Protein AF-0000000084991986 (afdb_homodimer)

Solvent-accessible surface area (backbone atoms only — not comparable to full-atom values): 29915 Å² total; per-residue (Å²): 127,85,56,31,29,29,4,28,21,46,45,61,61,36,31,34,32,34,26,22,37,83,89,65,52,74,66,27,68,50,74,47,73,30,57,39,90,68,33,72,68,51,38,54,51,49,54,51,48,46,52,52,48,25,33,54,72,57,68,52,90,68,80,53,57,22,31,7,34,16,35,58,51,52,37,36,49,86,80,18,30,36,48,40,24,76,73,54,68,42,64,60,37,56,52,33,60,53,49,22,66,73,68,70,35,57,54,45,48,42,37,30,43,43,20,24,27,46,12,23,37,72,76,29,68,38,49,94,62,39,24,37,37,24,39,31,33,21,70,45,35,43,22,10,36,28,54,81,69,33,80,47,37,45,67,73,39,53,26,21,37,54,20,54,30,46,41,29,68,86,42,52,71,28,96,84,68,25,36,10,16,42,21,41,60,43,10,27,49,28,47,22,52,53,47,41,53,36,39,74,71,74,41,44,60,57,33,31,54,58,24,73,67,34,68,87,57,46,34,42,64,24,34,43,52,17,28,76,72,63,30,65,64,39,38,50,52,33,36,49,24,9,39,48,49,6,49,52,46,15,28,49,28,23,39,45,13,36,41,31,39,32,39,37,47,70,49,54,78,47,33,87,57,15,46,68,45,14,52,52,37,18,54,62,47,19,55,63,72,42,51,71,56,43,41,81,41,64,45,66,49,56,92,42,18,31,25,46,8,8,32,49,36,31,74,47,79,121,129,85,57,30,29,30,4,30,21,46,46,61,61,36,32,36,33,35,28,22,36,81,88,66,52,75,65,26,68,51,74,44,73,32,58,39,89,68,34,72,67,50,38,52,50,48,52,52,48,45,55,53,49,25,32,52,72,56,69,50,92,69,78,52,56,22,31,6,34,15,35,59,50,52,35,36,49,87,79,19,29,37,48,40,24,76,74,54,70,43,62,60,36,54,53,33,59,54,49,22,66,74,69,70,34,56,54,44,48,44,36,30,43,43,21,24,27,45,12,24,36,71,75,30,68,38,48,92,61,40,24,36,37,25,38,31,33,20,70,45,34,42,23,11,36,29,54,82,67,32,82,48,36,44,66,74,42,52,27,21,37,52,20,54,30,45,41,29,68,86,43,52,72,26,95,87,70,26,36,11,16,43,23,41,60,45,9,29,49,28,49,20,52,53,46,44,52,35,38,74,70,73,40,44,62,58,35,31,56,59,24,74,68,34,67,87,57,46,34,41,64,24,34,42,53,18,29,75,72,64,31,65,64,41,38,50,53,33,36,48,26,10,39,49,48,6,50,52,46,15,28,50,28,25,40,46,14,38,42,30,39,34,40,36,47,70,49,54,80,47,33,88,58,15,46,67,45,16,52,51,36,18,54,62,47,20,55,64,72,43,51,70,56,42,41,83,41,62,44,66,48,56,93,43,18,29,24,46,8,8,31,49,37,30,75,48,77,122

InterPro domains:
  IPR000600 ROK family [PF00480] (6-315)
  IPR000600 ROK family [PTHR18964] (4-314)
  IPR043129 ATPase, nucleotide binding domain [SSF53067] (4-316)
  IPR049874 ROK, conserved site [PS01125] (137-164)

Secondary structure (DSSP, 8-state):
---EEEEEEE-SSEEEEEEEETTS-EEEEEEEE--GGG-HHHHHHHHHHHHHHHHHHHT--S--S-EEEEESS-EETTTTEEEEEGGGTEEEE-HHHHHHHHHSS-EEEEEHHHHHHHHHHHHSTTTT-S-EEEEEESSSEEEEEEETTEE--TTTT----GGG-BS-TTSPBPTTS-BSBHHHHHSHHHHHHHHHHHHHTT--HHHHHHTTT-GGG--HHHHHHHHHTT-HHHHHHHHHHHHHHHHHHHHHHHHH--SEEEEESGGGGGGGGTHHHHHHHHHHHS-HHHHHTPEEEE-SSGGGHHHHHHHHHHHS--/---EEEEEEE-SSEEEEEEEETTS-EEEEEEEE--GGG-HHHHHHHHHHHHHHHHHHHT--S--S-EEEEESS-EETTTTEEEEEGGGTEEEE-HHHHHHHHHSS-EEEEEHHHHHHHHHHHHSTTTT-SEEEEEEESSSEEEEEEETTEE--TTTT----GGG-BS-TTSPBPTTS-BSBHHHHHSHHHHHHHHHHHHHTT--HHHHHHTTT-GGG--HHHHHHHHHTT-HHHHHHHHHHHHHHHHHHHHHHHHH--SEEEEESGGGGGGGGTHHHHHHHHHHHS-HHHHHTPEEEE-SSGGGHHHHHHHHHHHS--

Structure (mmCIF, N/CA/C/O backbone):
data_AF-0000000084991986-model_v1
#
loop_
_entity.id
_entity.type
_entity.pdbx_description
1 polymer 'ROK family protein'
#
loop_
_atom_site.group_PDB
_atom_site.id
_atom_site.type_symbol
_atom_site.label_atom_id
_atom_site.label_alt_id
_atom_site.label_comp_id
_atom_site.label_asym_id
_atom_site.label_entity_id
_atom_site.label_seq_id
_atom_site.pdbx_PDB_ins_code
_atom_site.Cartn_x
_atom_site.Cartn_y
_atom_site.Cartn_z
_atom_site.occupancy
_atom_site.B_iso_or_equiv
_atom_site.auth_seq_id
_atom_site.auth_comp_id
_atom_site.auth_asym_id
_atom_site.auth_atom_id
_atom_site.pdbx_PDB_model_num
ATOM 1 N N . MET A 1 1 ? 34.875 -23.875 -12.984 1 43.62 1 MET A N 1
ATOM 2 C CA . MET A 1 1 ? 34.312 -22.625 -13.492 1 43.62 1 MET A CA 1
ATOM 3 C C . MET A 1 1 ? 32.844 -22.5 -13.109 1 43.62 1 MET A C 1
ATOM 5 O O . MET A 1 1 ? 32.062 -23.422 -13.32 1 43.62 1 MET A O 1
ATOM 9 N N . VAL A 1 2 ? 32.625 -21.875 -12.039 1 59 2 VAL A N 1
ATOM 10 C CA . VAL A 1 2 ? 31.266 -21.766 -11.539 1 59 2 VAL A CA 1
ATOM 11 C C . VAL A 1 2 ? 30.375 -21.078 -12.578 1 59 2 VAL A C 1
ATOM 13 O O . VAL A 1 2 ? 30.609 -19.922 -12.938 1 59 2 VAL A O 1
ATOM 16 N N . ASP A 1 3 ? 29.359 -21.922 -13.273 1 84.75 3 ASP A N 1
ATOM 17 C CA . ASP A 1 3 ? 28.906 -21.594 -14.625 1 84.75 3 ASP A CA 1
ATOM 18 C C . ASP A 1 3 ? 27.391 -21.438 -14.664 1 84.75 3 ASP A C 1
ATOM 20 O O . ASP A 1 3 ? 26.828 -20.969 -15.656 1 84.75 3 ASP A O 1
ATOM 24 N N . TYR A 1 4 ? 26.812 -21.922 -13.594 1 96.94 4 TYR A N 1
ATOM 25 C CA . TYR A 1 4 ? 25.359 -21.875 -13.773 1 96.94 4 TYR A CA 1
ATOM 26 C C . TYR A 1 4 ? 24.656 -21.781 -12.43 1 96.94 4 TYR A C 1
ATOM 28 O O . TYR A 1 4 ? 25.266 -21.969 -11.383 1 96.94 4 TYR A O 1
ATOM 36 N N . VAL A 1 5 ? 23.438 -21.359 -12.367 1 98.31 5 VAL A N 1
ATOM 37 C CA . VAL A 1 5 ? 22.578 -21.297 -11.195 1 98.31 5 VAL A CA 1
ATOM 38 C C . VAL A 1 5 ? 21.328 -22.125 -11.43 1 98.31 5 VAL A C 1
ATOM 40 O O . VAL A 1 5 ? 21.031 -22.5 -12.562 1 98.31 5 VAL A O 1
ATOM 43 N N . VAL A 1 6 ? 20.672 -22.422 -10.328 1 98.62 6 VAL A N 1
ATOM 44 C CA . VAL A 1 6 ? 19.406 -23.156 -10.414 1 98.62 6 VAL A CA 1
ATOM 45 C C . VAL A 1 6 ? 18.328 -22.406 -9.641 1 98.62 6 VAL A C 1
ATOM 47 O O . VAL A 1 6 ? 18.594 -21.844 -8.578 1 98.62 6 VAL A O 1
ATOM 50 N N . GLY A 1 7 ? 17.172 -22.234 -10.305 1 98.75 7 GLY A N 1
ATOM 51 C CA . GLY A 1 7 ? 15.984 -21.734 -9.633 1 98.75 7 GLY A CA 1
ATOM 52 C C . GLY A 1 7 ? 14.938 -22.812 -9.406 1 98.75 7 GLY A C 1
ATOM 53 O O . GLY A 1 7 ? 14.695 -23.656 -10.281 1 98.75 7 GLY A O 1
ATOM 54 N N . ILE A 1 8 ? 14.359 -22.844 -8.203 1 98.81 8 ILE A N 1
ATOM 55 C CA . ILE A 1 8 ? 13.305 -23.781 -7.844 1 98.81 8 ILE A CA 1
ATOM 56 C C . ILE A 1 8 ? 12.062 -23.016 -7.387 1 98.81 8 ILE A C 1
ATOM 58 O O . ILE A 1 8 ? 12.148 -22.156 -6.504 1 98.81 8 ILE A O 1
ATOM 62 N N . ASP A 1 9 ? 10.977 -23.219 -7.996 1 98.31 9 ASP A N 1
ATOM 63 C CA . ASP A 1 9 ? 9.664 -22.734 -7.57 1 98.31 9 ASP A CA 1
ATOM 64 C C . ASP A 1 9 ? 8.852 -23.859 -6.93 1 98.31 9 ASP A C 1
ATOM 66 O O . ASP A 1 9 ? 8.297 -24.703 -7.629 1 98.31 9 ASP A O 1
ATOM 70 N N . LEU A 1 10 ? 8.773 -23.797 -5.625 1 97.75 10 LEU A N 1
ATOM 71 C CA . LEU A 1 10 ? 8.07 -24.828 -4.871 1 97.75 10 LEU A CA 1
ATOM 72 C C . LEU A 1 10 ? 6.594 -24.484 -4.723 1 97.75 10 LEU A C 1
ATOM 74 O O . LEU A 1 10 ? 6.25 -23.5 -4.062 1 97.75 10 LEU A O 1
ATOM 78 N N . GLY A 1 11 ? 5.766 -25.25 -5.34 1 93.06 11 GLY A N 1
ATOM 79 C CA . GLY A 1 11 ? 4.328 -25.141 -5.16 1 93.06 11 GLY A CA 1
ATOM 80 C C . GLY A 1 11 ? 3.73 -26.266 -4.336 1 93.06 11 GLY A C 1
ATOM 81 O O . GLY A 1 11 ? 4.41 -27.25 -4.039 1 93.06 11 GLY A O 1
ATOM 82 N N . GLY A 1 12 ? 2.527 -26.109 -3.953 1 88.12 12 GLY A N 1
ATOM 83 C CA . GLY A 1 12 ? 1.839 -27.172 -3.229 1 88.12 12 GLY A CA 1
ATOM 84 C C . GLY A 1 12 ? 1.663 -28.438 -4.043 1 88.12 12 GLY A C 1
ATOM 85 O O . GLY A 1 12 ? 1.602 -29.531 -3.486 1 88.12 12 GLY A O 1
ATOM 86 N N . THR A 1 13 ? 1.611 -28.297 -5.367 1 87.31 13 THR A N 1
ATOM 87 C CA . THR A 1 13 ? 1.289 -29.438 -6.219 1 87.31 13 THR A CA 1
ATOM 88 C C . THR A 1 13 ? 2.48 -29.828 -7.094 1 87.31 13 THR A C 1
ATOM 90 O O . THR A 1 13 ? 2.639 -30.984 -7.473 1 87.31 13 THR A O 1
ATOM 93 N N . LYS A 1 14 ? 3.25 -28.828 -7.43 1 94.25 14 LYS A N 1
ATOM 94 C CA . LYS A 1 14 ? 4.355 -29.078 -8.344 1 94.25 14 LYS A CA 1
ATOM 95 C C . LYS A 1 14 ? 5.625 -28.359 -7.895 1 94.25 14 LYS A C 1
ATOM 97 O O . LYS A 1 14 ? 5.551 -27.312 -7.258 1 94.25 14 LYS A O 1
ATOM 102 N N . ILE A 1 15 ? 6.672 -28.938 -8.234 1 97.88 15 ILE A N 1
ATOM 103 C CA . ILE A 1 15 ? 7.996 -28.344 -8.133 1 97.88 15 ILE A CA 1
ATOM 104 C C . ILE A 1 15 ? 8.523 -28.031 -9.531 1 97.88 15 ILE A C 1
ATOM 106 O O . ILE A 1 15 ? 8.594 -28.906 -10.391 1 97.88 15 ILE A O 1
ATOM 110 N N . TYR A 1 16 ? 8.781 -26.781 -9.766 1 98.56 16 TYR A N 1
ATOM 111 C CA . TYR A 1 16 ? 9.32 -26.344 -11.047 1 98.56 16 TYR A CA 1
ATOM 112 C C . TYR A 1 16 ? 10.758 -25.859 -10.898 1 98.56 16 TYR A C 1
ATOM 114 O O . TYR A 1 16 ? 11.023 -24.906 -10.164 1 98.56 16 TYR A O 1
ATOM 122 N N . THR A 1 17 ? 11.68 -26.562 -11.625 1 98.88 17 THR A N 1
ATOM 123 C CA . THR A 1 17 ? 13.102 -26.266 -11.5 1 98.88 17 THR A CA 1
ATOM 124 C C . THR A 1 17 ? 13.695 -25.875 -12.852 1 98.88 17 THR A C 1
ATOM 126 O O . THR A 1 17 ? 13.367 -26.484 -13.875 1 98.88 17 THR A O 1
ATOM 129 N N . ALA A 1 18 ? 14.539 -24.859 -12.82 1 98.75 18 ALA A N 1
ATOM 130 C CA . ALA A 1 18 ? 15.219 -24.422 -14.039 1 98.75 18 ALA A CA 1
ATOM 131 C C . ALA A 1 18 ? 16.703 -24.188 -13.773 1 98.75 18 ALA A C 1
ATOM 133 O O . ALA A 1 18 ? 17.078 -23.656 -12.727 1 98.75 18 ALA A O 1
ATOM 134 N N . LEU A 1 19 ? 17.531 -24.641 -14.695 1 98.62 19 LEU A N 1
ATOM 135 C CA . LEU A 1 19 ? 18.953 -24.375 -14.695 1 98.62 19 LEU A CA 1
ATOM 136 C C . LEU A 1 19 ? 19.312 -23.312 -15.734 1 98.62 19 LEU A C 1
ATOM 138 O O . LEU A 1 19 ? 18.906 -23.406 -16.891 1 98.62 19 LEU A O 1
ATOM 142 N N . ALA A 1 20 ? 20.016 -22.266 -15.297 1 98.12 20 ALA A N 1
ATOM 143 C CA . ALA A 1 20 ? 20.406 -21.188 -16.203 1 98.12 20 ALA A CA 1
ATOM 144 C C . ALA A 1 20 ? 21.906 -20.891 -16.078 1 98.12 20 ALA A C 1
ATOM 146 O O . ALA A 1 20 ? 22.484 -21.062 -15.008 1 98.12 20 ALA A O 1
ATOM 147 N N . THR A 1 21 ? 22.453 -20.422 -17.203 1 96.38 21 THR A N 1
ATOM 148 C CA . THR A 1 21 ? 23.812 -19.906 -17.156 1 96.38 21 THR A CA 1
ATOM 149 C C . THR A 1 21 ? 23.859 -18.562 -16.438 1 96.38 21 THR A C 1
ATOM 151 O O . THR A 1 21 ? 22.828 -18 -16.078 1 96.38 21 THR A O 1
ATOM 154 N N . LEU A 1 22 ? 25.047 -18.016 -16.219 1 95.25 22 LEU A N 1
ATOM 155 C CA . LEU A 1 22 ? 25.234 -16.828 -15.398 1 95.25 22 LEU A CA 1
ATOM 156 C C . LEU A 1 22 ? 24.719 -15.586 -16.125 1 95.25 22 LEU A C 1
ATOM 158 O O . LEU A 1 22 ? 24.531 -14.539 -15.516 1 95.25 22 LEU A O 1
ATOM 162 N N . ASP A 1 23 ? 24.453 -15.711 -17.438 1 92.12 23 ASP A N 1
ATOM 163 C CA . ASP A 1 23 ? 23.859 -14.609 -18.203 1 92.12 23 ASP A CA 1
ATOM 164 C C . ASP A 1 23 ? 22.344 -14.695 -18.219 1 92.12 23 ASP A C 1
ATOM 166 O O . ASP A 1 23 ? 21.672 -13.867 -18.828 1 92.12 23 ASP A O 1
ATOM 170 N N . GLY A 1 24 ? 21.797 -15.766 -17.594 1 93.44 24 GLY A N 1
ATOM 171 C CA . GLY A 1 24 ? 20.359 -15.852 -17.391 1 93.44 24 GLY A CA 1
ATOM 172 C C . GLY A 1 24 ? 19.672 -16.734 -18.422 1 93.44 24 GLY A C 1
ATOM 173 O O . GLY A 1 24 ? 18.438 -16.859 -18.406 1 93.44 24 GLY A O 1
ATOM 174 N N . LYS A 1 25 ? 20.422 -17.391 -19.266 1 95.56 25 LYS A N 1
ATOM 175 C CA . LYS A 1 25 ? 19.828 -18.25 -20.297 1 95.56 25 LYS A CA 1
ATOM 176 C C . LYS A 1 25 ? 19.5 -19.625 -19.734 1 95.56 25 LYS A C 1
ATOM 178 O O . LYS A 1 25 ? 20.375 -20.344 -19.25 1 95.56 25 LYS A O 1
ATOM 183 N N . VAL A 1 26 ? 18.234 -20.062 -19.891 1 97.81 26 VAL A N 1
ATOM 184 C CA . VAL A 1 26 ? 17.781 -21.344 -19.375 1 97.81 26 VAL A CA 1
ATOM 185 C C . VAL A 1 26 ? 18.266 -22.469 -20.297 1 97.81 26 VAL A C 1
ATOM 187 O O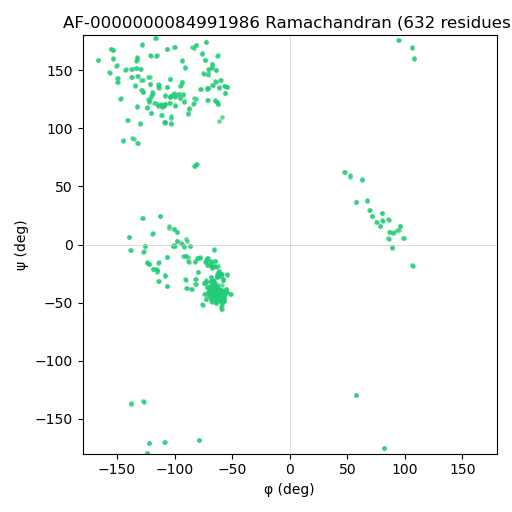 . VAL A 1 26 ? 18.109 -22.391 -21.516 1 97.81 26 VAL A O 1
ATOM 190 N N . ARG A 1 27 ? 18.812 -23.516 -19.672 1 97.44 27 ARG A N 1
ATOM 191 C CA . ARG A 1 27 ? 19.359 -24.625 -20.453 1 97.44 27 ARG A CA 1
ATOM 192 C C . ARG A 1 27 ? 18.578 -25.906 -20.203 1 97.44 27 ARG A C 1
ATOM 194 O O . ARG A 1 27 ? 18.594 -26.812 -21.031 1 97.44 27 ARG A O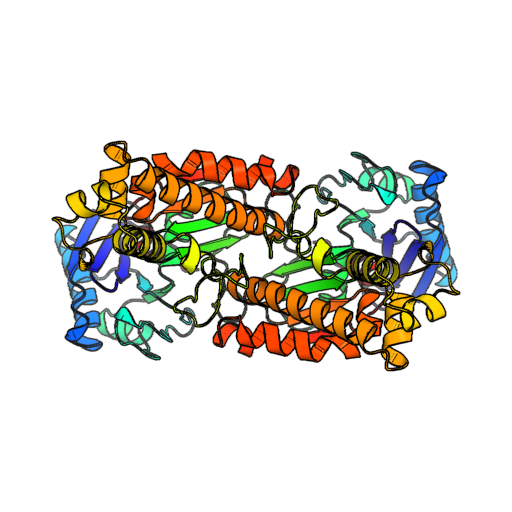 1
ATOM 201 N N . ALA A 1 28 ? 17.922 -25.953 -19.109 1 98.31 28 ALA A N 1
ATOM 202 C CA . ALA A 1 28 ? 17.156 -27.141 -18.75 1 98.31 28 ALA A CA 1
ATOM 203 C C . ALA A 1 28 ? 16.031 -26.797 -17.781 1 98.31 28 ALA A C 1
ATOM 205 O O . ALA A 1 28 ? 16.156 -25.859 -16.984 1 98.31 28 ALA A O 1
ATOM 206 N N . GLU A 1 29 ? 14.945 -27.469 -17.828 1 98.69 29 GLU A N 1
ATOM 207 C CA . GLU A 1 29 ? 13.805 -27.312 -16.938 1 98.69 29 GLU A CA 1
ATOM 208 C C . GLU A 1 29 ? 13.156 -28.656 -16.625 1 98.69 29 GLU A C 1
ATOM 210 O O . GLU A 1 29 ? 13.211 -29.578 -17.438 1 98.69 29 GLU A O 1
ATOM 215 N N . VAL A 1 30 ? 12.57 -28.781 -15.461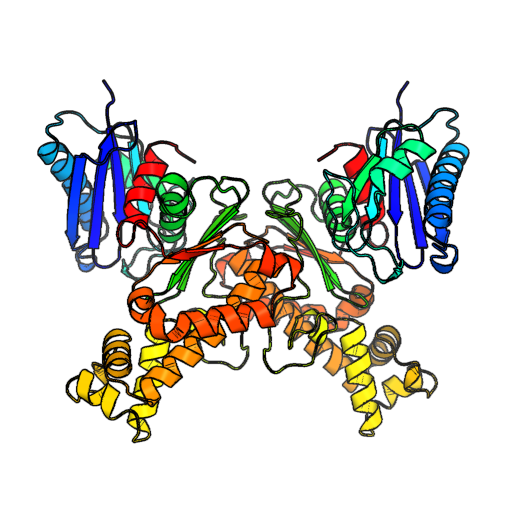 1 98.62 30 VAL A N 1
ATOM 216 C CA . VAL A 1 30 ? 11.82 -29.969 -15.109 1 98.62 30 VAL A CA 1
ATOM 217 C C . VAL A 1 30 ? 10.688 -29.609 -14.148 1 98.62 30 VAL A C 1
ATOM 219 O O . VAL A 1 30 ? 10.805 -28.672 -13.367 1 98.62 30 VAL A O 1
ATOM 222 N N . LYS A 1 31 ? 9.57 -30.219 -14.258 1 98.19 31 LYS A N 1
ATOM 223 C CA . LYS A 1 31 ? 8.43 -30.141 -13.344 1 98.19 31 LYS A CA 1
ATOM 224 C C . LYS A 1 31 ? 8.086 -31.516 -12.773 1 98.19 31 LYS A C 1
ATOM 226 O O . LYS A 1 31 ? 8.023 -32.5 -13.516 1 98.19 31 LYS A O 1
ATOM 231 N N . VAL A 1 32 ? 7.996 -31.594 -11.508 1 98.19 32 VAL A N 1
ATOM 232 C CA . VAL A 1 32 ? 7.605 -32.844 -10.859 1 98.19 32 VAL A CA 1
ATOM 233 C C . VAL A 1 32 ? 6.531 -32.562 -9.812 1 98.19 32 VAL A C 1
ATOM 235 O O . VAL A 1 32 ? 6.387 -31.438 -9.344 1 98.19 32 VAL A O 1
ATOM 238 N N . PRO A 1 33 ? 5.746 -33.562 -9.422 1 97.25 33 PRO A N 1
ATOM 239 C CA . PRO A 1 33 ? 4.781 -33.375 -8.336 1 97.25 33 PRO A CA 1
ATOM 240 C C . PRO A 1 33 ? 5.453 -33.094 -6.992 1 97.25 33 PRO A C 1
ATOM 242 O O . PRO A 1 33 ? 6.488 -33.719 -6.688 1 97.25 33 PRO A O 1
ATOM 245 N N . THR A 1 34 ? 4.934 -32.219 -6.188 1 96.38 34 THR A N 1
ATOM 246 C CA . THR A 1 34 ? 5.492 -31.875 -4.887 1 96.38 34 THR A CA 1
ATOM 247 C C . THR A 1 34 ? 5.344 -33.031 -3.904 1 96.38 34 THR A C 1
ATOM 249 O O . THR A 1 34 ? 6.273 -33.344 -3.158 1 96.38 34 THR A O 1
ATOM 252 N N . GLN A 1 35 ? 4.113 -33.719 -3.885 1 96 35 GLN A N 1
ATOM 253 C CA . GLN A 1 35 ? 3.773 -34.844 -2.996 1 96 35 GLN A CA 1
ATOM 254 C C . GLN A 1 35 ? 4.059 -34.469 -1.541 1 96 35 GLN A C 1
ATOM 256 O O . GLN A 1 35 ? 4.805 -35.188 -0.859 1 96 35 GLN A O 1
ATOM 261 N N . PRO A 1 36 ? 3.359 -33.406 -1.123 1 94.56 36 PRO A N 1
ATOM 262 C CA . PRO A 1 36 ? 3.639 -32.938 0.231 1 94.56 36 PRO A CA 1
ATOM 263 C C . PRO A 1 36 ? 3.312 -33.969 1.305 1 94.56 36 PRO A C 1
ATOM 265 O O . PRO A 1 36 ? 3.875 -33.938 2.402 1 94.56 36 PRO A O 1
ATOM 268 N N . GLU A 1 37 ? 2.453 -34.875 1.019 1 94.62 37 GLU A N 1
ATOM 269 C CA . GLU A 1 37 ? 2.023 -35.906 1.963 1 94.62 37 GLU A CA 1
ATOM 270 C C . GLU A 1 37 ? 3.193 -36.812 2.379 1 94.62 37 GLU A C 1
ATOM 272 O O . GLU A 1 37 ? 3.123 -37.5 3.398 1 94.62 37 GLU A O 1
ATOM 277 N N . GLU A 1 38 ? 4.238 -36.812 1.624 1 96.94 38 GLU A N 1
ATOM 278 C CA . GLU A 1 38 ? 5.398 -37.625 1.927 1 96.94 38 GLU A CA 1
ATOM 279 C C . GLU A 1 38 ? 6.285 -37 2.986 1 96.94 38 GLU A C 1
ATOM 281 O O . GLU A 1 38 ? 7.234 -37.594 3.475 1 96.94 38 GLU A O 1
ATOM 286 N N . GLY A 1 39 ? 6.055 -35.781 3.303 1 95.62 39 GLY A N 1
ATOM 287 C CA . GLY A 1 39 ? 6.719 -35.125 4.43 1 95.62 39 GLY A CA 1
ATOM 288 C C . GLY A 1 39 ? 7.781 -34.125 4.008 1 95.62 39 GLY A C 1
ATOM 289 O O . GLY A 1 39 ? 8.211 -34.125 2.85 1 95.62 39 GLY A O 1
ATOM 290 N N . TYR A 1 40 ? 8.258 -33.375 4.965 1 97.19 40 TYR A N 1
ATOM 291 C CA . TYR A 1 40 ? 9.195 -32.25 4.789 1 97.19 40 TYR A CA 1
ATOM 292 C C . TYR A 1 40 ? 10.492 -32.75 4.152 1 97.19 40 TYR A C 1
ATOM 294 O O . TYR A 1 40 ? 10.906 -32.219 3.111 1 97.19 40 TYR A O 1
ATOM 302 N N . ARG A 1 41 ? 11.109 -33.719 4.664 1 97.5 41 ARG A N 1
ATOM 303 C CA . ARG A 1 41 ? 12.391 -34.219 4.18 1 97.5 41 ARG A CA 1
ATOM 304 C C . ARG A 1 41 ? 12.273 -34.781 2.768 1 97.5 41 ARG A C 1
ATOM 306 O O . ARG A 1 41 ? 13.156 -34.594 1.936 1 97.5 41 ARG A O 1
ATOM 313 N N . ALA A 1 42 ? 11.203 -35.406 2.539 1 98.06 42 ALA A N 1
ATOM 314 C CA . ALA A 1 42 ? 10.969 -36 1.217 1 98.06 42 ALA A CA 1
ATOM 315 C C . ALA A 1 42 ? 10.859 -34.906 0.156 1 98.06 42 ALA A C 1
ATOM 317 O O . ALA A 1 42 ? 11.359 -35.062 -0.959 1 98.06 42 ALA A O 1
ATOM 318 N N . VAL A 1 43 ? 10.164 -33.844 0.486 1 98.31 43 VAL A N 1
ATOM 319 C CA . VAL A 1 43 ? 10.008 -32.719 -0.444 1 98.31 43 VAL A CA 1
ATOM 320 C C . VAL A 1 43 ? 11.367 -32.094 -0.723 1 98.31 43 VAL A C 1
ATOM 322 O O . VAL A 1 43 ? 11.68 -31.766 -1.87 1 98.31 43 VAL A O 1
ATOM 325 N N . LEU A 1 44 ? 12.203 -31.953 0.307 1 98.44 44 LEU A N 1
ATOM 326 C CA . LEU A 1 44 ? 13.531 -31.375 0.128 1 98.44 44 LEU A CA 1
ATOM 327 C C . LEU A 1 44 ? 14.383 -32.25 -0.783 1 98.44 44 LEU A C 1
ATOM 329 O O . LEU A 1 44 ? 15.078 -31.75 -1.67 1 98.44 44 LEU A O 1
ATOM 333 N N . GLU A 1 45 ? 14.289 -33.5 -0.498 1 98.5 45 GLU A N 1
ATOM 334 C CA . GLU A 1 45 ? 15.055 -34.438 -1.302 1 98.5 45 GLU A CA 1
ATOM 335 C C . GLU A 1 45 ? 14.586 -34.438 -2.752 1 98.5 45 GLU A C 1
ATOM 337 O O . GLU A 1 45 ? 15.391 -34.625 -3.672 1 98.5 45 GLU A O 1
ATOM 342 N N . ARG A 1 46 ? 13.336 -34.281 -2.926 1 98.62 46 ARG A N 1
ATOM 343 C CA . ARG A 1 46 ? 12.789 -34.188 -4.273 1 98.62 46 ARG A CA 1
ATOM 344 C C . ARG A 1 46 ? 13.305 -32.938 -4.984 1 98.62 46 ARG A C 1
ATOM 346 O O . ARG A 1 46 ? 13.648 -33 -6.168 1 98.62 46 ARG A O 1
ATOM 353 N N . MET A 1 47 ? 13.312 -31.844 -4.289 1 98.69 47 MET A N 1
ATOM 354 C CA . MET A 1 47 ? 13.883 -30.625 -4.863 1 98.69 47 MET A CA 1
ATOM 355 C C . MET A 1 47 ? 15.344 -30.828 -5.25 1 98.69 47 MET A C 1
ATOM 357 O O . MET A 1 47 ? 15.766 -30.422 -6.332 1 98.69 47 MET A O 1
ATOM 361 N N . ALA A 1 48 ? 16.062 -31.5 -4.395 1 98.62 48 ALA A N 1
ATOM 362 C CA . ALA A 1 48 ? 17.453 -31.781 -4.684 1 98.62 48 ALA A CA 1
ATOM 363 C C . ALA A 1 48 ? 17.594 -32.688 -5.918 1 98.62 48 ALA A C 1
ATOM 365 O O . ALA A 1 48 ? 18.5 -32.469 -6.734 1 98.62 48 ALA A O 1
ATOM 366 N N . ALA A 1 49 ? 16.719 -33.594 -5.973 1 98.69 49 ALA A N 1
ATOM 367 C CA . ALA A 1 49 ? 16.719 -34.5 -7.121 1 98.69 49 ALA A CA 1
ATOM 368 C C . ALA A 1 49 ? 16.453 -33.75 -8.422 1 98.69 49 ALA A C 1
ATOM 370 O O . ALA A 1 49 ? 17.016 -34.062 -9.469 1 98.69 49 ALA A O 1
ATOM 371 N N . THR A 1 50 ? 15.555 -32.75 -8.383 1 98.75 50 THR A N 1
ATOM 372 C CA . THR A 1 50 ? 15.281 -31.953 -9.57 1 98.75 50 THR A CA 1
ATOM 373 C C . THR A 1 50 ? 16.5 -31.125 -9.977 1 98.75 50 THR A C 1
ATOM 375 O O . THR A 1 50 ? 16.734 -30.891 -11.164 1 98.75 50 THR A O 1
ATOM 378 N N . VAL A 1 51 ? 17.297 -30.688 -9.016 1 98.62 51 VAL A N 1
ATOM 379 C CA . VAL A 1 51 ? 18.547 -29.984 -9.305 1 98.62 51 VAL A CA 1
ATOM 380 C C . VAL A 1 51 ? 19.5 -30.891 -10.062 1 98.62 51 VAL A C 1
ATOM 382 O O . VAL A 1 51 ? 20.094 -30.484 -11.062 1 98.62 51 VAL A O 1
ATOM 385 N N . GLU A 1 52 ? 19.609 -32.125 -9.602 1 98.25 52 GLU A N 1
ATOM 386 C CA . GLU A 1 52 ? 20.469 -33.094 -10.266 1 98.25 52 GLU A CA 1
ATOM 387 C C . GLU A 1 52 ? 19.969 -33.406 -11.68 1 98.25 52 GLU A C 1
ATOM 389 O O . GLU A 1 52 ? 20.766 -33.562 -12.602 1 98.25 52 GLU A O 1
ATOM 394 N N . GLU A 1 53 ? 18.672 -33.469 -11.75 1 98.44 53 GLU A N 1
ATOM 395 C CA . GLU A 1 53 ? 18.078 -33.781 -13.039 1 98.44 53 GLU A CA 1
ATOM 396 C C . GLU A 1 53 ? 18.375 -32.719 -14.078 1 98.44 53 GLU A C 1
ATOM 398 O O . GLU A 1 53 ? 18.797 -33.031 -15.195 1 98.44 53 GLU A O 1
ATOM 403 N N . VAL A 1 54 ? 18.156 -31.453 -13.719 1 98.38 54 VAL A N 1
ATOM 404 C CA . VAL A 1 54 ? 18.391 -30.391 -14.672 1 98.38 54 VAL A CA 1
ATOM 405 C C . VAL A 1 54 ? 19.875 -30.266 -14.961 1 98.38 54 VAL A C 1
ATOM 407 O O . VAL A 1 54 ? 20.281 -29.922 -16.078 1 98.38 54 VAL A O 1
ATOM 410 N N . LYS A 1 55 ? 20.719 -30.516 -14 1 97.19 55 LYS A N 1
ATOM 411 C CA . LYS A 1 55 ? 22.156 -30.547 -14.188 1 97.19 55 LYS A CA 1
ATOM 412 C C . LYS A 1 55 ? 22.547 -31.578 -15.242 1 97.19 55 LYS A C 1
ATOM 414 O O . LYS A 1 55 ? 23.297 -31.281 -16.172 1 97.19 55 LYS A O 1
ATOM 419 N N . ARG A 1 56 ? 22.031 -32.781 -15.109 1 97.12 56 ARG A N 1
ATOM 420 C CA . ARG A 1 56 ? 22.312 -33.844 -16.047 1 97.12 56 ARG A CA 1
ATOM 421 C C . ARG A 1 56 ? 21.828 -33.531 -17.438 1 97.12 56 ARG A C 1
ATOM 423 O O . ARG A 1 56 ? 22.547 -33.719 -18.422 1 97.12 56 ARG A O 1
ATOM 430 N N . GLN A 1 57 ? 20.656 -32.969 -17.516 1 97.44 57 GLN A N 1
ATOM 431 C CA . GLN A 1 57 ? 20.062 -32.625 -18.797 1 97.44 57 GLN A CA 1
ATOM 432 C C . GLN A 1 57 ? 20.922 -31.594 -19.531 1 97.44 57 GLN A C 1
ATOM 434 O O . GLN A 1 57 ? 21.016 -31.609 -20.75 1 97.44 57 GLN A O 1
ATOM 439 N N . ALA A 1 58 ? 21.5 -30.734 -18.75 1 96.25 58 ALA A N 1
ATOM 440 C CA . ALA A 1 58 ? 22.266 -29.641 -19.344 1 96.25 58 ALA A CA 1
ATOM 441 C C . ALA A 1 58 ? 23.719 -30.047 -19.578 1 96.25 58 ALA A C 1
ATOM 443 O O . ALA A 1 58 ? 24.484 -29.281 -20.172 1 96.25 58 ALA A O 1
ATOM 444 N N . GLY A 1 59 ? 24.109 -31.172 -19.047 1 94.5 59 GLY A N 1
ATOM 445 C CA . GLY A 1 59 ? 25.438 -31.703 -19.297 1 94.5 59 GLY A CA 1
ATOM 446 C C . GLY A 1 59 ? 26.484 -31.156 -18.344 1 94.5 59 GLY A C 1
ATOM 447 O O . GLY A 1 59 ? 27.672 -31.062 -18.688 1 94.5 59 GLY A O 1
ATOM 448 N N . PHE A 1 60 ? 26.031 -30.688 -17.25 1 93.12 60 PHE A N 1
ATOM 449 C CA . PHE A 1 60 ? 26.984 -30.219 -16.234 1 93.12 60 PHE A CA 1
ATOM 450 C C . PHE A 1 60 ? 27.344 -31.344 -15.273 1 93.12 60 PHE A C 1
ATOM 452 O O . PHE A 1 60 ? 26.531 -32.25 -15.047 1 93.12 60 PHE A O 1
ATOM 459 N N . ASN A 1 61 ? 28.531 -31.328 -14.664 1 91.75 61 ASN A N 1
ATOM 460 C CA . ASN A 1 61 ? 28.984 -32.406 -13.773 1 91.75 61 ASN A CA 1
ATOM 461 C C . ASN A 1 61 ? 29.406 -31.844 -12.414 1 91.75 61 ASN A C 1
ATOM 463 O O . ASN A 1 61 ? 29.891 -32.594 -11.562 1 91.75 61 ASN A O 1
ATOM 467 N N . HIS A 1 62 ? 29.344 -30.562 -12.234 1 94.12 62 HIS A N 1
ATOM 468 C CA . HIS A 1 62 ? 29.656 -29.906 -10.961 1 94.12 62 HIS A CA 1
ATOM 469 C C . HIS A 1 62 ? 28.438 -29.203 -10.383 1 94.12 62 HIS A C 1
ATOM 471 O O . HIS A 1 62 ? 27.453 -29 -11.086 1 94.12 62 HIS A O 1
ATOM 477 N N . PRO A 1 63 ? 28.484 -28.906 -9.148 1 95.38 63 PRO A N 1
ATOM 478 C CA . PRO A 1 63 ? 27.344 -28.25 -8.516 1 95.38 63 PRO A CA 1
ATOM 479 C C . PRO A 1 63 ? 27.109 -26.828 -9.031 1 95.38 63 PRO A C 1
ATOM 481 O O . PRO A 1 63 ? 28.047 -26.188 -9.539 1 95.38 63 PRO A O 1
ATOM 484 N N . PRO A 1 64 ? 25.844 -26.359 -8.977 1 97 64 PRO A N 1
ATOM 485 C CA . PRO A 1 64 ? 25.609 -24.953 -9.297 1 97 64 PRO A CA 1
ATOM 486 C C . PRO A 1 64 ? 26.297 -24 -8.328 1 97 64 PRO A C 1
ATOM 488 O O . PRO A 1 64 ? 26.641 -24.391 -7.203 1 97 64 PRO A O 1
ATOM 491 N N . CYS A 1 65 ? 26.438 -22.719 -8.75 1 95.62 65 CYS A N 1
ATOM 492 C CA . CYS A 1 65 ? 27.016 -21.703 -7.879 1 95.62 65 CYS A CA 1
ATOM 493 C C . CYS A 1 65 ? 26.062 -21.391 -6.723 1 95.62 65 CYS A C 1
ATOM 495 O O . CYS A 1 65 ? 26.516 -21.203 -5.586 1 95.62 65 CYS A O 1
ATOM 497 N N . ARG A 1 66 ? 24.859 -21.234 -7.035 1 97.06 66 ARG A N 1
ATOM 498 C CA . ARG A 1 66 ? 23.797 -20.844 -6.102 1 97.06 66 ARG A CA 1
ATOM 499 C C . ARG A 1 66 ? 22.453 -21.422 -6.531 1 97.06 66 ARG A C 1
ATOM 501 O O . ARG A 1 66 ? 22.25 -21.734 -7.703 1 97.06 66 ARG A O 1
ATOM 508 N N . VAL A 1 67 ? 21.641 -21.562 -5.562 1 98.12 67 VAL A N 1
ATOM 509 C CA . VAL A 1 67 ? 20.266 -21.984 -5.82 1 98.12 67 VAL A CA 1
ATOM 510 C C . VAL A 1 67 ? 19.297 -20.953 -5.258 1 98.12 67 VAL A C 1
ATOM 512 O O . VAL A 1 67 ? 19.469 -20.484 -4.129 1 98.12 67 VAL A O 1
ATOM 515 N N . GLY A 1 68 ? 18.406 -20.453 -6.113 1 98.38 68 GLY A N 1
ATOM 516 C CA . GLY A 1 68 ? 17.266 -19.672 -5.66 1 98.38 68 GLY A CA 1
ATOM 517 C C . GLY A 1 68 ? 16.016 -20.5 -5.477 1 98.38 68 GLY A C 1
ATOM 518 O O . GLY A 1 68 ? 15.695 -21.359 -6.305 1 98.38 68 GLY A O 1
ATOM 519 N N . LEU A 1 69 ? 15.312 -20.266 -4.406 1 98.31 69 LEU A N 1
ATOM 520 C CA . LEU A 1 69 ? 14.164 -21.094 -4.043 1 98.31 69 LEU A CA 1
ATOM 521 C C . LEU A 1 69 ? 12.969 -20.219 -3.67 1 98.31 69 LEU A C 1
ATOM 523 O O . LEU A 1 69 ? 13.055 -19.406 -2.756 1 98.31 69 LEU A O 1
ATOM 527 N N . GLY A 1 70 ? 11.891 -20.344 -4.402 1 97.31 70 GLY A N 1
ATOM 528 C CA . GLY A 1 70 ? 10.609 -19.75 -4.047 1 97.31 70 GLY A CA 1
ATOM 529 C C . GLY A 1 70 ? 9.711 -20.688 -3.266 1 97.31 70 GLY A C 1
ATOM 530 O O . GLY A 1 70 ? 9.516 -21.828 -3.662 1 97.31 70 GLY A O 1
ATOM 531 N N . VAL A 1 71 ? 9.203 -20.203 -2.17 1 96.38 71 VAL A N 1
ATOM 532 C CA . VAL A 1 71 ? 8.352 -21.031 -1.316 1 96.38 71 VAL A CA 1
ATOM 533 C C . VAL A 1 71 ? 7.059 -20.281 -1.011 1 96.38 71 VAL A C 1
ATOM 535 O O . VAL A 1 71 ? 7.066 -19.062 -0.82 1 96.38 71 VAL A O 1
ATOM 538 N N . PRO A 1 72 ? 5.957 -21 -0.978 1 92 72 PRO A N 1
ATOM 539 C CA . PRO A 1 72 ? 4.695 -20.328 -0.658 1 92 72 PRO A CA 1
ATOM 540 C C . PRO A 1 72 ? 4.605 -19.906 0.808 1 92 72 PRO A C 1
ATOM 542 O O . PRO A 1 72 ? 5.188 -20.562 1.678 1 92 72 PRO A O 1
ATOM 545 N N . GLY A 1 73 ? 3.934 -18.766 1.043 1 86.19 73 GLY A N 1
ATOM 546 C CA . GLY A 1 73 ? 3.604 -18.359 2.398 1 86.19 73 GLY A CA 1
ATOM 547 C C . GLY A 1 73 ? 4.625 -17.406 2.996 1 86.19 73 GLY A C 1
ATOM 548 O O . GLY A 1 73 ? 5.637 -17.094 2.365 1 86.19 73 GLY A O 1
ATOM 549 N N . PRO A 1 74 ? 4.277 -16.969 4.211 1 88.12 74 PRO A N 1
ATOM 550 C CA . PRO A 1 74 ? 5.184 -16.078 4.941 1 88.12 74 PRO A CA 1
ATOM 551 C C . PRO A 1 74 ? 6.48 -16.766 5.355 1 88.12 74 PRO A C 1
ATOM 553 O O . PRO A 1 74 ? 6.461 -17.953 5.738 1 88.12 74 PRO A O 1
ATOM 556 N N . LEU A 1 75 ? 7.547 -16.047 5.172 1 93.19 75 LEU A N 1
ATOM 557 C CA . LEU A 1 75 ? 8.852 -16.594 5.523 1 93.19 75 LEU A CA 1
ATOM 558 C C . LEU A 1 75 ? 9.836 -15.492 5.855 1 93.19 75 LEU A C 1
ATOM 560 O O . LEU A 1 75 ? 9.531 -14.305 5.695 1 93.19 75 LEU A O 1
ATOM 564 N N . ASP A 1 76 ? 10.938 -15.898 6.43 1 91.88 76 ASP A N 1
ATOM 565 C CA . ASP A 1 76 ? 12.086 -15.023 6.652 1 91.88 76 ASP A CA 1
ATOM 566 C C . ASP A 1 76 ? 13.242 -15.391 5.715 1 91.88 76 ASP A C 1
ATOM 568 O O . ASP A 1 76 ? 13.93 -16.391 5.93 1 91.88 76 ASP A O 1
ATOM 572 N N . PRO A 1 77 ? 13.398 -14.562 4.762 1 92.56 77 PRO A N 1
ATOM 573 C CA . PRO A 1 77 ? 14.422 -14.93 3.775 1 92.56 77 PRO A CA 1
ATOM 574 C C . PRO A 1 77 ? 15.836 -14.867 4.34 1 92.56 77 PRO A C 1
ATOM 576 O O . PRO A 1 77 ? 16.734 -15.539 3.84 1 92.56 77 PRO A O 1
ATOM 579 N N . VAL A 1 78 ? 16.047 -14.031 5.301 1 87.69 78 VAL A N 1
ATOM 580 C CA . VAL A 1 78 ? 17.375 -13.867 5.879 1 87.69 78 VAL A CA 1
ATOM 581 C C . VAL A 1 78 ? 17.719 -15.078 6.734 1 87.69 78 VAL A C 1
ATOM 583 O O . VAL A 1 78 ? 18.781 -15.695 6.551 1 87.69 78 VAL A O 1
ATOM 586 N N . ARG A 1 79 ? 16.797 -15.508 7.598 1 91 79 ARG A N 1
ATOM 587 C CA . ARG A 1 79 ? 17.016 -16.672 8.438 1 91 79 ARG A CA 1
ATOM 588 C C . ARG A 1 79 ? 16.781 -17.969 7.664 1 91 79 ARG A C 1
ATOM 590 O O . ARG A 1 79 ? 17.234 -19.031 8.07 1 91 79 ARG A O 1
ATOM 597 N N . GLY A 1 80 ? 15.969 -17.797 6.617 1 94.44 80 GLY A N 1
ATOM 598 C CA . GLY A 1 80 ? 15.695 -18.938 5.758 1 94.44 80 GLY A CA 1
ATOM 599 C C . GLY A 1 80 ? 14.641 -19.875 6.324 1 94.44 80 GLY A C 1
ATOM 600 O O . GLY A 1 80 ? 14.656 -21.078 6.059 1 94.44 80 GLY A O 1
ATOM 601 N N . VAL A 1 81 ? 13.766 -19.312 7.137 1 95.44 81 VAL A N 1
ATOM 602 C CA . VAL A 1 81 ? 12.75 -20.109 7.82 1 95.44 81 VAL A CA 1
ATOM 603 C C . VAL A 1 81 ? 11.375 -19.828 7.211 1 95.44 81 VAL A C 1
ATOM 605 O O . VAL A 1 81 ? 10.992 -18.672 7.023 1 95.44 81 VAL A O 1
ATOM 608 N N . VAL A 1 82 ? 10.672 -20.844 6.84 1 95.06 82 VAL A N 1
ATOM 609 C CA . VAL A 1 82 ? 9.289 -20.75 6.391 1 95.06 82 VAL A CA 1
ATOM 610 C C . VAL A 1 82 ? 8.344 -20.844 7.586 1 95.06 82 VAL A C 1
ATOM 612 O O . VAL A 1 82 ? 8.258 -21.875 8.25 1 95.06 82 VAL A O 1
ATOM 615 N N . HIS A 1 83 ? 7.617 -19.766 7.801 1 91.5 83 HIS A N 1
ATOM 616 C CA . HIS A 1 83 ? 6.781 -19.703 8.992 1 91.5 83 HIS A CA 1
ATOM 617 C C . HIS A 1 83 ? 5.535 -20.578 8.844 1 91.5 83 HIS A C 1
ATOM 619 O O . HIS A 1 83 ? 5.207 -21.359 9.734 1 91.5 83 HIS A O 1
ATOM 625 N N . VAL A 1 84 ? 4.871 -20.344 7.754 1 88.19 84 VAL A N 1
ATOM 626 C CA . VAL A 1 84 ? 3.664 -21.141 7.543 1 88.19 84 VAL A CA 1
ATOM 627 C C . VAL A 1 84 ? 3.473 -21.406 6.051 1 88.19 84 VAL A C 1
ATOM 629 O O . VAL A 1 84 ? 3.484 -20.469 5.246 1 88.19 84 VAL A O 1
ATOM 632 N N . ALA A 1 85 ? 3.344 -22.641 5.676 1 90.06 85 ALA A N 1
ATOM 633 C CA . ALA A 1 85 ? 2.914 -23.109 4.359 1 90.06 85 ALA A CA 1
ATOM 634 C C . ALA A 1 85 ? 1.842 -24.188 4.48 1 90.06 85 ALA A C 1
ATOM 636 O O . ALA A 1 85 ? 2.148 -25.375 4.461 1 90.06 85 ALA A O 1
ATOM 637 N N . PRO A 1 86 ? 0.678 -23.703 4.551 1 81.94 86 PRO A N 1
ATOM 638 C CA . PRO A 1 86 ? -0.405 -24.641 4.891 1 81.94 86 PRO A CA 1
ATOM 639 C C . PRO A 1 86 ? -0.534 -25.781 3.895 1 81.94 86 PRO A C 1
ATOM 641 O O . PRO A 1 86 ? -0.744 -26.938 4.293 1 81.94 86 PRO A O 1
ATOM 644 N N . ASN A 1 87 ? -0.359 -25.469 2.631 1 84 87 ASN A N 1
ATOM 645 C CA . ASN A 1 87 ? -0.523 -26.484 1.6 1 84 87 ASN A CA 1
ATOM 646 C C . ASN A 1 87 ? 0.581 -27.547 1.668 1 84 87 ASN A C 1
ATOM 648 O O . ASN A 1 87 ? 0.454 -28.625 1.085 1 84 87 ASN A O 1
ATOM 652 N N . LEU A 1 88 ? 1.619 -27.219 2.389 1 92.75 88 LEU A N 1
ATOM 653 C CA . LEU A 1 88 ? 2.748 -28.141 2.541 1 92.75 88 LEU A CA 1
ATOM 654 C C . LEU A 1 88 ? 2.766 -28.75 3.938 1 92.75 88 LEU A C 1
ATOM 656 O O . LEU A 1 88 ? 3.525 -29.688 4.199 1 92.75 88 LEU A O 1
ATOM 660 N N . GLY A 1 89 ? 1.935 -28.172 4.762 1 91.06 89 GLY A N 1
ATOM 661 C CA . GLY A 1 89 ? 1.939 -28.594 6.148 1 91.06 89 GLY A CA 1
ATOM 662 C C . GLY A 1 89 ? 3.17 -28.141 6.91 1 91.06 89 GLY A C 1
ATOM 663 O O . GLY A 1 89 ? 3.607 -28.812 7.848 1 91.06 89 GLY A O 1
ATOM 664 N N . TRP A 1 90 ? 3.777 -27.141 6.496 1 93.62 90 TRP A N 1
ATOM 665 C CA . TRP A 1 90 ? 5.027 -26.672 7.09 1 93.62 90 TRP A CA 1
ATOM 666 C C . TRP A 1 90 ? 4.766 -25.609 8.148 1 93.62 90 TRP A C 1
ATOM 668 O O . TRP A 1 90 ? 3.871 -24.781 7.992 1 93.62 90 TRP A O 1
ATOM 678 N N . ARG A 1 91 ? 5.43 -25.594 9.25 1 92.12 91 ARG A N 1
ATOM 679 C CA . ARG A 1 91 ? 5.426 -24.578 10.305 1 92.12 91 ARG A CA 1
ATOM 680 C C . ARG A 1 91 ? 6.832 -24.359 10.859 1 92.12 91 ARG A C 1
ATOM 682 O O . ARG A 1 91 ? 7.391 -25.234 11.516 1 92.12 91 ARG A O 1
ATOM 689 N N . ASP A 1 92 ? 7.379 -23.312 10.531 1 95 92 ASP A N 1
ATOM 690 C CA . ASP A 1 92 ? 8.688 -22.891 11.031 1 95 92 ASP A CA 1
ATOM 691 C C . ASP A 1 92 ? 9.773 -23.875 10.609 1 95 92 ASP A C 1
ATOM 693 O O . ASP A 1 92 ? 10.539 -24.359 11.445 1 95 92 ASP A O 1
ATOM 697 N N . MET A 1 93 ? 9.836 -24.047 9.406 1 96.44 93 MET A N 1
ATOM 698 C CA . MET A 1 93 ? 10.805 -24.984 8.844 1 96.44 93 MET A CA 1
ATOM 699 C C . MET A 1 93 ? 12.062 -24.25 8.383 1 96.44 93 MET A C 1
ATOM 701 O O . MET A 1 93 ? 11.977 -23.25 7.676 1 96.44 93 MET A O 1
ATOM 705 N N . PRO A 1 94 ? 13.234 -24.719 8.789 1 97.56 94 PRO A N 1
ATOM 706 C CA . PRO A 1 94 ? 14.492 -24.094 8.359 1 97.56 94 PRO A CA 1
ATOM 707 C C . PRO A 1 94 ? 14.93 -24.562 6.969 1 97.56 94 PRO A C 1
ATOM 709 O O . PRO A 1 94 ? 15.984 -25.188 6.828 1 97.56 94 PRO A O 1
ATOM 712 N N . VAL A 1 95 ? 14.242 -24.188 5.969 1 97.88 95 VAL A N 1
ATOM 713 C CA . VAL A 1 95 ? 14.336 -24.703 4.605 1 97.88 95 VAL A CA 1
ATOM 714 C C . VAL A 1 95 ? 15.703 -24.344 4.016 1 97.88 95 VAL A C 1
ATOM 716 O O . VAL A 1 95 ? 16.344 -25.172 3.365 1 97.88 95 VAL A O 1
ATOM 719 N N . LYS A 1 96 ? 16.172 -23.141 4.207 1 97.62 96 LYS A N 1
ATOM 720 C CA . LYS A 1 96 ? 17.438 -22.688 3.643 1 97.62 96 LYS A CA 1
ATOM 721 C C . LYS A 1 96 ? 18.594 -23.562 4.133 1 97.62 96 LYS A C 1
ATOM 723 O O . LYS A 1 96 ? 19.344 -24.141 3.328 1 97.62 96 LYS A O 1
ATOM 728 N N . ARG A 1 97 ? 18.703 -23.656 5.426 1 97.75 97 ARG A N 1
ATOM 729 C CA . ARG A 1 97 ? 19.781 -24.422 6.027 1 97.75 97 ARG A CA 1
ATOM 730 C C . ARG A 1 97 ? 19.734 -25.875 5.566 1 97.75 97 ARG A C 1
ATOM 732 O O . ARG A 1 97 ? 20.766 -26.453 5.184 1 97.75 97 ARG A O 1
ATOM 739 N N . ASP A 1 98 ? 18.531 -26.422 5.594 1 98.38 98 ASP A N 1
ATOM 740 C CA . ASP A 1 98 ? 18.391 -27.844 5.246 1 98.38 98 ASP A CA 1
ATOM 741 C C . ASP A 1 98 ? 18.719 -28.078 3.775 1 98.38 98 ASP A C 1
ATOM 743 O O . ASP A 1 98 ? 19.359 -29.078 3.434 1 98.38 98 ASP A O 1
ATOM 747 N N . MET A 1 99 ? 18.297 -27.203 2.914 1 98.38 99 MET A N 1
ATOM 748 C CA . MET A 1 99 ? 18.609 -27.328 1.491 1 98.38 99 MET A CA 1
ATOM 749 C C . MET A 1 99 ? 20.094 -27.141 1.229 1 98.38 99 MET A C 1
ATOM 751 O O . MET A 1 99 ? 20.672 -27.812 0.373 1 98.38 99 MET A O 1
ATOM 755 N N . GLU A 1 100 ? 20.688 -26.188 1.925 1 98.19 100 GLU A N 1
ATOM 756 C CA . GLU A 1 100 ? 22.125 -26 1.801 1 98.19 100 GLU A CA 1
ATOM 757 C C . GLU A 1 100 ? 22.891 -27.25 2.232 1 98.19 100 GLU A C 1
ATOM 759 O O . GLU A 1 100 ? 23.891 -27.609 1.607 1 98.19 100 GLU A O 1
ATOM 764 N N . ASP A 1 101 ? 22.438 -27.844 3.258 1 98.19 101 ASP A N 1
ATOM 765 C CA . ASP A 1 101 ? 23.062 -29.078 3.74 1 98.19 101 ASP A CA 1
ATOM 766 C C . ASP A 1 101 ? 22.984 -30.188 2.695 1 98.19 101 ASP A C 1
ATOM 768 O O . ASP A 1 101 ? 23.938 -30.953 2.506 1 98.19 101 ASP A O 1
ATOM 772 N N . ILE A 1 102 ? 21.891 -30.266 2.057 1 98.25 102 ILE A N 1
ATOM 773 C CA . ILE A 1 102 ? 21.641 -31.328 1.088 1 98.25 102 ILE A CA 1
ATOM 774 C C . ILE A 1 102 ? 22.438 -31.062 -0.19 1 98.25 102 ILE A C 1
ATOM 776 O O . ILE A 1 102 ? 23.047 -31.984 -0.76 1 98.25 102 ILE A O 1
ATOM 780 N N . LEU A 1 103 ? 22.438 -29.828 -0.617 1 97.75 103 LEU A N 1
ATOM 781 C CA . LEU A 1 103 ? 22.969 -29.484 -1.931 1 97.75 103 LEU A CA 1
ATOM 782 C C . LEU A 1 103 ? 24.453 -29.141 -1.842 1 97.75 103 LEU A C 1
ATOM 784 O O . LEU A 1 103 ? 25.172 -29.219 -2.838 1 97.75 103 LEU A O 1
ATOM 788 N N . GLY A 1 104 ? 24.844 -28.641 -0.736 1 97.62 104 GLY A N 1
ATOM 789 C CA . GLY A 1 104 ? 26.234 -28.266 -0.55 1 97.62 104 GLY A CA 1
ATOM 790 C C . GLY A 1 104 ? 26.594 -26.938 -1.212 1 97.62 104 GLY A C 1
ATOM 791 O O . GLY A 1 104 ? 27.75 -26.688 -1.515 1 97.62 104 GLY A O 1
ATOM 792 N N . VAL A 1 105 ? 25.672 -26.156 -1.574 1 97.19 105 VAL A N 1
ATOM 793 C CA . VAL A 1 105 ? 25.859 -24.859 -2.207 1 97.19 105 VAL A CA 1
ATOM 794 C C . VAL A 1 105 ? 24.984 -23.812 -1.524 1 97.19 105 VAL A C 1
ATOM 796 O O . VAL A 1 105 ? 24.031 -24.156 -0.827 1 97.19 105 VAL A O 1
ATOM 799 N N . PRO A 1 106 ? 25.297 -22.453 -1.692 1 96.94 106 PRO A N 1
ATOM 800 C CA . PRO A 1 106 ? 24.438 -21.422 -1.112 1 96.94 106 PRO A CA 1
ATOM 801 C C . PRO A 1 106 ? 23.016 -21.453 -1.672 1 96.94 106 PRO A C 1
ATOM 803 O O . PRO A 1 106 ? 22.828 -21.641 -2.875 1 96.94 106 PRO A O 1
ATOM 806 N N . VAL A 1 107 ? 22.094 -21.344 -0.787 1 97.81 107 VAL A N 1
ATOM 807 C CA . VAL A 1 107 ? 20.688 -21.312 -1.156 1 97.81 107 VAL A CA 1
ATOM 808 C C . VAL A 1 107 ? 20.062 -19.984 -0.705 1 97.81 107 VAL A C 1
ATOM 810 O O . VAL A 1 107 ? 20.312 -19.531 0.41 1 97.81 107 VAL A O 1
ATOM 813 N N . TYR A 1 108 ? 19.359 -19.344 -1.604 1 97.25 108 TYR A N 1
ATOM 814 C CA . TYR A 1 108 ? 18.609 -18.141 -1.297 1 97.25 108 TYR A CA 1
ATOM 815 C C . TYR A 1 108 ? 17.109 -18.391 -1.44 1 97.25 108 TYR A C 1
ATOM 817 O O . TYR A 1 108 ? 16.672 -19.016 -2.398 1 97.25 108 TYR A O 1
ATOM 825 N N . LEU A 1 109 ? 16.406 -17.906 -0.49 1 96.06 109 LEU A N 1
ATOM 826 C CA . LEU A 1 109 ? 14.984 -18.203 -0.399 1 96.06 109 LEU A CA 1
ATOM 827 C C . LEU A 1 109 ? 14.172 -16.922 -0.402 1 96.06 109 LEU A C 1
ATOM 829 O O . LEU A 1 109 ? 14.602 -15.898 0.139 1 96.06 109 LEU A O 1
ATOM 833 N N . ASP A 1 110 ? 12.992 -16.953 -1.032 1 96.56 110 ASP A N 1
ATOM 834 C CA . ASP A 1 110 ? 12.008 -15.883 -0.911 1 96.56 110 ASP A CA 1
ATOM 835 C C . ASP A 1 110 ? 10.602 -16.391 -1.196 1 96.56 110 ASP A C 1
ATOM 837 O O . ASP A 1 110 ? 10.422 -17.562 -1.569 1 96.56 110 ASP A O 1
ATOM 841 N N . ASN A 1 111 ? 9.625 -15.578 -0.876 1 95.5 111 ASN A N 1
ATOM 842 C CA . ASN A 1 111 ? 8.227 -15.875 -1.139 1 95.5 111 ASN A CA 1
ATOM 843 C C . ASN A 1 111 ? 7.961 -16.062 -2.631 1 95.5 111 ASN A C 1
ATOM 845 O O . ASN A 1 111 ? 8.523 -15.336 -3.457 1 95.5 111 ASN A O 1
ATOM 849 N N . ASP A 1 112 ? 7.125 -16.984 -2.936 1 95.06 112 ASP A N 1
ATOM 850 C CA . ASP A 1 112 ? 6.863 -17.328 -4.328 1 95.06 112 ASP A CA 1
ATOM 851 C C . ASP A 1 112 ? 6.309 -16.141 -5.102 1 95.06 112 ASP A C 1
ATOM 853 O O . ASP A 1 112 ? 6.703 -15.898 -6.246 1 95.06 112 ASP A O 1
ATOM 857 N N . ALA A 1 113 ? 5.387 -15.383 -4.531 1 95.62 113 ALA A N 1
ATOM 858 C CA . ALA A 1 113 ? 4.824 -14.227 -5.219 1 95.62 113 ALA A CA 1
ATOM 859 C C . ALA A 1 113 ? 5.879 -13.148 -5.43 1 95.62 113 ALA A C 1
ATOM 861 O O . ALA A 1 113 ? 5.898 -12.477 -6.465 1 95.62 113 ALA A O 1
ATOM 862 N N . ASN A 1 114 ? 6.746 -12.945 -4.461 1 97.5 114 ASN A N 1
ATOM 863 C CA . ASN A 1 114 ? 7.875 -12.031 -4.613 1 97.5 114 ASN A CA 1
ATOM 864 C C . ASN A 1 114 ? 8.766 -12.438 -5.781 1 97.5 114 ASN A C 1
ATOM 866 O O . ASN A 1 114 ? 9.195 -11.594 -6.566 1 97.5 114 ASN A O 1
ATOM 870 N N . LEU A 1 115 ? 8.977 -13.727 -5.855 1 97.69 115 LEU A N 1
ATOM 871 C CA . LEU A 1 115 ? 9.883 -14.195 -6.902 1 97.69 115 LEU A CA 1
ATOM 872 C C . LEU A 1 115 ? 9.211 -14.133 -8.266 1 97.69 115 LEU A C 1
ATOM 874 O O . LEU A 1 115 ? 9.867 -13.891 -9.281 1 97.69 115 LEU A O 1
ATOM 878 N N . ALA A 1 116 ? 7.898 -14.359 -8.273 1 97.94 116 ALA A N 1
ATOM 879 C CA . ALA A 1 116 ? 7.195 -14.125 -9.531 1 97.94 116 ALA A CA 1
ATOM 880 C C . ALA A 1 116 ? 7.336 -12.672 -9.977 1 97.94 116 ALA A C 1
ATOM 882 O O . ALA A 1 116 ? 7.602 -12.398 -11.148 1 97.94 116 ALA A O 1
ATOM 883 N N . ALA A 1 117 ? 7.211 -11.75 -9.062 1 98.5 117 ALA A N 1
ATOM 884 C CA . ALA A 1 117 ? 7.426 -10.336 -9.344 1 98.5 117 ALA A CA 1
ATOM 885 C C . ALA A 1 117 ? 8.844 -10.078 -9.836 1 98.5 117 ALA A C 1
ATOM 887 O O . ALA A 1 117 ? 9.047 -9.398 -10.844 1 98.5 117 ALA A O 1
ATOM 888 N N . TRP A 1 118 ? 9.758 -10.68 -9.164 1 98.31 118 TRP A N 1
ATOM 889 C CA . TRP A 1 118 ? 11.172 -10.5 -9.484 1 98.31 118 TRP A CA 1
ATOM 890 C C . TRP A 1 118 ? 11.492 -11.055 -10.867 1 98.31 118 TRP A C 1
ATOM 892 O O . TRP A 1 118 ? 12.266 -10.461 -11.617 1 98.31 118 TRP A O 1
ATOM 902 N N . GLY A 1 119 ? 10.898 -12.203 -11.148 1 98.31 119 GLY A N 1
ATOM 903 C CA . GLY A 1 119 ? 11.062 -12.781 -12.469 1 98.31 119 GLY A CA 1
ATOM 904 C C . GLY A 1 119 ? 10.578 -11.875 -13.586 1 98.31 119 GLY A C 1
ATOM 905 O O . GLY A 1 119 ? 11.305 -11.633 -14.555 1 98.31 119 GLY A O 1
ATOM 906 N N . GLU A 1 120 ? 9.375 -11.359 -13.422 1 98.69 120 GLU A N 1
ATOM 907 C CA . GLU A 1 120 ? 8.812 -10.469 -14.43 1 98.69 120 GLU A CA 1
ATOM 908 C C . GLU A 1 120 ? 9.594 -9.164 -14.508 1 98.69 120 GLU A C 1
ATOM 910 O O . GLU A 1 120 ? 9.719 -8.57 -15.578 1 98.69 120 GLU A O 1
ATOM 915 N N . TYR A 1 121 ? 10.156 -8.719 -13.414 1 98.38 121 TYR A N 1
ATOM 916 C CA . TYR A 1 121 ? 10.969 -7.512 -13.344 1 98.38 121 TYR A CA 1
ATOM 917 C C . TYR A 1 121 ? 12.273 -7.684 -14.109 1 98.38 121 TYR A C 1
ATOM 919 O O . TYR A 1 121 ? 12.695 -6.789 -14.844 1 98.38 121 TYR A O 1
ATOM 927 N N . ARG A 1 122 ? 12.844 -8.812 -13.992 1 97.44 122 ARG A N 1
ATOM 928 C CA . ARG A 1 122 ? 14.172 -9.039 -14.547 1 97.44 122 ARG A CA 1
ATOM 929 C C . ARG A 1 122 ? 14.086 -9.539 -15.984 1 97.44 122 ARG A C 1
ATOM 931 O O . ARG A 1 122 ? 14.914 -9.18 -16.828 1 97.44 122 ARG A O 1
ATOM 938 N N . PHE A 1 123 ? 13.062 -10.398 -16.266 1 97.75 123 PHE A N 1
ATOM 939 C CA . PHE A 1 123 ? 13.094 -11.125 -17.531 1 97.75 123 PHE A CA 1
ATOM 940 C C . PHE A 1 123 ? 11.797 -10.93 -18.297 1 97.75 123 PHE A C 1
ATOM 942 O O . PHE A 1 123 ? 11.68 -11.352 -19.453 1 97.75 123 PHE A O 1
ATOM 949 N N . GLY A 1 124 ? 10.828 -10.281 -17.719 1 98.38 124 GLY A N 1
ATOM 950 C CA . GLY A 1 124 ? 9.5 -10.289 -18.328 1 98.38 124 GLY A CA 1
ATOM 951 C C . GLY A 1 124 ? 8.938 -8.898 -18.531 1 98.38 124 GLY A C 1
ATOM 952 O O . GLY A 1 124 ? 9.633 -8 -19.016 1 98.38 124 GLY A O 1
ATOM 953 N N . ALA A 1 125 ? 7.672 -8.68 -18.188 1 98.5 125 ALA A N 1
ATOM 954 C CA . ALA A 1 125 ? 6.863 -7.516 -18.547 1 98.5 125 ALA A CA 1
ATOM 955 C C . ALA A 1 125 ? 7.309 -6.277 -17.781 1 98.5 125 ALA A C 1
ATOM 957 O O . ALA A 1 125 ? 6.961 -5.152 -18.141 1 98.5 125 ALA A O 1
ATOM 958 N N . GLY A 1 126 ? 8.047 -6.469 -16.719 1 98.12 126 GLY A N 1
ATOM 959 C CA . GLY A 1 126 ? 8.438 -5.352 -15.883 1 98.12 126 GLY A CA 1
ATOM 960 C C . GLY A 1 126 ? 9.836 -4.836 -16.188 1 98.12 126 GLY A C 1
ATOM 961 O O . GLY A 1 126 ? 10.336 -3.936 -15.508 1 98.12 126 GLY A O 1
ATOM 962 N N . ARG A 1 127 ? 10.492 -5.418 -17.203 1 97.69 127 ARG A N 1
ATOM 963 C CA . ARG A 1 127 ? 11.844 -5.004 -17.531 1 97.69 127 ARG A CA 1
ATOM 964 C C . ARG A 1 127 ? 11.906 -3.508 -17.828 1 97.69 127 ARG A C 1
ATOM 966 O O . ARG A 1 127 ? 11.023 -2.961 -18.484 1 97.69 127 ARG A O 1
ATOM 973 N N . GLY A 1 128 ? 12.938 -2.811 -17.281 1 97.25 128 GLY A N 1
ATOM 974 C CA . GLY A 1 128 ? 13.164 -1.398 -17.547 1 97.25 128 GLY A CA 1
ATOM 975 C C . GLY A 1 128 ? 12.438 -0.487 -16.578 1 97.25 128 GLY A C 1
ATOM 976 O O . GLY A 1 128 ? 12.578 0.736 -16.641 1 97.25 128 GLY A O 1
ATOM 977 N N . THR A 1 129 ? 11.664 -1.019 -15.648 1 97.69 129 THR A N 1
ATOM 978 C CA . THR A 1 129 ? 10.93 -0.225 -14.664 1 97.69 129 THR A CA 1
ATOM 979 C C . THR A 1 129 ? 11.664 -0.214 -13.32 1 97.69 129 THR A C 1
ATOM 981 O O . THR A 1 129 ? 12.672 -0.904 -13.156 1 97.69 129 THR A O 1
ATOM 984 N N . GLN A 1 130 ? 11.227 0.629 -12.383 1 97.94 130 GLN A N 1
ATOM 985 C CA . GLN A 1 130 ? 11.781 0.683 -11.039 1 97.94 130 GLN A CA 1
ATOM 986 C C . GLN A 1 130 ? 10.719 0.364 -9.992 1 97.94 130 GLN A C 1
ATOM 988 O O . GLN A 1 130 ? 11.047 0.048 -8.844 1 97.94 130 GLN A O 1
ATOM 993 N N . HIS A 1 131 ? 9.492 0.533 -10.383 1 98.69 131 HIS A N 1
ATOM 994 C CA . HIS A 1 131 ? 8.344 0.338 -9.5 1 98.69 131 HIS A CA 1
ATOM 995 C C . HIS A 1 131 ? 7.301 -0.571 -10.148 1 98.69 131 HIS A C 1
ATOM 997 O O . HIS A 1 131 ? 6.566 -0.145 -11.039 1 98.69 131 HIS A O 1
ATOM 1003 N N . LEU A 1 132 ? 7.266 -1.826 -9.672 1 98.81 132 LEU A N 1
ATOM 1004 C CA . LEU A 1 132 ? 6.395 -2.846 -10.25 1 98.81 132 LEU A CA 1
ATOM 1005 C C . LEU A 1 132 ? 5.57 -3.533 -9.164 1 98.81 132 LEU A C 1
ATOM 1007 O O . LEU A 1 132 ? 6.086 -3.857 -8.094 1 98.81 132 LEU A O 1
ATOM 1011 N N . ILE A 1 133 ? 4.32 -3.67 -9.398 1 98.94 133 ILE A N 1
ATOM 1012 C CA . ILE A 1 133 ? 3.467 -4.547 -8.602 1 98.94 133 ILE A CA 1
ATOM 1013 C C . ILE A 1 133 ? 3.074 -5.773 -9.422 1 98.94 133 ILE A C 1
ATOM 1015 O O . ILE A 1 133 ? 2.625 -5.645 -10.562 1 98.94 133 ILE A O 1
ATOM 1019 N N . TYR A 1 134 ? 3.418 -6.93 -8.93 1 98.81 134 TYR A N 1
ATOM 1020 C CA . TYR A 1 134 ? 2.941 -8.18 -9.508 1 98.81 134 TYR A CA 1
ATOM 1021 C C . TYR A 1 134 ? 1.711 -8.688 -8.766 1 98.81 134 TYR A C 1
ATOM 1023 O O . TYR A 1 134 ? 1.715 -8.797 -7.539 1 98.81 134 TYR A O 1
ATOM 1031 N N . LEU A 1 135 ? 0.672 -8.945 -9.477 1 98.5 135 LEU A N 1
ATOM 1032 C CA . LEU A 1 135 ? -0.583 -9.469 -8.945 1 98.5 135 LEU A CA 1
ATOM 1033 C C . LEU A 1 135 ? -0.923 -10.812 -9.594 1 98.5 135 LEU A C 1
ATOM 1035 O O . LEU A 1 135 ? -1.142 -10.883 -10.805 1 98.5 135 LEU A O 1
ATOM 1039 N N . THR A 1 136 ? -0.894 -11.836 -8.797 1 96.88 136 THR A N 1
ATOM 1040 C CA . THR A 1 136 ? -1.302 -13.141 -9.297 1 96.88 136 THR A CA 1
ATOM 1041 C C . THR A 1 136 ? -2.732 -13.461 -8.875 1 96.88 136 THR A C 1
ATOM 1043 O O . THR A 1 136 ? -3.057 -13.43 -7.684 1 96.88 136 THR A O 1
ATOM 1046 N N . VAL A 1 137 ? -3.621 -13.664 -9.836 1 97.12 137 VAL A N 1
ATOM 1047 C CA . VAL A 1 137 ? -5.02 -14 -9.594 1 97.12 137 VAL A CA 1
ATOM 1048 C C . VAL A 1 137 ? -5.277 -15.453 -9.984 1 97.12 137 VAL A C 1
ATOM 1050 O O . VAL A 1 137 ? -5.285 -15.797 -11.172 1 97.12 137 VAL A O 1
ATOM 1053 N N . SER A 1 138 ? -5.402 -16.266 -9.094 1 93.75 138 SER A N 1
ATOM 1054 C CA . SER A 1 138 ? -5.629 -17.688 -9.242 1 93.75 138 SER A CA 1
ATOM 1055 C C . SER A 1 138 ? -6.668 -18.188 -8.242 1 93.75 138 SER A C 1
ATOM 1057 O O . SER A 1 138 ? -7.719 -17.578 -8.07 1 93.75 138 SER A O 1
ATOM 1059 N N . THR A 1 139 ? -6.383 -19.359 -7.617 1 91.25 139 THR A N 1
ATOM 1060 C CA . THR A 1 139 ? -7.266 -19.812 -6.547 1 91.25 139 THR A CA 1
ATOM 1061 C C . THR A 1 139 ? -7.395 -18.734 -5.473 1 91.25 139 THR A C 1
ATOM 1063 O O . THR A 1 139 ? -8.469 -18.531 -4.902 1 91.25 139 THR A O 1
ATOM 1066 N N . GLY A 1 140 ? -6.348 -18.062 -5.184 1 93.69 140 GLY A N 1
ATOM 1067 C CA . GLY A 1 140 ? -6.285 -16.859 -4.363 1 93.69 140 GLY A CA 1
ATOM 1068 C C . GLY A 1 140 ? -5.688 -15.672 -5.082 1 93.69 140 GLY A C 1
ATOM 1069 O O . GLY A 1 140 ? -5.602 -15.664 -6.312 1 93.69 140 GLY A O 1
ATOM 1070 N N . ILE A 1 141 ? -5.43 -14.648 -4.371 1 96.44 141 ILE A N 1
ATOM 1071 C CA . ILE A 1 141 ? -4.77 -13.477 -4.934 1 96.44 141 ILE A CA 1
ATOM 1072 C C . ILE A 1 141 ? -3.512 -13.156 -4.129 1 96.44 141 ILE A C 1
ATOM 1074 O O . ILE A 1 141 ? -3.576 -12.969 -2.912 1 96.44 141 ILE A O 1
ATOM 1078 N N . GLY A 1 142 ? -2.355 -13.211 -4.75 1 95.62 142 GLY A N 1
ATOM 1079 C CA . GLY A 1 142 ? -1.078 -12.844 -4.16 1 95.62 142 GLY A CA 1
ATOM 1080 C C . GLY A 1 142 ? -0.416 -11.672 -4.863 1 95.62 142 GLY A C 1
ATOM 1081 O O . GLY A 1 142 ? -0.953 -11.141 -5.836 1 95.62 142 GLY A O 1
ATOM 1082 N N . GLY A 1 143 ? 0.699 -11.297 -4.324 1 96.56 143 GLY A N 1
ATOM 1083 C CA . GLY A 1 143 ? 1.39 -10.188 -4.969 1 96.56 143 GLY A CA 1
ATOM 1084 C C . GLY A 1 143 ? 2.818 -10.016 -4.488 1 96.56 143 GLY A C 1
ATOM 1085 O O . GLY A 1 143 ? 3.223 -10.625 -3.496 1 96.56 143 GLY A O 1
ATOM 1086 N N . GLY A 1 144 ? 3.572 -9.375 -5.273 1 98.25 144 GLY A N 1
ATOM 1087 C CA . GLY A 1 144 ? 4.922 -8.922 -4.977 1 98.25 144 GLY A CA 1
ATOM 1088 C C . GLY A 1 144 ? 5.16 -7.473 -5.352 1 98.25 144 GLY A C 1
ATOM 1089 O O . GLY A 1 144 ? 4.594 -6.977 -6.324 1 98.25 144 GLY A O 1
ATOM 1090 N N . LEU A 1 145 ? 5.953 -6.852 -4.543 1 98.69 145 LEU A N 1
ATOM 1091 C CA . LEU A 1 145 ? 6.246 -5.438 -4.738 1 98.69 145 LEU A CA 1
ATOM 1092 C C . LEU A 1 145 ? 7.715 -5.227 -5.082 1 98.69 145 LEU A C 1
ATOM 1094 O O . LEU A 1 145 ? 8.602 -5.66 -4.34 1 98.69 145 LEU A O 1
ATOM 1098 N N . ILE A 1 146 ? 7.953 -4.664 -6.219 1 98.69 146 ILE A N 1
ATOM 1099 C CA . ILE A 1 146 ? 9.266 -4.117 -6.535 1 98.69 146 ILE A CA 1
ATOM 1100 C C . ILE A 1 146 ? 9.234 -2.594 -6.418 1 98.69 146 ILE A C 1
ATOM 1102 O O . ILE A 1 146 ? 8.547 -1.922 -7.195 1 98.69 146 ILE A O 1
ATOM 1106 N N . LEU A 1 147 ? 9.875 -2.059 -5.418 1 98.31 147 LEU A N 1
ATOM 1107 C CA . LEU A 1 147 ? 9.953 -0.622 -5.172 1 98.31 147 LEU A CA 1
ATOM 1108 C C . LEU A 1 147 ? 11.391 -0.122 -5.281 1 98.31 147 LEU A C 1
ATOM 1110 O O . LEU A 1 147 ? 12.281 -0.624 -4.594 1 98.31 147 LEU A O 1
ATOM 1114 N N . GLU A 1 148 ? 11.609 0.793 -6.137 1 96.88 148 GLU A N 1
ATOM 1115 C CA . GLU A 1 148 ? 12.93 1.37 -6.395 1 96.88 148 GLU A CA 1
ATOM 1116 C C . GLU A 1 148 ? 13.93 0.294 -6.797 1 96.88 148 GLU A C 1
ATOM 1118 O O . GLU A 1 148 ? 15.047 0.253 -6.27 1 96.88 148 GLU A O 1
ATOM 1123 N N . GLY A 1 149 ? 13.469 -0.648 -7.523 1 96.75 149 GLY A N 1
ATOM 1124 C CA . GLY A 1 149 ? 14.32 -1.638 -8.164 1 96.75 149 GLY A CA 1
ATOM 1125 C C . GLY A 1 149 ? 14.641 -2.818 -7.266 1 96.75 149 GLY A C 1
ATOM 1126 O O . GLY A 1 149 ? 15.469 -3.662 -7.609 1 96.75 149 GLY A O 1
ATOM 1127 N N . LYS A 1 150 ? 13.945 -2.902 -6.145 1 96.31 150 LYS A N 1
ATOM 1128 C CA . LYS A 1 150 ? 14.219 -3.982 -5.203 1 96.31 150 LYS A CA 1
ATOM 1129 C C . LYS A 1 150 ? 12.922 -4.641 -4.734 1 96.31 150 LYS A C 1
ATOM 1131 O O . LYS A 1 150 ? 11.875 -3.992 -4.684 1 96.31 150 LYS A O 1
ATOM 1136 N N . ILE A 1 151 ? 13.055 -5.934 -4.387 1 96.94 151 ILE A N 1
ATOM 1137 C CA . ILE A 1 151 ? 11.922 -6.574 -3.729 1 96.94 151 ILE A CA 1
ATOM 1138 C C . ILE A 1 151 ? 11.648 -5.887 -2.391 1 96.94 151 ILE A C 1
ATOM 1140 O O . ILE A 1 151 ? 12.555 -5.723 -1.573 1 96.94 151 ILE A O 1
ATOM 1144 N N . TYR A 1 152 ? 10.523 -5.438 -2.256 1 97.88 152 TYR A N 1
ATOM 1145 C CA . TYR A 1 152 ? 10.125 -4.863 -0.974 1 97.88 152 TYR A CA 1
ATOM 1146 C C . TYR A 1 152 ? 9.477 -5.914 -0.082 1 97.88 152 TYR A C 1
ATOM 1148 O O . TYR A 1 152 ? 8.445 -6.492 -0.44 1 97.88 152 TYR A O 1
ATOM 1156 N N . ARG A 1 153 ? 10.031 -6.102 1.088 1 96.31 153 ARG A N 1
ATOM 1157 C CA . ARG A 1 153 ? 9.586 -7.207 1.929 1 96.31 153 ARG A CA 1
ATOM 1158 C C . ARG A 1 153 ? 8.906 -6.695 3.193 1 96.31 153 ARG A C 1
ATOM 1160 O O . ARG A 1 153 ? 8.227 -7.453 3.889 1 96.31 153 ARG A O 1
ATOM 1167 N N . GLY A 1 154 ? 9.062 -5.371 3.562 1 96.38 154 GLY A N 1
ATOM 1168 C CA . GLY A 1 154 ? 8.508 -4.82 4.789 1 96.38 154 GLY A CA 1
ATOM 1169 C C . GLY A 1 154 ? 9.367 -5.094 6.008 1 96.38 154 GLY A C 1
ATOM 1170 O O . GLY A 1 154 ? 10.477 -5.625 5.887 1 96.38 154 GLY A O 1
ATOM 1171 N N . ALA A 1 155 ? 8.906 -4.719 7.148 1 95.38 155 ALA A N 1
ATOM 1172 C CA . ALA A 1 155 ? 9.672 -4.742 8.391 1 95.38 155 ALA A CA 1
ATOM 1173 C C . ALA A 1 155 ? 10.016 -6.172 8.797 1 95.38 155 ALA A C 1
ATOM 1175 O O . ALA A 1 155 ? 11.117 -6.43 9.297 1 95.38 155 ALA A O 1
ATOM 1176 N N . CYS A 1 156 ? 9.07 -7.105 8.547 1 93.19 156 CYS A N 1
ATOM 1177 C CA . CYS A 1 156 ? 9.266 -8.492 8.969 1 93.19 156 CYS A CA 1
ATOM 1178 C C . CYS A 1 156 ? 9.062 -9.453 7.809 1 93.19 156 CYS A C 1
ATOM 1180 O O . CYS A 1 156 ? 8.656 -10.602 8.008 1 93.19 156 CYS A O 1
ATOM 1182 N N . CYS A 1 157 ? 9.219 -8.93 6.613 1 93.25 157 CYS A N 1
ATOM 1183 C CA . CYS A 1 157 ? 9.109 -9.727 5.395 1 93.25 157 CYS A CA 1
ATOM 1184 C C . CYS A 1 157 ? 7.68 -10.219 5.191 1 93.25 157 CYS A C 1
ATOM 1186 O O . CYS A 1 157 ? 7.469 -11.359 4.777 1 93.25 157 CYS A O 1
ATOM 1188 N N . LEU A 1 158 ? 6.719 -9.352 5.523 1 93.62 158 LEU A N 1
ATOM 1189 C CA . LEU A 1 158 ? 5.316 -9.742 5.441 1 93.62 158 LEU A CA 1
ATOM 1190 C C . LEU A 1 158 ? 4.562 -8.844 4.465 1 93.62 158 LEU A C 1
ATOM 1192 O O . LEU A 1 158 ? 3.332 -8.891 4.395 1 93.62 158 LEU A O 1
ATOM 1196 N N . ALA A 1 159 ? 5.309 -8.008 3.717 1 96.75 159 ALA A N 1
ATOM 1197 C CA . ALA A 1 159 ? 4.656 -7.078 2.795 1 96.75 159 ALA A CA 1
ATOM 1198 C C . ALA A 1 159 ? 4.117 -7.809 1.568 1 96.75 159 ALA A C 1
ATOM 1200 O O . ALA A 1 159 ? 4.527 -8.938 1.282 1 96.75 159 ALA A O 1
ATOM 1201 N N . GLY A 1 160 ? 3.176 -7.188 0.917 1 97 160 GLY A N 1
ATOM 1202 C CA . GLY A 1 160 ? 2.75 -7.648 -0.395 1 97 160 GLY A CA 1
ATOM 1203 C C . GLY A 1 160 ? 1.53 -8.547 -0.346 1 97 160 GLY A C 1
ATOM 1204 O O . GLY A 1 160 ? 1.238 -9.258 -1.31 1 97 160 GLY A O 1
ATOM 1205 N N . GLU A 1 161 ? 0.843 -8.555 0.734 1 96.38 161 GLU A N 1
ATOM 1206 C CA . GLU A 1 161 ? -0.368 -9.359 0.849 1 96.38 161 GLU A CA 1
ATOM 1207 C C . GLU A 1 161 ? -1.569 -8.641 0.24 1 96.38 161 GLU A C 1
ATOM 1209 O O . GLU A 1 161 ? -2.559 -8.383 0.929 1 96.38 161 GLU A O 1
ATOM 1214 N N . ILE A 1 162 ? -1.527 -8.484 -1.043 1 97.94 162 ILE A N 1
ATOM 1215 C CA . ILE A 1 162 ? -2.467 -7.672 -1.81 1 97.94 162 ILE A CA 1
ATOM 1216 C C . ILE A 1 162 ? -3.859 -8.289 -1.741 1 97.94 162 ILE A C 1
ATOM 1218 O O . ILE A 1 162 ? -4.863 -7.574 -1.697 1 97.94 162 ILE A O 1
ATOM 1222 N N . GLY A 1 163 ? -3.939 -9.531 -1.695 1 97.94 163 GLY A N 1
ATOM 1223 C CA . GLY A 1 163 ? -5.223 -10.219 -1.661 1 97.94 163 GLY A CA 1
ATOM 1224 C C . GLY A 1 163 ? -6.02 -9.93 -0.402 1 97.94 163 GLY A C 1
ATOM 1225 O O . GLY A 1 163 ? -7.23 -10.156 -0.361 1 97.94 163 GLY A O 1
ATOM 1226 N N . HIS A 1 164 ? -5.387 -9.383 0.574 1 97.94 164 HIS A N 1
ATOM 1227 C CA . HIS A 1 164 ? -6.031 -9.227 1.873 1 97.94 164 HIS A CA 1
ATOM 1228 C C . HIS A 1 164 ? -6.262 -7.754 2.199 1 97.94 164 HIS A C 1
ATOM 1230 O O . HIS A 1 164 ? -6.355 -7.383 3.371 1 97.94 164 HIS A O 1
ATOM 1236 N N . MET A 1 165 ? -6.34 -6.941 1.192 1 98 165 MET A N 1
ATOM 1237 C CA . MET A 1 165 ? -6.902 -5.602 1.331 1 98 165 MET A CA 1
ATOM 1238 C C . MET A 1 165 ? -8.414 -5.668 1.521 1 98 165 MET A C 1
ATOM 1240 O O . MET A 1 165 ? -9.109 -6.379 0.791 1 98 165 MET A O 1
ATOM 1244 N N . THR A 1 166 ? -8.93 -4.949 2.432 1 98.31 166 THR A N 1
ATOM 1245 C CA . THR A 1 166 ? -10.367 -4.918 2.648 1 98.31 166 THR A CA 1
ATOM 1246 C C . THR A 1 166 ? -11.039 -3.928 1.695 1 98.31 166 THR A C 1
ATOM 1248 O O . THR A 1 166 ? -10.75 -2.729 1.739 1 98.31 166 THR A O 1
ATOM 1251 N N . LEU A 1 167 ? -11.969 -4.41 0.879 1 98.19 167 LEU A N 1
ATOM 1252 C CA . LEU A 1 167 ? -12.633 -3.537 -0.083 1 98.19 167 LEU A CA 1
ATOM 1253 C C . LEU A 1 167 ? -14.117 -3.412 0.226 1 98.19 167 LEU A C 1
ATOM 1255 O O . LEU A 1 167 ? -14.773 -2.471 -0.227 1 98.19 167 LEU A O 1
ATOM 1259 N N . TRP A 1 168 ? -14.609 -4.383 0.934 1 97.69 168 TRP A N 1
ATOM 1260 C CA . TRP A 1 168 ? -16.016 -4.414 1.31 1 97.69 168 TRP A CA 1
ATOM 1261 C C . TRP A 1 168 ? -16.203 -5.016 2.697 1 97.69 168 TRP A C 1
ATOM 1263 O O . TRP A 1 168 ? -16.5 -6.203 2.83 1 97.69 168 TRP A O 1
ATOM 1273 N N . PRO A 1 169 ? -16.156 -4.176 3.697 1 97.06 169 PRO A N 1
ATOM 1274 C CA . PRO A 1 169 ? -16.125 -4.672 5.074 1 97.06 169 PRO A CA 1
ATOM 1275 C C . PRO A 1 169 ? -17.281 -5.621 5.387 1 97.06 169 PRO A C 1
ATOM 1277 O O . PRO A 1 169 ? -17.156 -6.477 6.27 1 97.06 169 PRO A O 1
ATOM 1280 N N . GLU A 1 170 ? -18.359 -5.52 4.703 1 96.25 170 GLU A N 1
ATOM 1281 C CA . GLU A 1 170 ? -19.516 -6.379 4.949 1 96.25 170 GLU A CA 1
ATOM 1282 C C . GLU A 1 170 ? -19.578 -7.508 3.924 1 96.25 170 GLU A C 1
ATOM 1284 O O . GLU A 1 170 ? -20.625 -8.156 3.783 1 96.25 170 GLU A O 1
ATOM 1289 N N . GLY A 1 171 ? -18.531 -7.719 3.201 1 97 171 GLY A N 1
ATOM 1290 C CA . GLY A 1 171 ? -18.484 -8.734 2.166 1 97 171 GLY A CA 1
ATOM 1291 C C 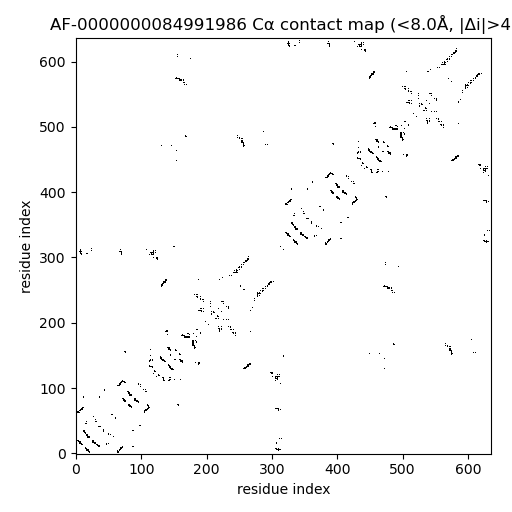. GLY A 1 171 ? -18.266 -10.133 2.715 1 97 171 GLY A C 1
ATOM 1292 O O . GLY A 1 171 ? -18.422 -10.367 3.914 1 97 171 GLY A O 1
ATOM 1293 N N . PRO A 1 172 ? -17.984 -11.047 1.86 1 97.44 172 PRO A N 1
ATOM 1294 C CA . PRO A 1 172 ? -17.828 -12.445 2.277 1 97.44 172 PRO A CA 1
ATOM 1295 C C . PRO A 1 172 ? -16.594 -12.664 3.15 1 97.44 172 PRO A C 1
ATOM 1297 O O . PRO A 1 172 ? -15.633 -11.898 3.066 1 97.44 172 PRO A O 1
ATOM 1300 N N . ARG A 1 173 ? -16.672 -13.711 3.951 1 97 173 ARG A N 1
ATOM 1301 C CA . ARG A 1 173 ? -15.547 -14.086 4.805 1 97 173 ARG A CA 1
ATOM 1302 C C . ARG A 1 173 ? -14.398 -14.648 3.979 1 97 173 ARG A C 1
ATOM 1304 O O . ARG A 1 173 ? -14.617 -15.422 3.047 1 97 173 ARG A O 1
ATOM 1311 N N . CYS A 1 174 ? -13.258 -14.234 4.258 1 97.06 174 CYS A N 1
ATOM 1312 C CA . CYS A 1 174 ? -12.039 -14.734 3.635 1 97.06 174 CYS A CA 1
ATOM 1313 C C . CYS A 1 174 ? -11.422 -15.859 4.465 1 97.06 174 CYS A C 1
ATOM 1315 O O . CYS A 1 174 ? -11.672 -15.953 5.668 1 97.06 174 CYS A O 1
ATOM 1317 N N . HIS A 1 175 ? -10.602 -16.688 3.863 1 90.94 175 HIS A N 1
ATOM 1318 C CA . HIS A 1 175 ? -9.953 -17.766 4.594 1 90.94 175 HIS A CA 1
ATOM 1319 C C . HIS A 1 175 ? -8.984 -17.219 5.641 1 90.94 175 HIS A C 1
ATOM 1321 O O . HIS A 1 175 ? -8.617 -17.938 6.578 1 90.94 175 HIS A O 1
ATOM 1327 N N . CYS A 1 176 ? -8.578 -15.984 5.504 1 92.56 176 CYS A N 1
ATOM 1328 C CA . CYS A 1 176 ? -7.652 -15.383 6.461 1 92.56 176 CYS A CA 1
ATOM 1329 C C . CYS A 1 176 ? -8.375 -14.977 7.738 1 92.56 176 CYS A C 1
ATOM 1331 O O . CYS A 1 176 ? -7.738 -14.586 8.719 1 92.56 176 CYS A O 1
ATOM 1333 N N . GLY A 1 177 ? -9.68 -14.977 7.766 1 94.69 177 GLY A N 1
ATOM 1334 C CA . GLY A 1 177 ? -10.484 -14.625 8.922 1 94.69 177 GLY A CA 1
ATOM 1335 C C . GLY A 1 177 ? -11.164 -13.273 8.781 1 94.69 177 GLY A C 1
ATOM 1336 O O . GLY A 1 177 ? -12.141 -12.992 9.477 1 94.69 177 GLY A O 1
ATOM 1337 N N . ASN A 1 178 ? -10.695 -12.445 7.887 1 97 178 ASN A N 1
ATOM 1338 C CA . ASN A 1 178 ? -11.266 -11.125 7.641 1 97 178 ASN A CA 1
ATOM 1339 C C . ASN A 1 178 ? -12.461 -11.195 6.695 1 97 178 ASN A C 1
ATOM 1341 O O . ASN A 1 178 ? -12.789 -12.273 6.184 1 97 178 ASN A O 1
ATOM 1345 N N . TYR A 1 179 ? -13.188 -10.125 6.574 1 97.44 179 TYR A N 1
ATOM 1346 C CA . TYR A 1 179 ? -14.305 -10 5.652 1 97.44 179 TYR A CA 1
ATOM 1347 C C . TYR A 1 179 ? -14.008 -8.984 4.559 1 97.44 179 TYR A C 1
ATOM 1349 O O . TYR A 1 179 ? -13.477 -7.906 4.836 1 97.44 179 TYR A O 1
ATOM 1357 N N . GLY A 1 180 ? -14.375 -9.367 3.355 1 98.06 180 GLY A N 1
ATOM 1358 C CA . GLY A 1 180 ? -14.375 -8.391 2.275 1 98.06 180 GLY A CA 1
ATOM 1359 C C . GLY A 1 180 ? -13 -8.172 1.672 1 98.06 180 GLY A C 1
ATOM 1360 O O . GLY A 1 180 ? -12.742 -7.121 1.074 1 98.06 180 GLY A O 1
ATOM 1361 N N . CYS A 1 181 ? -12.086 -9.148 1.868 1 98.56 181 CYS A N 1
ATOM 1362 C CA . CYS A 1 181 ? -10.789 -9.078 1.213 1 98.56 181 CYS A CA 1
ATOM 1363 C C . CYS A 1 181 ? -10.938 -9.164 -0.301 1 98.56 181 CYS A C 1
ATOM 1365 O O . CYS A 1 181 ? -11.836 -9.836 -0.806 1 98.56 181 CYS A O 1
ATOM 1367 N N . LEU A 1 182 ? -10.008 -8.523 -0.966 1 98.75 182 LEU A N 1
ATOM 1368 C CA . LEU A 1 182 ? -9.977 -8.609 -2.422 1 98.75 182 LEU A CA 1
ATOM 1369 C C . LEU A 1 182 ? -10.023 -10.062 -2.885 1 98.75 182 LEU A C 1
ATOM 1371 O O . LEU A 1 182 ? -10.758 -10.391 -3.822 1 98.75 182 LEU A O 1
ATOM 1375 N N . GLU A 1 183 ? -9.297 -10.93 -2.244 1 98.25 183 GLU A N 1
ATOM 1376 C CA . GLU A 1 183 ? -9.242 -12.352 -2.586 1 98.25 183 GLU A CA 1
ATOM 1377 C C . GLU A 1 183 ? -10.617 -13 -2.467 1 98.25 183 GLU A C 1
ATOM 1379 O O . GLU A 1 183 ? -11.023 -13.781 -3.328 1 98.25 183 GLU A O 1
ATOM 1384 N N . ALA A 1 184 ? -11.352 -12.664 -1.445 1 98.25 184 ALA A N 1
ATOM 1385 C CA . ALA A 1 184 ? -12.672 -13.242 -1.212 1 98.25 184 ALA A CA 1
ATOM 1386 C C . ALA A 1 184 ? -13.688 -12.719 -2.223 1 98.25 184 ALA A C 1
ATOM 1388 O O . ALA A 1 184 ? -14.781 -13.273 -2.361 1 98.25 184 ALA A O 1
ATOM 1389 N N . LEU A 1 185 ? -13.297 -11.719 -2.941 1 98.56 185 LEU A N 1
ATOM 1390 C CA . LEU A 1 185 ? -14.234 -11.055 -3.836 1 98.56 185 LEU A CA 1
ATOM 1391 C C . LEU A 1 185 ? -13.922 -11.375 -5.293 1 98.56 185 LEU A C 1
ATOM 1393 O O . LEU A 1 185 ? -14.82 -11.398 -6.137 1 98.56 185 LEU A O 1
ATOM 1397 N N . ALA A 1 186 ? -12.633 -11.688 -5.574 1 98.62 186 ALA A N 1
ATOM 1398 C CA . ALA A 1 186 ? -12.289 -11.625 -6.992 1 98.62 186 ALA A CA 1
ATOM 1399 C C . ALA A 1 186 ? -11.375 -12.781 -7.387 1 98.62 186 ALA A C 1
ATOM 1401 O O . ALA A 1 186 ? -10.891 -12.844 -8.516 1 98.62 186 ALA A O 1
ATOM 1402 N N . SER A 1 187 ? -11.094 -13.727 -6.543 1 98.12 187 SER A N 1
ATOM 1403 C CA . SER A 1 187 ? -10.242 -14.867 -6.859 1 98.12 187 SER A CA 1
ATOM 1404 C C . SER A 1 187 ? -11.023 -15.945 -7.609 1 98.12 187 SER A C 1
ATOM 1406 O O . SER A 1 187 ? -12.234 -15.836 -7.777 1 98.12 187 SER A O 1
ATOM 1408 N N . GLY A 1 188 ? -10.242 -16.938 -8.086 1 97.5 188 GLY A N 1
ATOM 1409 C CA . GLY A 1 188 ? -10.906 -18.094 -8.688 1 97.5 188 GLY A CA 1
ATOM 1410 C C . GLY A 1 188 ? -11.844 -18.797 -7.742 1 97.5 188 GLY A C 1
ATOM 1411 O O . GLY A 1 188 ? -12.938 -19.219 -8.141 1 97.5 188 GLY A O 1
ATOM 1412 N N . THR A 1 189 ? -11.43 -18.922 -6.523 1 96.75 189 THR A N 1
ATOM 1413 C CA . THR A 1 189 ? -12.273 -19.531 -5.496 1 96.75 189 THR A CA 1
ATOM 1414 C C . THR A 1 189 ? -13.555 -18.719 -5.301 1 96.75 189 THR A C 1
ATOM 1416 O O . THR A 1 189 ? -14.625 -19.297 -5.113 1 96.75 189 THR A O 1
ATOM 1419 N N . ALA A 1 190 ? -13.438 -17.438 -5.324 1 98.19 190 ALA A N 1
ATOM 1420 C CA . ALA A 1 190 ? -14.602 -16.562 -5.18 1 98.19 190 ALA A CA 1
ATOM 1421 C C . ALA A 1 190 ? -15.57 -16.766 -6.34 1 98.19 190 ALA A C 1
ATOM 1423 O O . ALA A 1 190 ? -16.781 -16.844 -6.133 1 98.19 190 ALA A O 1
ATOM 1424 N N . VAL A 1 191 ? -15.062 -16.844 -7.527 1 98.44 191 VAL A N 1
ATOM 1425 C CA . VAL A 1 191 ? -15.883 -17.031 -8.719 1 98.44 191 VAL A CA 1
ATOM 1426 C C . VAL A 1 191 ? -16.641 -18.344 -8.625 1 98.44 191 VAL A C 1
ATOM 1428 O O . VAL A 1 191 ? -17.844 -18.406 -8.875 1 98.44 191 VAL A O 1
ATOM 1431 N N . ALA A 1 192 ? -15.93 -19.375 -8.266 1 98.38 192 ALA A N 1
ATOM 1432 C CA . ALA A 1 192 ? -16.547 -20.703 -8.125 1 98.38 192 ALA A CA 1
ATOM 1433 C C . ALA A 1 192 ? -17.641 -20.672 -7.055 1 98.38 192 ALA A C 1
ATOM 1435 O O . ALA A 1 192 ? -18.719 -21.25 -7.242 1 98.38 192 ALA A O 1
ATOM 1436 N N . ARG A 1 193 ? -17.344 -20.062 -5.926 1 98.12 193 ARG A N 1
ATOM 1437 C CA . ARG A 1 193 ? -18.297 -19.953 -4.828 1 98.12 193 ARG A CA 1
ATOM 1438 C C . ARG A 1 193 ? -19.578 -19.25 -5.277 1 98.12 193 ARG A C 1
ATOM 1440 O O . ARG A 1 193 ? -20.688 -19.734 -5.027 1 98.12 193 ARG A O 1
ATOM 1447 N N . GLU A 1 194 ? -19.469 -18.125 -5.949 1 98.31 194 GLU A N 1
ATOM 1448 C CA . GLU A 1 194 ? -20.625 -17.359 -6.41 1 98.31 194 GLU A CA 1
ATOM 1449 C C . GLU A 1 194 ? -21.406 -18.125 -7.469 1 98.31 194 GLU A C 1
ATOM 1451 O O . GLU A 1 194 ? -22.625 -18.047 -7.523 1 98.31 194 GLU A O 1
ATOM 1456 N N . ALA A 1 195 ? -20.688 -18.828 -8.312 1 98.69 195 ALA A N 1
ATOM 1457 C CA . ALA A 1 195 ? -21.344 -19.656 -9.328 1 98.69 195 ALA A CA 1
ATOM 1458 C C . ALA A 1 195 ? -22.188 -20.75 -8.68 1 98.69 195 ALA A C 1
ATOM 1460 O O . ALA A 1 195 ? -23.312 -21.016 -9.109 1 98.69 195 ALA A O 1
ATOM 1461 N N . ARG A 1 196 ? -21.625 -21.375 -7.703 1 98.5 196 ARG A N 1
ATOM 1462 C CA . ARG A 1 196 ? -22.375 -22.406 -6.988 1 98.5 196 ARG A CA 1
ATOM 1463 C C . ARG A 1 196 ? -23.609 -21.844 -6.32 1 98.5 196 ARG A C 1
ATOM 1465 O O . ARG A 1 196 ? -24.656 -22.484 -6.285 1 98.5 196 ARG A O 1
ATOM 1472 N N . ARG A 1 197 ? -23.484 -20.688 -5.75 1 97.94 197 ARG A N 1
ATOM 1473 C CA . ARG A 1 197 ? -24.641 -20.016 -5.156 1 97.94 197 ARG A CA 1
ATOM 1474 C C . ARG A 1 197 ? -25.719 -19.781 -6.195 1 97.94 197 ARG A C 1
ATOM 1476 O O . ARG A 1 197 ? -26.906 -20.016 -5.93 1 97.94 197 ARG A O 1
ATOM 1483 N N . LEU A 1 198 ? -25.312 -19.328 -7.383 1 97.88 198 LEU A N 1
ATOM 1484 C CA . LEU A 1 198 ? -26.25 -19.109 -8.477 1 97.88 198 LEU A CA 1
ATOM 1485 C C . LEU A 1 198 ? -26.984 -20.406 -8.828 1 97.88 198 LEU A C 1
ATOM 1487 O O . LEU A 1 198 ? -28.203 -20.391 -9 1 97.88 198 LEU A O 1
ATOM 1491 N N . VAL A 1 199 ? -26.25 -21.453 -8.914 1 98.06 199 VAL A N 1
ATOM 1492 C CA . VAL A 1 199 ? -26.812 -22.75 -9.273 1 98.06 199 VAL A CA 1
ATOM 1493 C C . VAL A 1 199 ? -27.797 -23.203 -8.195 1 98.06 199 VAL A C 1
ATOM 1495 O O . VAL A 1 199 ? -28.875 -23.719 -8.508 1 98.06 199 VAL A O 1
ATOM 1498 N N . ALA A 1 200 ? -27.438 -22.984 -6.984 1 98 200 ALA A N 1
ATOM 1499 C CA . ALA A 1 200 ? -28.297 -23.359 -5.859 1 98 200 ALA A CA 1
ATOM 1500 C C . ALA A 1 200 ? -29.609 -22.578 -5.891 1 98 200 ALA A C 1
ATOM 1502 O O . ALA A 1 200 ? -30.641 -23.078 -5.418 1 98 200 ALA A O 1
ATOM 1503 N N . GLU A 1 201 ? -29.578 -21.453 -6.492 1 97.88 201 GLU A N 1
ATOM 1504 C CA . GLU A 1 201 ? -30.766 -20.609 -6.602 1 97.88 201 GLU A CA 1
ATOM 1505 C C . GLU A 1 201 ? -31.562 -20.922 -7.859 1 97.88 201 GLU A C 1
ATOM 1507 O O . GLU A 1 201 ? -32.562 -20.25 -8.164 1 97.88 201 GLU A O 1
ATOM 1512 N N . GLY A 1 202 ? -31.172 -21.875 -8.555 1 96.62 202 GLY A N 1
ATOM 1513 C CA . GLY A 1 202 ? -31.891 -22.297 -9.742 1 96.62 202 GLY A CA 1
ATOM 1514 C C . GLY A 1 202 ? -31.438 -21.594 -11.008 1 96.62 202 GLY A C 1
ATOM 1515 O O . GLY A 1 202 ? -32.094 -21.688 -12.047 1 96.62 202 GLY A O 1
ATOM 1516 N N . LYS A 1 203 ? -30.391 -20.906 -10.867 1 97.81 203 LYS A N 1
ATOM 1517 C CA . LYS A 1 203 ? -29.766 -20.203 -11.992 1 97.81 203 LYS A CA 1
ATOM 1518 C C . LYS A 1 203 ? -28.469 -20.875 -12.406 1 97.81 203 LYS A C 1
ATOM 1520 O O . LYS A 1 203 ? -28.25 -22.062 -12.133 1 97.81 203 LYS A O 1
ATOM 1525 N N . GLY A 1 204 ? -27.672 -20.375 -13.203 1 97.5 204 GLY A N 1
ATOM 1526 C CA . GLY A 1 204 ? -26.344 -20.844 -13.555 1 97.5 204 GLY A CA 1
ATOM 1527 C C . GLY A 1 204 ? -26.359 -22.141 -14.344 1 97.5 204 GLY A C 1
ATOM 1528 O O . GLY A 1 204 ? -25.484 -22.984 -14.18 1 97.5 204 GLY A O 1
ATOM 1529 N N . LYS A 1 205 ? -27.406 -22.375 -15.117 1 97.44 205 LYS A N 1
ATOM 1530 C CA . LYS A 1 205 ? -27.578 -23.641 -15.836 1 97.44 205 LYS A CA 1
ATOM 1531 C C . LYS A 1 205 ? -26.422 -23.891 -16.797 1 97.44 205 LYS A C 1
ATOM 1533 O O . LYS A 1 205 ? -25.953 -25.016 -16.938 1 97.44 205 LYS A O 1
ATOM 1538 N N . GLY A 1 206 ? -26 -22.828 -17.516 1 97.88 206 GLY A N 1
ATOM 1539 C CA . GLY A 1 206 ? -24.875 -22.953 -18.438 1 97.88 206 GLY A CA 1
ATOM 1540 C C . GLY A 1 206 ? -23.578 -23.312 -17.734 1 97.88 206 GLY A C 1
ATOM 1541 O O . GLY A 1 206 ? -22.797 -24.109 -18.25 1 97.88 206 GLY A O 1
ATOM 1542 N N . ILE A 1 207 ? -23.391 -22.797 -16.594 1 98.5 207 ILE A N 1
ATOM 1543 C CA . ILE A 1 207 ? -22.203 -23.062 -15.781 1 98.5 207 ILE A CA 1
ATOM 1544 C C . ILE A 1 207 ? -22.219 -24.516 -15.312 1 98.5 207 ILE A C 1
ATOM 1546 O O . ILE A 1 207 ? -21.219 -25.219 -15.422 1 98.5 207 ILE A O 1
ATOM 1550 N N . LEU A 1 208 ? -23.375 -24.922 -14.812 1 98.31 208 LEU A N 1
ATOM 1551 C CA . LEU A 1 208 ? -23.547 -26.281 -14.328 1 98.31 208 LEU A CA 1
ATOM 1552 C C . LEU A 1 208 ? -23.297 -27.297 -15.438 1 98.31 208 LEU A C 1
ATOM 1554 O O . LEU A 1 208 ? -22.703 -28.359 -15.203 1 98.31 208 LEU A O 1
ATOM 1558 N N . ALA A 1 209 ? -23.75 -26.984 -16.578 1 98.25 209 ALA A N 1
ATOM 1559 C CA . ALA A 1 209 ? -23.547 -27.859 -17.734 1 98.25 209 ALA A CA 1
ATOM 1560 C C . ALA A 1 209 ? -22.062 -28.062 -18.016 1 98.25 209 ALA A C 1
ATOM 1562 O O . ALA A 1 209 ? -21.625 -29.172 -18.312 1 98.25 209 ALA A O 1
ATOM 1563 N N . GLN A 1 210 ? -21.281 -26.969 -17.922 1 98 210 GLN A N 1
ATOM 1564 C CA . GLN A 1 210 ? -19.844 -27.031 -18.172 1 98 210 GLN A CA 1
ATOM 1565 C C . GLN A 1 210 ? -19.141 -27.859 -17.078 1 98 210 GLN A C 1
ATOM 1567 O O . GLN A 1 210 ? -18.031 -28.328 -17.297 1 98 210 GLN A O 1
ATOM 1572 N N . ALA A 1 211 ? -19.828 -28.016 -15.961 1 98 211 ALA A N 1
ATOM 1573 C CA . ALA A 1 211 ? -19.281 -28.766 -14.844 1 98 211 ALA A CA 1
ATOM 1574 C C . ALA A 1 211 ? -19.812 -30.203 -14.828 1 98 211 ALA A C 1
ATOM 1576 O O . ALA A 1 211 ? -19.719 -30.891 -13.812 1 98 211 ALA A O 1
ATOM 1577 N N . GLY A 1 212 ? -20.453 -30.594 -15.852 1 97.5 212 GLY A N 1
ATOM 1578 C CA . GLY A 1 212 ? -20.969 -31.953 -15.977 1 97.5 212 GLY A CA 1
ATOM 1579 C C . GLY A 1 212 ? -22.203 -32.219 -15.141 1 97.5 212 GLY A C 1
ATOM 1580 O O . GLY A 1 212 ? -22.484 -33.344 -14.766 1 97.5 212 GLY A O 1
ATOM 1581 N N . GLY A 1 213 ? -22.797 -31.172 -14.789 1 97.06 213 GLY A N 1
ATOM 1582 C CA . GLY A 1 213 ? -24.031 -31.297 -14.031 1 97.06 213 GLY A CA 1
ATOM 1583 C C . GLY A 1 213 ? -23.797 -31.422 -12.539 1 97.06 213 GLY A C 1
ATOM 1584 O O . GLY A 1 213 ? -24.75 -31.578 -11.773 1 97.06 213 GLY A O 1
ATOM 1585 N N . ASP A 1 214 ? -22.594 -31.312 -12.07 1 97.56 214 ASP A N 1
ATOM 1586 C CA . ASP A 1 214 ? -22.219 -31.469 -10.664 1 97.56 214 ASP A CA 1
ATOM 1587 C C . ASP A 1 214 ? -21.781 -30.125 -10.07 1 97.56 214 ASP A C 1
ATOM 1589 O O . ASP A 1 214 ? -20.703 -29.625 -10.391 1 97.56 214 ASP A O 1
ATOM 1593 N N . PRO A 1 215 ? -22.609 -29.625 -9.164 1 97.38 215 PRO A N 1
ATOM 1594 C CA . PRO A 1 215 ? -22.25 -28.328 -8.578 1 97.38 215 PRO A CA 1
ATOM 1595 C C . PRO A 1 215 ? -20.875 -28.359 -7.895 1 97.38 215 PRO A C 1
ATOM 1597 O O . PRO A 1 215 ? -20.172 -27.344 -7.879 1 97.38 215 PRO A O 1
ATOM 1600 N N . GLU A 1 216 ? -20.469 -29.422 -7.398 1 96.81 216 GLU A N 1
ATOM 1601 C CA . GLU A 1 216 ? -19.203 -29.531 -6.676 1 96.81 216 GLU A CA 1
ATOM 1602 C C . GLU A 1 216 ? -18.016 -29.484 -7.633 1 96.81 216 GLU A C 1
ATOM 1604 O O . GLU A 1 216 ? -16.875 -29.219 -7.211 1 96.81 216 GLU A O 1
ATOM 1609 N N . ALA A 1 217 ? -18.266 -29.656 -8.891 1 97.56 217 ALA A N 1
ATOM 1610 C CA . ALA A 1 217 ? -17.219 -29.656 -9.906 1 97.56 217 ALA A CA 1
ATOM 1611 C C . ALA A 1 217 ? -17.047 -28.266 -10.523 1 97.56 217 ALA A C 1
ATOM 1613 O O . ALA A 1 217 ? -16.188 -28.062 -11.383 1 97.56 217 ALA A O 1
ATOM 1614 N N . ILE A 1 218 ? -17.844 -27.344 -10.031 1 98.12 218 ILE A N 1
ATOM 1615 C CA . ILE A 1 218 ? -17.766 -25.984 -10.562 1 98.12 218 ILE A CA 1
ATOM 1616 C C . ILE A 1 218 ? -16.469 -25.328 -10.102 1 98.12 218 ILE A C 1
ATOM 1618 O O . ILE A 1 218 ? -16.156 -25.312 -8.914 1 98.12 218 ILE A O 1
ATOM 1622 N N . THR A 1 219 ? -15.656 -24.844 -11.039 1 97.5 219 THR A N 1
ATOM 1623 C CA . THR A 1 219 ? -14.43 -24.078 -10.828 1 97.5 219 THR A CA 1
ATOM 1624 C C . THR A 1 219 ? -14.453 -22.797 -11.656 1 97.5 219 THR A C 1
ATOM 1626 O O . THR A 1 219 ? -15.367 -22.578 -12.445 1 97.5 219 THR A O 1
ATOM 1629 N N . ALA A 1 220 ? -13.469 -21.969 -11.398 1 97.44 220 ALA A N 1
ATOM 1630 C CA . ALA A 1 220 ? -13.352 -20.781 -12.227 1 97.44 220 ALA A CA 1
ATOM 1631 C C . ALA A 1 220 ? -13.211 -21.141 -13.703 1 97.44 220 ALA A C 1
ATOM 1633 O O . ALA A 1 220 ? -13.703 -20.422 -14.578 1 97.44 220 ALA A O 1
ATOM 1634 N N . LYS A 1 221 ? -12.617 -22.281 -13.922 1 97 221 LYS A N 1
ATOM 1635 C CA . LYS A 1 221 ? -12.422 -22.75 -15.289 1 97 221 LYS A CA 1
ATOM 1636 C C . LYS A 1 221 ? -13.766 -23.047 -15.961 1 97 221 LYS A C 1
ATOM 1638 O O . LYS A 1 221 ? -14 -22.641 -17.094 1 97 221 LYS A O 1
ATOM 1643 N N . THR A 1 222 ? -14.602 -23.766 -15.273 1 98 222 THR A N 1
ATOM 1644 C CA . THR A 1 222 ? -15.906 -24.094 -15.844 1 98 222 THR A CA 1
ATOM 1645 C C . THR A 1 222 ? -16.734 -22.844 -16.062 1 98 222 THR A C 1
ATOM 1647 O O . THR A 1 222 ? -17.516 -22.75 -17.016 1 98 222 THR A O 1
ATOM 1650 N N . VAL A 1 223 ? -16.641 -21.859 -15.172 1 98.69 223 VAL A N 1
ATOM 1651 C CA . VAL A 1 223 ? -17.312 -20.578 -15.352 1 98.69 223 VAL A CA 1
ATOM 1652 C C . VAL A 1 223 ? -16.781 -19.875 -16.594 1 98.69 223 VAL A C 1
ATOM 1654 O O . VAL A 1 223 ? -17.547 -19.297 -17.375 1 98.69 223 VAL A O 1
ATOM 1657 N N . GLY A 1 224 ? -15.492 -19.891 -16.75 1 98.5 224 GLY A N 1
ATOM 1658 C CA . GLY A 1 224 ? -14.875 -19.328 -17.953 1 98.5 224 GLY A CA 1
ATOM 1659 C C . GLY A 1 224 ? -15.359 -19.984 -19.234 1 98.5 224 GLY A C 1
ATOM 1660 O O . GLY A 1 224 ? -15.602 -19.297 -20.234 1 98.5 224 GLY A O 1
ATOM 1661 N N . MET A 1 225 ? -15.453 -21.266 -19.156 1 98.38 225 MET A N 1
ATOM 1662 C CA . MET A 1 225 ? -15.961 -22 -20.312 1 98.38 225 MET A CA 1
ATOM 1663 C C . MET A 1 225 ? -17.391 -21.562 -20.656 1 98.38 225 MET A C 1
ATOM 1665 O O . MET A 1 225 ? -17.734 -21.391 -21.828 1 98.38 225 MET A O 1
ATOM 1669 N N . ALA A 1 226 ? -18.172 -21.422 -19.688 1 98.62 226 ALA A N 1
ATOM 1670 C CA . ALA A 1 226 ? -19.547 -20.953 -19.891 1 98.62 226 ALA A CA 1
ATOM 1671 C C . ALA A 1 226 ? -19.547 -19.531 -20.469 1 98.62 226 ALA A C 1
ATOM 1673 O O . ALA A 1 226 ? -20.344 -19.234 -21.359 1 98.62 226 ALA A O 1
ATOM 1674 N N . ALA A 1 227 ? -18.734 -18.688 -19.938 1 98.69 227 ALA A N 1
ATOM 1675 C CA . ALA A 1 227 ? -18.641 -17.328 -20.438 1 98.69 227 ALA A CA 1
ATOM 1676 C C . ALA A 1 227 ? -18.234 -17.312 -21.906 1 98.69 227 ALA A C 1
ATOM 1678 O O . ALA A 1 227 ? -18.812 -16.578 -22.719 1 98.69 227 ALA A O 1
ATOM 1679 N N . ALA A 1 228 ? -17.297 -18.125 -22.234 1 98.31 228 ALA A N 1
ATOM 1680 C CA . ALA A 1 228 ? -16.828 -18.234 -23.609 1 98.31 228 ALA A CA 1
ATOM 1681 C C . ALA A 1 228 ? -17.953 -18.688 -24.531 1 98.31 228 ALA A C 1
ATOM 1683 O O . ALA A 1 228 ? -17.984 -18.312 -25.719 1 98.31 228 ALA A O 1
ATOM 1684 N N . ALA A 1 229 ? -18.859 -19.391 -23.969 1 98.12 229 ALA A N 1
ATOM 1685 C CA . ALA A 1 229 ? -20.016 -19.891 -24.719 1 98.12 229 ALA A CA 1
ATOM 1686 C C . ALA A 1 229 ? -21.141 -18.859 -24.75 1 98.12 229 ALA A C 1
ATOM 1688 O O . ALA A 1 229 ? -22.203 -19.109 -25.297 1 98.12 229 ALA A O 1
ATOM 1689 N N . GLY A 1 230 ? -20.922 -17.703 -24.094 1 97.88 230 GLY A N 1
ATOM 1690 C CA . GLY A 1 230 ? -21.875 -16.609 -24.156 1 97.88 230 GLY A CA 1
ATOM 1691 C C . GLY A 1 230 ? -22.875 -16.609 -23.031 1 97.88 230 GLY A C 1
ATOM 1692 O O . GLY A 1 230 ? -23.891 -15.891 -23.078 1 97.88 230 GLY A O 1
ATOM 1693 N N . ASP A 1 231 ? -22.609 -17.406 -22.047 1 98.31 231 ASP A N 1
ATOM 1694 C CA . ASP A 1 231 ? -23.531 -17.469 -20.906 1 98.31 231 ASP A CA 1
ATOM 1695 C C . ASP A 1 231 ? -23.562 -16.141 -20.156 1 98.31 231 ASP A C 1
ATOM 1697 O O . ASP A 1 231 ? -22.531 -15.688 -19.641 1 98.31 231 ASP A O 1
ATOM 1701 N N . ALA A 1 232 ? -24.703 -15.562 -20.016 1 98.31 232 ALA A N 1
ATOM 1702 C CA . ALA A 1 232 ? -24.844 -14.219 -19.469 1 98.31 232 ALA A CA 1
ATOM 1703 C C . ALA A 1 232 ? -24.5 -14.18 -17.984 1 98.31 232 ALA A C 1
ATOM 1705 O O . ALA A 1 232 ? -23.922 -13.203 -17.5 1 98.31 232 ALA A O 1
ATOM 1706 N N . GLU A 1 233 ? -24.859 -15.188 -17.312 1 98.5 233 GLU A N 1
ATOM 1707 C CA . GLU A 1 233 ? -24.594 -15.219 -15.875 1 98.5 233 GLU A CA 1
ATOM 1708 C C . GLU A 1 233 ? -23.109 -15.383 -15.586 1 98.5 233 GLU A C 1
ATOM 1710 O O . GLU A 1 233 ? -22.562 -14.75 -14.672 1 98.5 233 GLU A O 1
ATOM 1715 N N . ALA A 1 234 ? -22.453 -16.219 -16.328 1 98.75 234 ALA A N 1
ATOM 1716 C CA . ALA A 1 234 ? -21 -16.359 -16.219 1 98.75 234 ALA A CA 1
ATOM 1717 C C . ALA A 1 234 ? -20.281 -15.055 -16.531 1 98.75 234 ALA A C 1
ATOM 1719 O O . ALA A 1 234 ? -19.359 -14.656 -15.82 1 98.75 234 ALA A O 1
ATOM 1720 N N . LEU A 1 235 ? -20.75 -14.414 -17.578 1 98.75 235 LEU A N 1
ATOM 1721 C CA . LEU A 1 235 ? -20.172 -13.133 -17.953 1 98.75 235 LEU A CA 1
ATOM 1722 C C . LEU A 1 235 ? -20.359 -12.094 -16.859 1 98.75 235 LEU A C 1
ATOM 1724 O O . LEU A 1 235 ? -19.453 -11.32 -16.562 1 98.75 235 LEU A O 1
ATOM 1728 N N . ALA A 1 236 ? -21.516 -12.102 -16.25 1 98.69 236 ALA A N 1
ATOM 1729 C CA . ALA A 1 236 ? -21.797 -11.172 -15.164 1 98.69 236 ALA A CA 1
ATOM 1730 C C . ALA A 1 236 ? -20.859 -11.414 -13.984 1 98.69 236 ALA A C 1
ATOM 1732 O O . ALA A 1 236 ? -20.422 -10.469 -13.328 1 98.69 236 ALA A O 1
ATOM 1733 N N . LEU A 1 237 ? -20.594 -12.633 -13.68 1 98.62 237 LEU A N 1
ATOM 1734 C CA . LEU A 1 237 ? -19.672 -12.961 -12.594 1 98.62 237 LEU A CA 1
ATOM 1735 C C . LEU A 1 237 ? -18.281 -12.391 -12.867 1 98.62 237 LEU A C 1
ATOM 1737 O O . LEU A 1 237 ? -17.656 -11.82 -11.969 1 98.62 237 LEU A O 1
ATOM 1741 N N . PHE A 1 238 ? -17.844 -12.508 -14.094 1 98.75 238 PHE A N 1
ATOM 1742 C CA . PHE A 1 238 ? -16.516 -12 -14.43 1 98.75 238 PHE A CA 1
ATOM 1743 C C . PHE A 1 238 ? -16.516 -10.477 -14.461 1 98.75 238 PHE A C 1
ATOM 1745 O O . PHE A 1 238 ? -15.5 -9.852 -14.125 1 98.75 238 PHE A O 1
ATOM 1752 N N . GLN A 1 239 ? -17.625 -9.867 -14.844 1 98.62 239 GLN A N 1
ATOM 1753 C CA . GLN A 1 239 ? -17.719 -8.414 -14.742 1 98.62 239 GLN A CA 1
ATOM 1754 C C . GLN A 1 239 ? -17.578 -7.953 -13.297 1 98.62 239 GLN A C 1
ATOM 1756 O O . GLN A 1 239 ? -16.938 -6.934 -13.023 1 98.62 239 GLN A O 1
ATOM 1761 N N . GLU A 1 240 ? -18.141 -8.711 -12.406 1 98.44 240 GLU A N 1
ATOM 1762 C CA . GLU A 1 240 ? -17.984 -8.398 -10.984 1 98.44 240 GLU A CA 1
ATOM 1763 C C . GLU A 1 240 ? -16.531 -8.539 -10.539 1 98.44 240 GLU A C 1
ATOM 1765 O O . GLU A 1 240 ? -16.031 -7.719 -9.766 1 98.44 240 GLU A O 1
ATOM 1770 N N . VAL A 1 241 ? -15.867 -9.57 -11.039 1 98.5 241 VAL A N 1
ATOM 1771 C CA . VAL A 1 241 ? -14.438 -9.742 -10.773 1 98.5 241 VAL A CA 1
ATOM 1772 C C . VAL A 1 241 ? -13.672 -8.5 -11.234 1 98.5 241 VAL A C 1
ATOM 1774 O O . VAL A 1 241 ? -12.852 -7.957 -10.484 1 98.5 241 VAL A O 1
ATOM 1777 N N . GLY A 1 242 ? -13.984 -8.07 -12.461 1 98.81 242 GLY A N 1
ATOM 1778 C CA . GLY A 1 242 ? -13.344 -6.883 -13 1 98.81 242 GLY A CA 1
ATOM 1779 C C . GLY A 1 242 ? -13.555 -5.652 -12.133 1 98.81 242 GLY A C 1
ATOM 1780 O O . GLY A 1 242 ? -12.625 -4.879 -11.906 1 98.81 242 GLY A O 1
ATOM 1781 N N . ARG A 1 243 ? -14.758 -5.504 -11.648 1 98.75 243 ARG A N 1
ATOM 1782 C CA . ARG A 1 243 ? -15.086 -4.367 -10.797 1 98.75 243 ARG A CA 1
ATOM 1783 C C . ARG A 1 243 ? -14.25 -4.387 -9.516 1 98.75 243 ARG A C 1
ATOM 1785 O O . ARG A 1 243 ? -13.641 -3.379 -9.156 1 98.75 243 ARG A O 1
ATOM 1792 N N . TRP A 1 244 ? -14.172 -5.555 -8.906 1 98.75 244 TRP A N 1
ATOM 1793 C CA . TRP A 1 244 ? -13.453 -5.66 -7.641 1 98.75 244 TRP A CA 1
ATOM 1794 C C . TRP A 1 244 ? -11.953 -5.477 -7.848 1 98.75 244 TRP A C 1
ATOM 1796 O O . TRP A 1 244 ? -11.289 -4.812 -7.051 1 98.75 244 TRP A O 1
ATOM 1806 N N . LEU A 1 245 ? -11.422 -6.062 -8.867 1 98.88 245 LEU A N 1
ATOM 1807 C CA . LEU A 1 245 ? -10.008 -5.848 -9.18 1 98.88 245 LEU A CA 1
ATOM 1808 C C . LEU A 1 245 ? -9.727 -4.371 -9.43 1 98.88 245 LEU A C 1
ATOM 1810 O O . LEU A 1 245 ? -8.742 -3.828 -8.914 1 98.88 245 LEU A O 1
ATOM 1814 N N . GLY A 1 246 ? -10.625 -3.738 -10.227 1 98.88 246 GLY A N 1
ATOM 1815 C CA . GLY A 1 246 ? -10.461 -2.318 -10.484 1 98.88 246 GLY A CA 1
ATOM 1816 C C . GLY A 1 246 ? -10.43 -1.479 -9.219 1 98.88 246 GLY A C 1
ATOM 1817 O O . GLY A 1 246 ? -9.609 -0.563 -9.102 1 98.88 246 GLY A O 1
ATOM 1818 N N . ILE A 1 247 ? -11.32 -1.782 -8.281 1 98.75 247 ILE A N 1
ATOM 1819 C CA . ILE A 1 247 ? -11.375 -1.087 -7.004 1 98.75 247 ILE A CA 1
ATOM 1820 C C . ILE A 1 247 ? -10.062 -1.294 -6.25 1 98.75 247 ILE A C 1
ATOM 1822 O O . ILE A 1 247 ? -9.484 -0.34 -5.727 1 98.75 247 ILE A O 1
ATOM 1826 N N . GLY A 1 248 ? -9.57 -2.537 -6.191 1 98.75 248 GLY A N 1
ATOM 1827 C CA . GLY A 1 248 ? -8.289 -2.83 -5.562 1 98.75 248 GLY A CA 1
ATOM 1828 C C . GLY A 1 248 ? -7.129 -2.107 -6.211 1 98.75 248 GLY A C 1
ATOM 1829 O O . GLY A 1 248 ? -6.25 -1.587 -5.52 1 98.75 248 GLY A O 1
ATOM 1830 N N . LEU A 1 249 ? -7.133 -2.059 -7.52 1 98.81 249 LEU A N 1
ATOM 1831 C CA . LEU A 1 249 ? -6.062 -1.395 -8.258 1 98.81 249 LEU A CA 1
ATOM 1832 C C . LEU A 1 249 ? -6.02 0.094 -7.926 1 98.81 249 LEU A C 1
ATOM 1834 O O . LEU A 1 249 ? -4.938 0.678 -7.816 1 98.81 249 LEU A O 1
ATOM 1838 N N . ALA A 1 250 ? -7.176 0.718 -7.82 1 98.62 250 ALA A N 1
ATOM 1839 C CA . ALA A 1 250 ? -7.219 2.137 -7.477 1 98.62 250 ALA A CA 1
ATOM 1840 C C . ALA A 1 250 ? -6.48 2.404 -6.164 1 98.62 250 ALA A C 1
ATOM 1842 O O . ALA A 1 250 ? -5.727 3.375 -6.059 1 98.62 250 ALA A O 1
ATOM 1843 N N . THR A 1 251 ? -6.656 1.547 -5.219 1 98.38 251 THR A N 1
ATOM 1844 C CA . THR A 1 251 ? -5.969 1.647 -3.936 1 98.38 251 THR A CA 1
ATOM 1845 C C . THR A 1 251 ? -4.461 1.498 -4.121 1 98.38 251 THR A C 1
ATOM 1847 O O . THR A 1 251 ? -3.682 2.287 -3.58 1 98.38 251 THR A O 1
ATOM 1850 N N . LEU A 1 252 ? -4.039 0.539 -4.898 1 98.81 252 LEU A N 1
ATOM 1851 C CA . LEU A 1 252 ? -2.621 0.298 -5.141 1 98.81 252 LEU A CA 1
ATOM 1852 C C . LEU A 1 252 ? -1.979 1.489 -5.844 1 98.81 252 LEU A C 1
ATOM 1854 O O . LEU A 1 252 ? -0.857 1.88 -5.512 1 98.81 252 LEU A O 1
ATOM 1858 N N . LEU A 1 253 ? -2.717 2.066 -6.785 1 98.62 253 LEU A N 1
ATOM 1859 C CA . LEU A 1 253 ? -2.203 3.207 -7.535 1 98.62 253 LEU A CA 1
ATOM 1860 C C . LEU A 1 253 ? -2.031 4.422 -6.633 1 98.62 253 LEU A C 1
ATOM 1862 O O . LEU A 1 253 ? -0.97 5.051 -6.625 1 98.62 253 LEU A O 1
ATOM 1866 N N . ASN A 1 254 ? -3.055 4.688 -5.871 1 97.88 254 ASN A N 1
ATOM 1867 C CA . ASN A 1 254 ? -3.037 5.871 -5.016 1 97.88 254 ASN A CA 1
ATOM 1868 C C . ASN A 1 254 ? -2.012 5.738 -3.895 1 97.88 254 ASN A C 1
ATOM 1870 O O . ASN A 1 254 ? -1.404 6.727 -3.484 1 97.88 254 ASN A O 1
ATOM 1874 N N . LEU A 1 255 ? -1.784 4.574 -3.447 1 98.44 255 LEU A N 1
ATOM 1875 C CA . LEU A 1 255 ? -0.899 4.348 -2.311 1 98.44 255 LEU A CA 1
ATOM 1876 C C . LEU A 1 255 ? 0.553 4.242 -2.762 1 98.44 255 LEU A C 1
ATOM 1878 O O . LEU A 1 255 ? 1.451 4.777 -2.111 1 98.44 255 LEU A O 1
ATOM 1882 N N . LEU A 1 256 ? 0.797 3.564 -3.99 1 98.69 256 LEU A N 1
ATOM 1883 C CA . LEU A 1 256 ? 2.172 3.168 -4.273 1 98.69 256 LEU A CA 1
ATOM 1884 C C . LEU A 1 256 ? 2.65 3.773 -5.59 1 98.69 256 LEU A C 1
ATOM 1886 O O . LEU A 1 256 ? 3.852 3.783 -5.871 1 98.69 256 LEU A O 1
ATOM 1890 N N . ASN A 1 257 ? 1.77 4.246 -6.434 1 98.06 257 ASN A N 1
ATOM 1891 C CA . ASN A 1 257 ? 2.141 4.898 -7.688 1 98.06 257 ASN A CA 1
ATOM 1892 C C . ASN A 1 257 ? 3.184 4.09 -8.453 1 98.06 257 ASN A C 1
ATOM 1894 O O . ASN A 1 257 ? 4.289 4.57 -8.695 1 98.06 257 ASN A O 1
ATOM 1898 N N . PRO A 1 258 ? 2.822 2.848 -8.859 1 98.75 258 PRO A N 1
ATOM 1899 C CA . PRO A 1 258 ? 3.752 2.037 -9.648 1 98.75 258 PRO A CA 1
ATOM 1900 C C . PRO A 1 258 ? 3.836 2.488 -11.102 1 98.75 258 PRO A C 1
ATOM 1902 O O . PRO A 1 258 ? 2.973 3.232 -11.578 1 98.75 258 PRO A O 1
ATOM 1905 N N . GLU A 1 259 ? 4.863 2.049 -11.805 1 98.56 259 GLU A N 1
ATOM 1906 C CA . GLU A 1 259 ? 4.98 2.238 -13.25 1 98.56 259 GLU A CA 1
ATOM 1907 C C . GLU A 1 259 ? 4.176 1.189 -14.008 1 98.56 259 GLU A C 1
ATOM 1909 O O . GLU A 1 259 ? 3.66 1.461 -15.094 1 98.56 259 GLU A O 1
ATOM 1914 N N . VAL A 1 260 ? 4.16 0.013 -13.391 1 98.81 260 VAL A N 1
ATOM 1915 C CA . VAL A 1 260 ? 3.514 -1.094 -14.094 1 98.81 260 VAL A CA 1
ATOM 1916 C C . VAL A 1 260 ? 2.914 -2.066 -13.078 1 98.81 260 VAL A C 1
ATOM 1918 O O . VAL A 1 260 ? 3.475 -2.268 -12 1 98.81 260 VAL A O 1
ATOM 1921 N N . ILE A 1 261 ? 1.788 -2.547 -13.367 1 98.88 261 ILE A N 1
ATOM 1922 C CA . ILE A 1 261 ? 1.195 -3.689 -12.68 1 98.88 261 ILE A CA 1
ATOM 1923 C C . ILE A 1 261 ? 1.121 -4.883 -13.625 1 98.88 261 ILE A C 1
ATOM 1925 O O . ILE A 1 261 ? 0.532 -4.789 -14.711 1 98.88 261 ILE A O 1
ATOM 1929 N N . VAL A 1 262 ? 1.778 -5.945 -13.234 1 98.88 262 VAL A N 1
ATOM 1930 C CA . VAL A 1 262 ? 1.836 -7.156 -14.047 1 98.88 262 VAL A CA 1
ATOM 1931 C C . VAL A 1 262 ? 0.894 -8.211 -13.477 1 98.88 262 VAL A C 1
ATOM 1933 O O . VAL A 1 262 ? 0.967 -8.531 -12.289 1 98.88 262 VAL A O 1
ATOM 1936 N N . PHE A 1 263 ? 0.04 -8.742 -14.336 1 98.75 263 PHE A N 1
ATOM 1937 C CA . PHE A 1 263 ? -0.968 -9.695 -13.898 1 98.75 263 PHE A CA 1
ATOM 1938 C C . PHE A 1 263 ? -0.587 -11.117 -14.312 1 98.75 263 PHE A C 1
ATOM 1940 O O . PHE A 1 263 ? -0.346 -11.375 -15.492 1 98.75 263 PHE A O 1
ATOM 1947 N N . GLY A 1 264 ? -0.483 -11.945 -13.312 1 98 264 GLY A N 1
ATOM 1948 C CA . GLY A 1 264 ? -0.352 -13.375 -13.555 1 98 264 GLY A CA 1
ATOM 1949 C C . GLY A 1 264 ? -1.42 -14.195 -12.859 1 98 264 GLY A C 1
ATOM 1950 O O . GLY A 1 264 ? -2.365 -13.641 -12.297 1 98 264 GLY A O 1
ATOM 1951 N N . GLY A 1 265 ? -1.328 -15.547 -13.047 1 95.06 265 GLY A N 1
ATOM 1952 C CA . GLY A 1 265 ? -2.262 -16.469 -12.406 1 95.06 265 GLY A CA 1
ATOM 1953 C C . GLY A 1 265 ? -3.254 -17.078 -13.367 1 95.06 265 GLY A C 1
ATOM 1954 O O . GLY A 1 265 ? -3.512 -16.531 -14.438 1 95.06 265 GLY A O 1
ATOM 1955 N N . GLY A 1 266 ? -3.814 -18.156 -12.953 1 94.25 266 GLY A N 1
ATOM 1956 C CA . GLY A 1 266 ? -4.672 -18.953 -13.82 1 94.25 266 GLY A CA 1
ATOM 1957 C C . GLY A 1 266 ? -5.918 -18.219 -14.266 1 94.25 266 GLY A C 1
ATOM 1958 O O . GLY A 1 266 ? -6.422 -18.453 -15.367 1 94.25 266 GLY A O 1
ATOM 1959 N N . MET A 1 267 ? -6.402 -17.281 -13.484 1 96.06 267 MET A N 1
ATOM 1960 C CA . MET A 1 267 ? -7.617 -16.531 -13.789 1 96.06 267 MET A CA 1
ATOM 1961 C C . MET A 1 267 ? -7.414 -15.633 -15.008 1 96.06 267 MET A C 1
ATOM 1963 O O . MET A 1 267 ? -8.383 -15.211 -15.641 1 96.06 267 MET A O 1
ATOM 1967 N N . MET A 1 268 ? -6.168 -15.352 -15.312 1 96.69 268 MET A N 1
ATOM 1968 C CA . MET A 1 268 ? -5.887 -14.445 -16.422 1 96.69 268 MET A CA 1
ATOM 1969 C C . MET A 1 268 ? -6.262 -15.086 -17.75 1 96.69 268 MET A C 1
ATOM 1971 O O . MET A 1 268 ? -6.398 -14.391 -18.766 1 96.69 268 MET A O 1
ATOM 1975 N N . ALA A 1 269 ? -6.43 -16.406 -17.734 1 95.38 269 ALA A N 1
ATOM 1976 C CA . ALA A 1 269 ? -6.934 -17.078 -18.938 1 95.38 269 ALA A CA 1
ATOM 1977 C C . ALA A 1 269 ? -8.305 -16.547 -19.328 1 95.38 269 ALA A C 1
ATOM 1979 O O . ALA A 1 269 ? -8.688 -16.578 -20.5 1 95.38 269 ALA A O 1
ATOM 1980 N N . SER A 1 270 ? -9.062 -16.016 -18.406 1 97.56 270 SER A N 1
ATOM 1981 C CA . SER A 1 270 ? -10.398 -15.484 -18.625 1 97.56 270 SER A CA 1
ATOM 1982 C C . SER A 1 270 ? -10.391 -13.961 -18.625 1 97.56 270 SER A C 1
ATOM 1984 O O . SER A 1 270 ? -11.445 -13.328 -18.484 1 97.56 270 SER A O 1
ATOM 1986 N N . SER A 1 271 ? -9.211 -13.352 -18.734 1 98 271 SER A N 1
ATOM 1987 C CA . SER A 1 271 ? -9.086 -11.906 -18.578 1 98 271 SER A CA 1
ATOM 1988 C C . SER A 1 271 ? -9.922 -11.164 -19.625 1 98 271 SER A C 1
ATOM 1990 O O . SER A 1 271 ? -10.344 -10.031 -19.391 1 98 271 SER A O 1
ATOM 1992 N N . ALA A 1 272 ? -10.203 -11.781 -20.75 1 98.25 272 ALA A N 1
ATOM 1993 C CA . ALA A 1 272 ? -11 -11.148 -21.797 1 98.25 272 ALA A CA 1
ATOM 1994 C C . ALA A 1 272 ? -12.375 -10.75 -21.281 1 98.25 272 ALA A C 1
ATOM 1996 O O . ALA A 1 272 ? -13 -9.82 -21.797 1 98.25 272 ALA A O 1
ATOM 1997 N N . PHE A 1 273 ? -12.859 -11.406 -20.281 1 98.56 273 PHE A N 1
ATOM 1998 C CA . PHE A 1 273 ? -14.227 -11.211 -19.812 1 98.56 273 PHE A CA 1
ATOM 1999 C C . PHE A 1 273 ? -14.273 -10.156 -18.703 1 98.56 273 PHE A C 1
ATOM 2001 O O . PHE A 1 273 ? -15.359 -9.742 -18.281 1 98.56 273 PHE A O 1
ATOM 2008 N N . PHE A 1 274 ? -13.047 -9.727 -18.188 1 98.62 274 PHE A N 1
ATOM 2009 C CA . PHE A 1 274 ? -13.164 -8.805 -17.078 1 98.62 274 PHE A CA 1
ATOM 2010 C C . PHE A 1 274 ? -12.148 -7.672 -17.203 1 98.62 274 PHE A C 1
ATOM 2012 O O . PHE A 1 274 ? -12.211 -6.688 -16.453 1 98.62 274 PHE A O 1
ATOM 2019 N N . TRP A 1 275 ? -11.289 -7.695 -18.156 1 98.75 275 TRP A N 1
ATOM 2020 C CA . TRP A 1 275 ? -10.188 -6.754 -18.266 1 98.75 275 TRP A CA 1
ATOM 2021 C C . TRP A 1 275 ? -10.703 -5.332 -18.469 1 98.75 275 TRP A C 1
ATOM 2023 O O . TRP A 1 275 ? -10.297 -4.406 -17.766 1 98.75 275 TRP A O 1
ATOM 2033 N N . ASP A 1 276 ? -11.594 -5.176 -19.422 1 98.75 276 ASP A N 1
ATOM 2034 C CA . ASP A 1 276 ? -12.094 -3.842 -19.734 1 98.75 276 ASP A CA 1
ATOM 2035 C C . ASP A 1 276 ? -12.836 -3.24 -18.547 1 98.75 276 ASP A C 1
ATOM 2037 O O . ASP A 1 276 ? -12.703 -2.051 -18.25 1 98.75 276 ASP A O 1
ATOM 2041 N N . THR A 1 277 ? -13.633 -4.082 -17.906 1 98.81 277 THR A N 1
ATOM 2042 C CA . THR A 1 277 ? -14.352 -3.629 -16.719 1 98.81 277 THR A CA 1
ATOM 2043 C C . THR A 1 277 ? -13.375 -3.225 -15.617 1 98.81 277 THR A C 1
ATOM 2045 O O . THR A 1 277 ? -13.57 -2.213 -14.945 1 98.81 277 THR A O 1
ATOM 2048 N N . MET A 1 278 ? -12.352 -4.02 -15.445 1 98.81 278 MET A N 1
ATOM 2049 C CA . MET A 1 278 ? -11.312 -3.74 -14.453 1 98.81 278 MET A CA 1
ATOM 2050 C C . MET A 1 278 ? -10.656 -2.387 -14.719 1 98.81 278 MET A C 1
ATOM 2052 O O . MET A 1 278 ? -10.562 -1.551 -13.82 1 98.81 278 MET A O 1
ATOM 2056 N N . VAL A 1 279 ? -10.273 -2.148 -15.953 1 98.81 279 VAL A N 1
ATOM 2057 C CA . VAL A 1 279 ? -9.586 -0.922 -16.344 1 98.81 279 VAL A CA 1
ATOM 2058 C C . VAL A 1 279 ? -10.508 0.275 -16.156 1 98.81 279 VAL A C 1
ATOM 2060 O O . VAL A 1 279 ? -10.109 1.301 -15.602 1 98.81 279 VAL A O 1
ATOM 2063 N N . ALA A 1 280 ? -11.719 0.139 -16.578 1 98.69 280 ALA A N 1
ATOM 2064 C CA . ALA A 1 280 ? -12.688 1.225 -16.453 1 98.69 280 ALA A CA 1
ATOM 2065 C C . ALA A 1 280 ? -12.93 1.595 -15 1 98.69 280 ALA A C 1
ATOM 2067 O O . ALA A 1 280 ? -12.969 2.777 -14.648 1 98.69 280 ALA A O 1
ATOM 2068 N N . GLU A 1 281 ? -13.109 0.545 -14.188 1 98.62 281 GLU A N 1
ATOM 2069 C CA . GLU A 1 281 ? -13.344 0.783 -12.766 1 98.62 281 GLU A CA 1
ATOM 2070 C C . GLU A 1 281 ? -12.133 1.429 -12.109 1 98.62 281 GLU A C 1
ATOM 2072 O O . GLU A 1 281 ? -12.273 2.34 -11.289 1 98.62 281 GLU A O 1
ATOM 2077 N N . MET A 1 282 ? -10.945 0.946 -12.43 1 98.69 282 MET A N 1
ATOM 2078 C CA . MET A 1 282 ? -9.703 1.521 -11.914 1 98.69 282 MET A CA 1
ATOM 2079 C C . MET A 1 282 ? -9.602 3.002 -12.266 1 98.69 282 MET A C 1
ATOM 2081 O O . MET A 1 282 ? -9.312 3.828 -11.398 1 98.69 282 MET A O 1
ATOM 2085 N N . GLN A 1 283 ? -9.875 3.348 -13.492 1 98.25 283 GLN A N 1
ATOM 2086 C CA . GLN A 1 283 ? -9.789 4.723 -13.977 1 98.25 283 GLN A CA 1
ATOM 2087 C C . GLN A 1 283 ? -10.828 5.609 -13.289 1 98.25 283 GLN A C 1
ATOM 2089 O O . GLN A 1 283 ? -10.562 6.785 -13.023 1 98.25 283 GLN A O 1
ATOM 2094 N N . ARG A 1 284 ? -11.938 5.031 -13.07 1 97.19 284 ARG A N 1
ATOM 2095 C CA . ARG A 1 284 ? -13.031 5.762 -12.43 1 97.19 284 ARG A CA 1
ATOM 2096 C C . ARG A 1 284 ? -12.68 6.117 -10.984 1 97.19 284 ARG A C 1
ATOM 2098 O O . ARG A 1 284 ? -13.07 7.176 -10.492 1 97.19 284 ARG A O 1
ATOM 2105 N N . ARG A 1 285 ? -11.922 5.309 -10.352 1 97.94 285 ARG A N 1
ATOM 2106 C CA . ARG A 1 285 ? -11.789 5.422 -8.898 1 97.94 285 ARG A CA 1
ATOM 2107 C C . ARG A 1 285 ? -10.438 6.012 -8.523 1 97.94 285 ARG A C 1
ATOM 2109 O O . ARG A 1 285 ? -10.32 6.73 -7.523 1 97.94 285 ARG A O 1
ATOM 2116 N N . ALA A 1 286 ? -9.391 5.711 -9.227 1 98 286 ALA A N 1
ATOM 2117 C CA . ALA A 1 286 ? -8.047 6.18 -8.906 1 98 286 ALA A CA 1
ATOM 2118 C C . ALA A 1 286 ? -7.906 7.676 -9.172 1 98 286 ALA A C 1
ATOM 2120 O O . ALA A 1 286 ? -8.656 8.242 -9.977 1 98 286 ALA A O 1
ATOM 2121 N N . LEU A 1 287 ? -7 8.375 -8.406 1 95.5 287 LEU A N 1
ATOM 2122 C CA . LEU A 1 287 ? -6.652 9.742 -8.781 1 95.5 287 LEU A CA 1
ATOM 2123 C C . LEU A 1 287 ? -6.172 9.797 -10.227 1 95.5 287 LEU A C 1
ATOM 2125 O O . LEU A 1 287 ? -5.391 8.945 -10.664 1 95.5 287 LEU A O 1
ATOM 2129 N N . PRO A 1 288 ? -6.621 10.75 -11.016 1 94.62 288 PRO A N 1
ATOM 2130 C CA . PRO A 1 288 ? -6.34 10.773 -12.453 1 94.62 288 PRO A CA 1
ATOM 2131 C C . PRO A 1 288 ? -4.844 10.703 -12.758 1 94.62 288 PRO A C 1
ATOM 2133 O O . PRO A 1 288 ? -4.43 9.992 -13.68 1 94.62 288 PRO A O 1
ATOM 2136 N N . ALA A 1 289 ? -4.016 11.391 -12.016 1 92.75 289 ALA A N 1
ATOM 2137 C CA . ALA A 1 289 ? -2.58 11.43 -12.289 1 92.75 289 ALA A CA 1
ATOM 2138 C C . ALA A 1 289 ? -1.95 10.047 -12.109 1 92.75 289 ALA A C 1
ATOM 2140 O O . ALA A 1 289 ? -1.107 9.633 -12.906 1 92.75 289 ALA A O 1
ATOM 2141 N N . THR A 1 290 ? -2.371 9.328 -11.055 1 95 290 THR A N 1
ATOM 2142 C CA . THR A 1 290 ? -1.819 7.996 -10.828 1 95 290 THR A CA 1
ATOM 2143 C C . THR A 1 290 ? -2.338 7.012 -11.867 1 95 290 THR A C 1
ATOM 2145 O O . THR A 1 290 ? -1.598 6.137 -12.328 1 95 290 THR A O 1
ATOM 2148 N N . ALA A 1 291 ? -3.609 7.148 -12.281 1 97.06 291 ALA A N 1
ATOM 2149 C CA . ALA A 1 291 ? -4.207 6.266 -13.281 1 97.06 291 ALA A CA 1
ATOM 2150 C C . ALA A 1 291 ? -3.529 6.434 -14.641 1 97.06 291 ALA A C 1
ATOM 2152 O O . ALA A 1 291 ? -3.379 5.469 -15.391 1 97.06 291 ALA A O 1
ATOM 2153 N N . SER A 1 292 ? -3.104 7.645 -14.906 1 95.88 292 SER A N 1
ATOM 2154 C CA . SER A 1 292 ? -2.541 7.934 -16.219 1 95.88 292 SER A CA 1
ATOM 2155 C C . SER A 1 292 ? -1.078 7.512 -16.297 1 95.88 292 SER A C 1
ATOM 2157 O O . SER A 1 292 ? -0.52 7.398 -17.391 1 95.88 292 SER A O 1
ATOM 2159 N N . SER A 1 293 ? -0.497 7.258 -15.211 1 95.56 293 SER A N 1
ATOM 2160 C CA . SER A 1 293 ? 0.945 7.031 -15.211 1 95.56 293 SER A CA 1
ATOM 2161 C C . SER A 1 293 ? 1.272 5.543 -15.133 1 95.56 293 SER A C 1
ATOM 2163 O O . SER A 1 293 ? 2.439 5.156 -15.219 1 95.56 293 SER A O 1
ATOM 2165 N N . VAL A 1 294 ? 0.197 4.684 -15.047 1 98.31 294 VAL A N 1
ATOM 2166 C CA . VAL A 1 294 ? 0.463 3.266 -14.828 1 98.31 294 VAL A CA 1
ATOM 2167 C C . VAL A 1 294 ? 0.272 2.494 -16.125 1 98.31 294 VAL A C 1
ATOM 2169 O O . VAL A 1 294 ? -0.612 2.816 -16.922 1 98.31 294 VAL A O 1
ATOM 2172 N N . LYS A 1 295 ? 1.099 1.518 -16.359 1 98.44 295 LYS A N 1
ATOM 2173 C CA . LYS A 1 295 ? 0.896 0.509 -17.391 1 98.44 295 LYS A CA 1
ATOM 2174 C C . LYS A 1 295 ? 0.366 -0.792 -16.797 1 98.44 295 LYS A C 1
ATOM 2176 O O . LYS A 1 295 ? 0.834 -1.237 -15.75 1 98.44 295 LYS A O 1
ATOM 2181 N N . LEU A 1 296 ? -0.692 -1.301 -17.391 1 98.69 296 LEU A N 1
ATOM 2182 C CA . LEU A 1 296 ? -1.176 -2.631 -17.047 1 98.69 296 LEU A CA 1
ATOM 2183 C C . LEU A 1 296 ? -0.716 -3.666 -18.062 1 98.69 296 LEU A C 1
ATOM 2185 O O . LEU A 1 296 ? -0.864 -3.461 -19.266 1 98.69 296 LEU A O 1
ATOM 2189 N N . ALA A 1 297 ? -0.095 -4.734 -17.547 1 98.56 297 ALA A N 1
ATOM 2190 C CA . ALA A 1 297 ? 0.43 -5.742 -18.453 1 98.56 297 ALA A CA 1
ATOM 2191 C C . ALA A 1 297 ? 0.141 -7.152 -17.953 1 98.56 297 ALA A C 1
ATOM 2193 O O . ALA A 1 297 ? 0.104 -7.383 -16.734 1 98.56 297 ALA A O 1
ATOM 2194 N N . LYS A 1 298 ? -0.126 -8.062 -18.859 1 98.19 298 LYS A N 1
ATOM 2195 C CA . LYS A 1 298 ? -0.134 -9.477 -18.516 1 98.19 298 LYS A CA 1
ATOM 2196 C C . LYS A 1 298 ? 1.285 -10.016 -18.344 1 98.19 298 LYS A C 1
ATOM 2198 O O . LYS A 1 298 ? 2.213 -9.547 -19.016 1 98.19 298 LYS A O 1
ATOM 2203 N N . ALA A 1 299 ? 1.427 -10.922 -17.484 1 98.44 299 ALA A N 1
ATOM 2204 C CA . ALA A 1 299 ? 2.73 -11.547 -17.281 1 98.44 299 ALA A CA 1
ATOM 2205 C C . ALA A 1 299 ? 3.254 -12.141 -18.594 1 98.44 299 ALA A C 1
ATOM 2207 O O . ALA A 1 299 ? 2.521 -12.828 -19.297 1 98.44 299 ALA A O 1
ATOM 2208 N N . GLU A 1 300 ? 4.469 -11.828 -18.906 1 98.19 300 GLU A N 1
ATOM 2209 C CA . GLU A 1 300 ? 5.094 -12.32 -20.141 1 98.19 300 GLU A CA 1
ATOM 2210 C C . GLU A 1 300 ? 5.625 -13.734 -19.953 1 98.19 300 GLU A C 1
ATOM 2212 O O . GLU A 1 300 ? 5.633 -14.531 -20.906 1 98.19 300 GLU A O 1
ATOM 2217 N N . LEU A 1 301 ? 6.004 -14.031 -18.734 1 97.19 301 LEU A N 1
ATOM 2218 C CA . LEU A 1 301 ? 6.664 -15.305 -18.469 1 97.19 301 LEU A CA 1
ATOM 2219 C C . LEU A 1 301 ? 5.645 -16.406 -18.172 1 97.19 301 LEU A C 1
ATOM 2221 O O . LEU A 1 301 ? 5.988 -17.578 -18.141 1 97.19 301 LEU A O 1
ATOM 2225 N N . GLY A 1 302 ? 4.426 -15.961 -17.906 1 92.5 302 GLY A N 1
ATOM 2226 C CA . GLY A 1 302 ? 3.379 -16.938 -17.625 1 92.5 302 GLY A CA 1
ATOM 2227 C C . GLY A 1 302 ? 3.709 -17.844 -16.453 1 92.5 302 GLY A C 1
ATOM 2228 O O . GLY A 1 302 ? 4.082 -17.359 -15.383 1 92.5 302 GLY A O 1
ATOM 2229 N N . GLY A 1 303 ? 3.549 -19.125 -16.734 1 91.56 303 GLY A N 1
ATOM 2230 C CA . GLY A 1 303 ? 3.799 -20.109 -15.688 1 91.56 303 GLY A CA 1
ATOM 2231 C C . GLY A 1 303 ? 5.25 -20.156 -15.25 1 91.56 303 GLY A C 1
ATOM 2232 O O . GLY A 1 303 ? 5.578 -20.781 -14.242 1 91.56 303 GLY A O 1
ATOM 2233 N N . ARG A 1 304 ? 6.121 -19.406 -15.891 1 96.5 304 ARG A N 1
ATOM 2234 C CA . ARG A 1 304 ? 7.551 -19.453 -15.602 1 96.5 304 ARG A CA 1
ATOM 2235 C C . ARG A 1 304 ? 7.965 -18.297 -14.695 1 96.5 304 ARG A C 1
ATOM 2237 O O . ARG A 1 304 ? 9.125 -18.188 -14.305 1 96.5 304 ARG A O 1
ATOM 2244 N N . SER A 1 305 ? 7.039 -17.406 -14.312 1 97.25 305 SER A N 1
ATOM 2245 C CA . SER A 1 305 ? 7.387 -16.219 -13.539 1 97.25 305 SER A CA 1
ATOM 2246 C C . SER A 1 305 ? 8.102 -16.594 -12.242 1 97.25 305 SER A C 1
ATOM 2248 O O . SER A 1 305 ? 9.133 -16.016 -11.914 1 97.25 305 SER A O 1
ATOM 2250 N N . GLY A 1 306 ? 7.598 -17.578 -11.578 1 97.38 306 GLY A N 1
ATOM 2251 C CA . GLY A 1 306 ? 8.148 -17.984 -10.289 1 97.38 306 GLY A CA 1
ATOM 2252 C C . GLY A 1 306 ? 9.539 -18.578 -10.398 1 97.38 306 GLY A C 1
ATOM 2253 O O . GLY A 1 306 ? 10.461 -18.156 -9.711 1 97.38 306 GLY A O 1
ATOM 2254 N N . VAL A 1 307 ? 9.719 -19.562 -11.336 1 98.44 307 VAL A N 1
ATOM 2255 C CA . VAL A 1 307 ? 10.984 -20.281 -11.445 1 98.44 307 VAL A CA 1
ATOM 2256 C C . VAL A 1 307 ? 12.062 -19.344 -11.992 1 98.44 307 VAL A C 1
ATOM 2258 O O . VAL A 1 307 ? 13.219 -19.406 -11.562 1 98.44 307 VAL A O 1
ATOM 2261 N N . LEU A 1 308 ? 11.695 -18.5 -12.875 1 98.5 308 LEU A N 1
ATOM 2262 C CA . LEU A 1 308 ? 12.672 -17.547 -13.398 1 98.5 308 LEU A CA 1
ATOM 2263 C C . LEU A 1 308 ? 13 -16.484 -12.367 1 98.5 308 LEU A C 1
ATOM 2265 O O . LEU A 1 308 ? 14.117 -15.961 -12.344 1 98.5 308 LEU A O 1
ATOM 2269 N N . GLY A 1 309 ? 11.977 -16.156 -11.547 1 98.38 309 GLY A N 1
ATOM 2270 C CA . GLY A 1 309 ? 12.281 -15.328 -10.383 1 98.38 309 GLY A CA 1
ATOM 2271 C C . GLY A 1 309 ? 13.305 -15.961 -9.461 1 98.38 309 GLY A C 1
ATOM 2272 O O . GLY A 1 309 ? 14.18 -15.273 -8.938 1 98.38 309 GLY A O 1
ATOM 2273 N N . ALA A 1 310 ? 13.18 -17.234 -9.273 1 98.38 310 ALA A N 1
ATOM 2274 C CA . ALA A 1 310 ? 14.133 -17.969 -8.453 1 98.38 310 ALA A CA 1
ATOM 2275 C C . ALA A 1 310 ? 15.516 -17.984 -9.094 1 98.38 310 ALA A C 1
ATOM 2277 O O . ALA A 1 310 ? 16.531 -17.859 -8.398 1 98.38 310 ALA A O 1
ATOM 2278 N N . VAL A 1 311 ? 15.562 -18.141 -10.367 1 98.31 311 VAL A N 1
ATOM 2279 C CA . VAL A 1 311 ? 16.828 -18.062 -11.102 1 98.31 311 VAL A CA 1
ATOM 2280 C C . VAL A 1 311 ? 17.438 -16.672 -10.906 1 98.31 311 VAL A C 1
ATOM 2282 O O . VAL A 1 311 ? 18.625 -16.562 -10.602 1 98.31 311 VAL A O 1
ATOM 2285 N N . ALA A 1 312 ? 16.625 -15.672 -11.039 1 97.88 312 ALA A N 1
ATOM 2286 C CA . ALA A 1 312 ? 17.109 -14.305 -10.883 1 97.88 312 ALA A CA 1
ATOM 2287 C C . ALA A 1 312 ? 17.672 -14.078 -9.477 1 97.88 312 ALA A C 1
ATOM 2289 O O . ALA A 1 312 ? 18.672 -13.398 -9.305 1 97.88 312 ALA A O 1
ATOM 2290 N N . LEU A 1 313 ? 16.969 -14.602 -8.508 1 97.44 313 LEU A N 1
ATOM 2291 C CA . LEU A 1 313 ? 17.422 -14.508 -7.125 1 97.44 313 LEU A CA 1
ATOM 2292 C C . LEU A 1 313 ? 18.812 -15.148 -6.965 1 97.44 313 LEU A C 1
ATOM 2294 O O . LEU A 1 313 ? 19.672 -14.609 -6.262 1 97.44 313 LEU A O 1
ATOM 2298 N N . ALA A 1 314 ? 18.984 -16.266 -7.613 1 97.25 314 ALA A N 1
ATOM 2299 C CA . ALA A 1 314 ? 20.266 -16.969 -7.551 1 97.25 314 ALA A CA 1
ATOM 2300 C C . ALA A 1 314 ? 21.359 -16.156 -8.242 1 97.25 314 ALA A C 1
ATOM 2302 O O . ALA A 1 314 ? 22.516 -16.188 -7.82 1 97.25 314 ALA A O 1
ATOM 2303 N N . LEU A 1 315 ? 21.047 -15.516 -9.289 1 96.25 315 LEU A N 1
ATOM 2304 C CA . LEU A 1 315 ? 22.016 -14.711 -10.031 1 96.25 315 LEU A CA 1
ATOM 2305 C C . LEU A 1 315 ? 22.438 -13.484 -9.234 1 96.25 315 LEU A C 1
ATOM 2307 O O . LEU A 1 315 ? 23.594 -13.086 -9.266 1 96.25 315 LEU A O 1
ATOM 2311 N N . GLU A 1 316 ? 21.453 -12.867 -8.578 1 89.94 316 GLU A N 1
ATOM 2312 C CA . GLU A 1 316 ? 21.672 -11.688 -7.754 1 89.94 316 GLU A CA 1
ATOM 2313 C C . GLU A 1 316 ? 20.953 -11.781 -6.422 1 89.94 316 GLU A C 1
ATOM 2315 O O . GLU A 1 316 ? 19.812 -11.305 -6.289 1 89.94 316 GLU A O 1
ATOM 2320 N N . PRO A 1 317 ? 21.828 -12.336 -5.586 1 77.12 317 PRO A N 1
ATOM 2321 C CA . PRO A 1 317 ? 21.172 -12.461 -4.285 1 77.12 317 PRO A CA 1
ATOM 2322 C C . PRO A 1 317 ? 20.781 -11.109 -3.689 1 77.12 317 PRO A C 1
ATOM 2324 O O . PRO A 1 317 ? 21.547 -10.148 -3.773 1 77.12 317 PRO A O 1
ATOM 2327 N N . VAL A 1 318 ? 19.5 -10.992 -3.457 1 70.19 318 VAL A N 1
ATOM 2328 C CA . VAL A 1 318 ? 18.938 -9.727 -2.992 1 70.19 318 VAL A CA 1
ATOM 2329 C C . VAL A 1 318 ? 18.469 -9.867 -1.547 1 70.19 318 VAL A C 1
ATOM 2331 O O . VAL A 1 318 ? 18.094 -10.961 -1.118 1 70.19 318 VAL A O 1
ATOM 2334 N N . MET B 1 1 ? 31.016 30.562 7.285 1 43.31 1 MET B N 1
ATOM 2335 C CA . MET B 1 1 ? 30.797 29.281 7.961 1 43.31 1 MET B CA 1
ATOM 2336 C C . MET B 1 1 ? 29.359 28.812 7.809 1 43.31 1 MET B C 1
ATOM 2338 O O . MET B 1 1 ? 28.422 29.578 8.086 1 43.31 1 MET B O 1
ATOM 2342 N N . VAL B 1 2 ? 29.141 28.078 6.832 1 59.88 2 VAL B N 1
ATOM 2343 C CA . VAL B 1 2 ? 27.781 27.625 6.5 1 59.88 2 VAL B CA 1
ATOM 2344 C C . VAL B 1 2 ? 27.219 26.797 7.656 1 59.88 2 VAL B C 1
ATOM 2346 O O . VAL B 1 2 ? 27.75 25.734 7.984 1 59.88 2 VAL B O 1
ATOM 2349 N N . ASP B 1 3 ? 26.141 27.438 8.547 1 84.19 3 ASP B N 1
ATOM 2350 C CA . ASP B 1 3 ? 25.969 27.062 9.945 1 84.19 3 ASP B CA 1
ATOM 2351 C C . ASP B 1 3 ? 24.531 26.609 10.211 1 84.19 3 ASP B C 1
ATOM 2353 O O . ASP B 1 3 ? 24.234 26.062 11.281 1 84.19 3 ASP B O 1
ATOM 2357 N N . TYR B 1 4 ? 23.734 26.953 9.297 1 97 4 TYR B N 1
ATOM 2358 C CA . TYR B 1 4 ? 22.375 26.625 9.695 1 97 4 TYR B CA 1
ATOM 2359 C C . TYR B 1 4 ? 21.484 26.391 8.469 1 97 4 TYR B C 1
ATOM 2361 O O . TYR B 1 4 ? 21.891 26.688 7.344 1 97 4 TYR B O 1
ATOM 2369 N N . VAL B 1 5 ? 20.391 25.734 8.594 1 98.38 5 VAL B N 1
ATOM 2370 C CA . VAL B 1 5 ? 19.391 25.484 7.566 1 98.38 5 VAL B CA 1
ATOM 2371 C C . VAL B 1 5 ? 18.047 26.062 8.008 1 98.38 5 VAL B C 1
ATOM 2373 O O . VAL B 1 5 ? 17.859 26.391 9.188 1 98.38 5 VAL B O 1
ATOM 2376 N N . VAL B 1 6 ? 17.188 26.219 7.023 1 98.62 6 VAL B N 1
ATOM 2377 C CA . VAL B 1 6 ? 15.828 26.688 7.316 1 98.62 6 VAL B CA 1
ATOM 2378 C C . VAL B 1 6 ? 14.812 25.734 6.703 1 98.62 6 VAL B C 1
ATOM 2380 O O . VAL B 1 6 ? 15.016 25.219 5.598 1 98.62 6 VAL B O 1
ATOM 2383 N N . GLY B 1 7 ? 13.828 25.344 7.543 1 98.75 7 GLY B N 1
ATOM 2384 C CA . GLY B 1 7 ? 12.672 24.625 7.055 1 98.75 7 GLY B CA 1
ATOM 2385 C C . GLY B 1 7 ? 11.414 25.469 7.008 1 98.75 7 GLY B C 1
ATOM 2386 O O . GLY B 1 7 ? 11.148 26.25 7.922 1 98.75 7 GLY B O 1
ATOM 2387 N N . ILE B 1 8 ? 10.664 25.375 5.895 1 98.81 8 ILE B N 1
ATOM 2388 C CA . ILE B 1 8 ? 9.406 26.078 5.727 1 98.81 8 ILE B CA 1
ATOM 2389 C C . ILE B 1 8 ? 8.281 25.078 5.449 1 98.81 8 ILE B C 1
ATOM 2391 O O . ILE B 1 8 ? 8.398 24.25 4.555 1 98.81 8 ILE B O 1
ATOM 2395 N N . ASP B 1 9 ? 7.273 25.094 6.23 1 98.31 9 ASP B N 1
ATOM 2396 C CA . ASP B 1 9 ? 6.031 24.359 6.004 1 98.31 9 ASP B CA 1
ATOM 2397 C C . ASP B 1 9 ? 4.926 25.281 5.516 1 98.31 9 ASP B C 1
ATOM 2399 O O . ASP B 1 9 ? 4.332 26.016 6.309 1 98.31 9 ASP B O 1
ATOM 2403 N N . LEU B 1 10 ? 4.66 25.203 4.234 1 97.75 10 LEU B N 1
ATOM 2404 C CA . LEU B 1 10 ? 3.658 26.062 3.619 1 97.75 10 LEU B CA 1
ATOM 2405 C C . LEU B 1 10 ? 2.273 25.438 3.695 1 97.75 10 LEU B C 1
ATOM 2407 O O . LEU B 1 10 ? 2.033 24.391 3.086 1 97.75 10 LEU B O 1
ATOM 2411 N N . GLY B 1 11 ? 1.421 26.031 4.453 1 93.06 11 GLY B N 1
ATOM 2412 C CA . GLY B 1 11 ? 0.024 25.641 4.5 1 93.06 11 GLY B CA 1
ATOM 2413 C C . GLY B 1 11 ? -0.901 26.625 3.805 1 93.06 11 GLY B C 1
ATOM 2414 O O . GLY B 1 11 ? -0.482 27.719 3.426 1 93.06 11 GLY B O 1
ATOM 2415 N N . GLY B 1 12 ? -2.096 26.234 3.6 1 88.12 12 GLY B N 1
ATOM 2416 C CA . GLY B 1 12 ? -3.08 27.125 3.012 1 88.12 12 GLY B CA 1
ATOM 2417 C C . GLY B 1 12 ? -3.373 28.328 3.871 1 88.12 12 GLY B C 1
ATOM 2418 O O . GLY B 1 12 ? -3.721 29.406 3.355 1 88.12 12 GLY B O 1
ATOM 2419 N N . THR B 1 13 ? -3.205 28.203 5.184 1 87.38 13 THR B N 1
ATOM 2420 C CA . THR B 1 13 ? -3.607 29.266 6.098 1 87.38 13 THR B CA 1
ATOM 2421 C C . THR B 1 13 ? -2.389 29.891 6.781 1 87.38 13 THR B C 1
ATOM 2423 O O . THR B 1 13 ? -2.406 31.062 7.152 1 87.38 13 THR B O 1
ATOM 2426 N N . LYS B 1 14 ? -1.396 29.062 6.973 1 94.31 14 LYS B N 1
ATOM 2427 C CA . LYS B 1 14 ? -0.233 29.547 7.711 1 94.31 14 LYS B CA 1
ATOM 2428 C C . LYS B 1 14 ? 1.064 29.078 7.059 1 94.31 14 LYS B C 1
ATOM 2430 O O . LYS B 1 14 ? 1.1 28.016 6.418 1 94.31 14 LYS B O 1
ATOM 2435 N N . ILE B 1 15 ? 2.018 29.859 7.246 1 97.88 15 ILE B N 1
ATOM 2436 C CA . ILE B 1 15 ? 3.402 29.531 6.934 1 97.88 15 ILE B CA 1
ATOM 2437 C C . ILE B 1 15 ? 4.195 29.344 8.227 1 97.88 15 ILE B C 1
ATOM 2439 O O . ILE B 1 15 ? 4.219 30.234 9.078 1 97.88 15 ILE B O 1
ATOM 2443 N N . TYR B 1 16 ? 4.73 28.172 8.383 1 98.5 16 TYR B N 1
ATOM 2444 C CA . TYR B 1 16 ? 5.535 27.859 9.555 1 98.5 16 TYR B CA 1
ATOM 2445 C C . TYR B 1 16 ? 7 27.672 9.18 1 98.5 16 TYR B C 1
ATOM 2447 O O . TYR B 1 16 ? 7.328 26.766 8.391 1 98.5 16 TYR B O 1
ATOM 2455 N N . THR B 1 17 ? 7.867 28.547 9.766 1 98.88 17 THR B N 1
ATOM 2456 C CA . THR B 1 17 ? 9.289 28.531 9.422 1 98.88 17 THR B CA 1
ATOM 2457 C C . THR B 1 17 ? 10.148 28.281 10.656 1 98.88 17 THR B C 1
ATOM 2459 O O . THR B 1 17 ? 9.875 28.828 11.727 1 98.88 17 THR B O 1
ATOM 2462 N N . ALA B 1 18 ? 11.156 27.453 10.477 1 98.81 18 ALA B N 1
ATOM 2463 C CA . ALA B 1 18 ? 12.094 27.172 11.562 1 98.81 18 ALA B CA 1
ATOM 2464 C C . ALA B 1 18 ? 13.539 27.219 11.07 1 98.81 18 ALA B C 1
ATOM 2466 O O . ALA B 1 18 ? 13.844 26.766 9.969 1 98.81 18 ALA B O 1
ATOM 2467 N N . LEU B 1 19 ? 14.383 27.844 11.867 1 98.69 19 LEU B N 1
ATOM 2468 C CA . LEU B 1 19 ? 15.82 27.859 11.641 1 98.69 19 LEU B CA 1
ATOM 2469 C C . LEU B 1 19 ? 16.531 26.906 12.594 1 98.69 19 LEU B C 1
ATOM 2471 O O . LEU B 1 19 ? 16.297 26.938 13.805 1 98.69 19 LEU B O 1
ATOM 2475 N N . ALA B 1 20 ? 17.344 26.016 12.031 1 98.12 20 ALA B N 1
ATOM 2476 C CA . ALA B 1 20 ? 18.094 25.047 12.844 1 98.12 20 ALA B CA 1
ATOM 2477 C C . ALA B 1 20 ? 19.562 25.047 12.484 1 98.12 20 ALA B C 1
ATOM 2479 O O . ALA B 1 20 ? 19.938 25.312 11.336 1 98.12 20 ALA B O 1
ATOM 2480 N N . THR B 1 21 ? 20.359 24.703 13.508 1 96.38 21 THR B N 1
ATOM 2481 C CA . THR B 1 21 ? 21.781 24.453 13.242 1 96.38 21 THR B CA 1
ATOM 2482 C C . THR B 1 21 ? 21.984 23.141 12.5 1 96.38 21 THR B C 1
ATOM 2484 O O . THR B 1 21 ? 21.031 22.391 12.297 1 96.38 21 THR B O 1
ATOM 2487 N N . LEU B 1 22 ? 23.203 22.844 12.086 1 95.25 22 LEU B N 1
ATOM 2488 C CA . LEU B 1 22 ? 23.484 21.703 11.234 1 95.25 22 LEU B CA 1
ATOM 2489 C C . LEU B 1 22 ? 23.344 20.406 12.016 1 95.25 22 LEU B C 1
ATOM 2491 O O . LEU B 1 22 ? 23.266 19.312 11.43 1 95.25 22 LEU B O 1
ATOM 2495 N N . ASP B 1 23 ? 23.266 20.484 13.359 1 92.19 23 ASP B N 1
ATOM 2496 C CA . ASP B 1 23 ? 23.031 19.297 14.18 1 92.19 23 ASP B CA 1
ATOM 2497 C C . ASP B 1 23 ? 21.547 19.094 14.43 1 92.19 23 ASP B C 1
ATOM 2499 O O . ASP B 1 23 ? 21.156 18.156 15.141 1 92.19 23 ASP B O 1
ATOM 2503 N N . GLY B 1 24 ? 20.703 20 13.914 1 93.44 24 GLY B N 1
ATOM 2504 C CA . GLY B 1 24 ? 19.266 19.812 13.945 1 93.44 24 GLY B CA 1
ATOM 2505 C C . GLY B 1 24 ? 18.594 20.562 15.078 1 93.44 24 GLY B C 1
ATOM 2506 O O . GLY B 1 24 ? 17.375 20.453 15.258 1 93.44 24 GLY B O 1
ATOM 2507 N N . LYS B 1 25 ? 19.312 21.359 15.82 1 95.69 25 LYS B N 1
ATOM 2508 C CA . LYS B 1 25 ? 18.75 22.109 16.938 1 95.69 25 LYS B CA 1
ATOM 2509 C C . LYS B 1 25 ? 18.062 23.375 16.453 1 95.69 25 LYS B C 1
ATOM 2511 O O . LYS B 1 25 ? 18.703 24.25 15.852 1 95.69 25 LYS B O 1
ATOM 2516 N N . VAL B 1 26 ? 16.781 23.562 16.812 1 97.81 26 VAL B N 1
ATOM 2517 C CA . VAL B 1 26 ? 16.016 24.719 16.406 1 97.81 26 VAL B CA 1
ATOM 2518 C C . VAL B 1 26 ? 16.406 25.938 17.25 1 97.81 26 VAL B C 1
ATOM 2520 O O . VAL B 1 26 ? 16.453 25.844 18.484 1 97.81 26 VAL B O 1
ATOM 2523 N N . ARG B 1 27 ? 16.625 27.062 16.562 1 97.5 27 ARG B N 1
ATOM 2524 C CA . ARG B 1 27 ? 17.078 28.266 17.25 1 97.5 27 ARG B CA 1
ATOM 2525 C C . ARG B 1 27 ? 16.016 29.375 17.156 1 97.5 27 ARG B C 1
ATOM 2527 O O . ARG B 1 27 ? 15.992 30.281 17.984 1 97.5 27 ARG B O 1
ATOM 2534 N N . ALA B 1 28 ? 15.203 29.266 16.172 1 98.38 28 ALA B N 1
ATOM 2535 C CA . ALA B 1 28 ? 14.164 30.266 15.977 1 98.38 28 ALA B CA 1
ATOM 2536 C C . ALA B 1 28 ? 13 29.703 15.172 1 98.38 28 ALA B C 1
ATOM 2538 O O . ALA B 1 28 ? 13.18 28.797 14.359 1 98.38 28 ALA B O 1
ATOM 2539 N N . GLU B 1 29 ? 11.82 30.141 15.406 1 98.69 29 GLU B N 1
ATOM 2540 C CA . GLU B 1 29 ? 10.602 29.766 14.695 1 98.69 29 GLU B CA 1
ATOM 2541 C C . GLU B 1 29 ? 9.672 30.953 14.516 1 98.69 29 GLU B C 1
ATOM 2543 O O . GLU B 1 29 ? 9.664 31.875 15.328 1 98.69 29 GLU B O 1
ATOM 2548 N N . VAL B 1 30 ? 8.898 30.938 13.461 1 98.62 30 VAL B N 1
ATOM 2549 C CA . VAL B 1 30 ? 7.879 31.969 13.258 1 98.62 30 VAL B CA 1
ATOM 2550 C C . VAL B 1 30 ? 6.703 31.375 12.477 1 98.62 30 VAL B C 1
ATOM 2552 O O . VAL B 1 30 ? 6.883 30.453 11.672 1 98.62 30 VAL B O 1
ATOM 2555 N N . LYS B 1 31 ? 5.512 31.734 12.758 1 98.12 31 LYS B N 1
ATOM 2556 C CA . LYS B 1 31 ? 4.285 31.438 12.031 1 98.12 31 LYS B CA 1
ATOM 2557 C C . LYS B 1 31 ? 3.6 32.719 11.547 1 98.12 31 LYS B C 1
ATOM 2559 O O . LYS B 1 31 ? 3.461 33.688 12.305 1 98.12 31 LYS B O 1
ATOM 2564 N N . VAL B 1 32 ? 3.295 32.75 10.297 1 98.19 32 VAL B N 1
ATOM 2565 C CA . VAL B 1 32 ? 2.576 33.906 9.742 1 98.19 32 VAL B CA 1
ATOM 2566 C C . VAL B 1 32 ? 1.424 33.406 8.867 1 98.19 32 VAL B C 1
ATOM 2568 O O . VAL B 1 32 ? 1.428 32.25 8.414 1 98.19 32 VAL B O 1
ATOM 2571 N N . PRO B 1 33 ? 0.411 34.219 8.633 1 97.25 33 PRO B N 1
ATOM 2572 C CA . PRO B 1 33 ? -0.656 33.844 7.707 1 97.25 33 PRO B CA 1
ATOM 2573 C C . PRO B 1 33 ? -0.167 33.688 6.27 1 97.25 33 PRO B C 1
ATOM 2575 O O . PRO B 1 33 ? 0.673 34.469 5.812 1 97.25 33 PRO B O 1
ATOM 2578 N N . THR B 1 34 ? -0.626 32.719 5.535 1 96.44 34 THR B N 1
ATOM 2579 C CA . THR B 1 34 ? -0.221 32.469 4.16 1 96.44 34 THR B CA 1
ATOM 2580 C C . THR B 1 34 ? -0.741 33.562 3.23 1 96.44 34 THR B C 1
ATOM 2582 O O . THR B 1 34 ? -0.015 34.031 2.355 1 96.44 34 THR B O 1
ATOM 2585 N N . GLN B 1 35 ? -2.07 34 3.414 1 96.12 35 GLN B N 1
ATOM 2586 C CA . GLN B 1 35 ? -2.752 35.031 2.609 1 96.12 35 GLN B CA 1
ATOM 2587 C C . GLN B 1 35 ? -2.633 34.719 1.119 1 96.12 35 GLN B C 1
ATOM 2589 O O . GLN B 1 35 ? -2.154 35.531 0.343 1 96.12 35 GLN B O 1
ATOM 2594 N N . PRO B 1 36 ? -3.16 33.5 0.8 1 94.69 36 PRO B N 1
ATOM 2595 C CA . PRO B 1 36 ? -3.008 33.062 -0.589 1 94.69 36 PRO B CA 1
ATOM 2596 C C . PRO B 1 36 ? -3.697 34 -1.582 1 94.69 36 PRO B C 1
ATOM 2598 O O . PRO B 1 36 ? -3.318 34.062 -2.754 1 94.69 36 PRO B O 1
ATOM 2601 N N . GLU B 1 37 ? -4.656 34.75 -1.148 1 94.69 37 GLU B N 1
ATOM 2602 C CA . GLU B 1 37 ? -5.422 35.656 -1.998 1 94.69 37 GLU B CA 1
ATOM 2603 C C . GLU B 1 37 ? -4.531 36.75 -2.578 1 94.69 37 GLU B C 1
ATOM 2605 O O . GLU B 1 37 ? -4.891 37.406 -3.562 1 94.69 37 GLU B O 1
ATOM 2610 N N . GLU B 1 38 ? -3.398 36.969 -1.985 1 97.06 38 GLU B N 1
ATOM 2611 C CA . GLU B 1 38 ? -2.486 38 -2.453 1 97.06 38 GLU B CA 1
ATOM 2612 C C . GLU B 1 38 ? -1.667 37.531 -3.646 1 97.06 38 GLU B C 1
ATOM 2614 O O . GLU B 1 38 ? -0.945 38.312 -4.27 1 97.06 38 GLU B O 1
ATOM 2619 N N . GLY B 1 39 ? -1.701 36.281 -3.943 1 95.69 39 GLY B N 1
ATOM 2620 C CA . GLY B 1 39 ? -1.107 35.75 -5.168 1 95.69 39 GLY B CA 1
ATOM 2621 C C . GLY B 1 39 ? 0.18 35 -4.934 1 95.69 39 GLY B C 1
ATOM 2622 O O . GLY B 1 39 ? 0.773 35.094 -3.855 1 95.69 39 GLY B O 1
ATOM 2623 N N . TYR B 1 40 ? 0.647 34.312 -5.965 1 97.19 40 TYR B N 1
ATOM 2624 C CA . TYR B 1 40 ? 1.795 33.406 -5.953 1 97.19 40 TYR B CA 1
ATOM 2625 C C . TYR B 1 40 ? 3.059 34.156 -5.52 1 97.19 40 TYR B C 1
ATOM 2627 O O . TYR B 1 40 ? 3.727 33.75 -4.566 1 97.19 40 TYR B O 1
ATOM 2635 N N . ARG B 1 41 ? 3.389 35.25 -6.105 1 97.5 41 ARG B N 1
ATOM 2636 C CA . ARG B 1 41 ? 4.613 35.969 -5.82 1 97.5 41 ARG B CA 1
ATOM 2637 C C . ARG B 1 41 ? 4.605 36.531 -4.398 1 97.5 41 ARG B C 1
ATOM 2639 O O . ARG B 1 41 ? 5.633 36.5 -3.717 1 97.5 41 ARG B O 1
ATOM 2646 N N . ALA B 1 42 ? 3.473 36.938 -3.998 1 98.12 42 ALA B N 1
ATOM 2647 C CA . ALA B 1 42 ? 3.346 37.469 -2.645 1 98.12 42 ALA B CA 1
ATOM 2648 C C . ALA B 1 42 ? 3.615 36.406 -1.6 1 98.12 42 ALA B C 1
ATOM 2650 O O . ALA B 1 42 ? 4.246 36.656 -0.573 1 98.12 42 ALA B O 1
ATOM 2651 N N . VAL B 1 43 ? 3.102 35.219 -1.834 1 98.31 43 VAL B N 1
ATOM 2652 C CA . VAL B 1 43 ? 3.309 34.125 -0.91 1 98.31 43 VAL B CA 1
ATOM 2653 C C . VAL B 1 43 ? 4.793 33.75 -0.856 1 98.31 43 VAL B C 1
ATOM 2655 O O . VAL B 1 43 ? 5.34 33.5 0.222 1 98.31 43 VAL B O 1
ATOM 2658 N N . LEU B 1 44 ? 5.469 33.75 -2.008 1 98.5 44 LEU B N 1
ATOM 2659 C CA . LEU B 1 44 ? 6.898 33.469 -2.047 1 98.5 44 LEU B CA 1
ATOM 2660 C C . LEU B 1 44 ? 7.691 34.5 -1.264 1 98.5 44 LEU B C 1
ATOM 2662 O O . LEU B 1 44 ? 8.602 34.156 -0.504 1 98.5 44 LEU B O 1
ATOM 2666 N N . GLU B 1 45 ? 7.305 35.719 -1.503 1 98.56 45 GLU B N 1
ATOM 2667 C CA . GLU B 1 45 ? 7.992 36.781 -0.813 1 98.56 45 GLU B CA 1
ATOM 2668 C C . GLU B 1 45 ? 7.758 36.719 0.693 1 98.56 45 GLU B C 1
ATOM 2670 O O . GLU B 1 45 ? 8.648 37.062 1.479 1 98.56 45 GLU B O 1
ATOM 2675 N N . ARG B 1 46 ? 6.609 36.312 1.05 1 98.62 46 ARG B N 1
ATOM 2676 C CA . ARG B 1 46 ? 6.309 36.156 2.465 1 98.62 46 ARG B CA 1
ATOM 2677 C C . ARG B 1 46 ? 7.152 35.031 3.07 1 98.62 46 ARG B C 1
ATOM 2679 O O . ARG B 1 46 ? 7.664 35.156 4.184 1 98.62 46 ARG B O 1
ATOM 2686 N N . MET B 1 47 ? 7.277 33.938 2.359 1 98.69 47 MET B N 1
ATOM 2687 C CA . MET B 1 47 ? 8.148 32.875 2.822 1 98.69 47 MET B CA 1
ATOM 2688 C C . MET B 1 47 ? 9.586 33.375 2.98 1 98.69 47 MET B C 1
ATOM 2690 O O . MET B 1 47 ? 10.242 33.062 3.975 1 98.69 47 MET B O 1
ATOM 2694 N N . ALA B 1 48 ? 10.023 34.156 2.027 1 98.62 48 ALA B N 1
ATOM 2695 C CA . ALA B 1 48 ? 11.367 34.719 2.102 1 98.62 48 ALA B CA 1
ATOM 2696 C C . ALA B 1 48 ? 11.516 35.625 3.314 1 98.62 48 ALA B C 1
ATOM 2698 O O . ALA B 1 48 ? 12.555 35.625 3.977 1 98.62 48 ALA B O 1
ATOM 2699 N N . ALA B 1 49 ? 10.484 36.344 3.521 1 98.69 49 ALA B N 1
ATOM 2700 C CA . ALA B 1 49 ? 10.492 37.25 4.672 1 98.69 49 ALA B CA 1
ATOM 2701 C C . ALA B 1 49 ? 10.594 36.469 5.98 1 98.69 49 ALA B C 1
ATOM 2703 O O . ALA B 1 49 ? 11.234 36.938 6.93 1 98.69 49 ALA B O 1
ATOM 2704 N N . THR B 1 50 ? 9.914 35.312 6.062 1 98.75 50 THR B N 1
ATOM 2705 C CA . THR B 1 50 ? 9.984 34.5 7.273 1 98.75 50 THR B CA 1
ATOM 2706 C C . THR B 1 50 ? 11.398 33.938 7.465 1 98.75 50 THR B C 1
ATOM 2708 O O . THR B 1 50 ? 11.852 33.781 8.594 1 98.75 50 THR B O 1
ATOM 2711 N N . VAL B 1 51 ? 12.102 33.656 6.383 1 98.56 51 VAL B N 1
ATOM 2712 C CA . VAL B 1 51 ? 13.492 33.188 6.465 1 98.56 51 VAL B CA 1
ATOM 2713 C C . VAL B 1 51 ? 14.352 34.281 7.082 1 98.56 51 VAL B C 1
ATOM 2715 O O . VAL B 1 51 ? 15.164 34.031 7.969 1 98.56 51 VAL B O 1
ATOM 2718 N N . GLU B 1 52 ? 14.148 35.5 6.629 1 98.25 52 GLU B N 1
ATOM 2719 C CA . GLU B 1 52 ? 14.891 36.656 7.172 1 98.25 52 GLU B CA 1
ATOM 2720 C C . GLU B 1 52 ? 14.562 36.875 8.648 1 98.25 52 GLU B C 1
ATOM 2722 O O . GLU B 1 52 ? 15.445 37.188 9.438 1 98.25 52 GLU B O 1
ATOM 2727 N N . GLU B 1 53 ? 13.312 36.688 8.922 1 98.44 53 GLU B N 1
ATOM 2728 C CA . GLU B 1 53 ? 12.867 36.906 10.289 1 98.44 53 GLU B CA 1
ATOM 2729 C C . GLU B 1 53 ? 13.531 35.906 11.25 1 98.44 53 GLU B C 1
ATOM 2731 O O . GLU B 1 53 ? 14.047 36.312 12.297 1 98.44 53 GLU B O 1
ATOM 2736 N N . VAL B 1 54 ? 13.508 34.625 10.906 1 98.38 54 VAL B N 1
ATOM 2737 C CA . VAL B 1 54 ? 14.094 33.656 11.797 1 98.38 54 VAL B CA 1
ATOM 2738 C C . VAL B 1 54 ? 15.609 33.812 11.852 1 98.38 54 VAL B C 1
ATOM 2740 O O . VAL B 1 54 ? 16.234 33.594 12.891 1 98.38 54 VAL B O 1
ATOM 2743 N N . LYS B 1 55 ? 16.203 34.219 10.773 1 97.25 55 LYS B N 1
ATOM 2744 C CA . LYS B 1 55 ? 17.625 34.531 10.734 1 97.25 55 LYS B CA 1
ATOM 2745 C C . LYS B 1 55 ? 17.969 35.656 11.727 1 97.25 55 LYS B C 1
ATOM 2747 O O . LYS B 1 55 ? 18.906 35.5 12.523 1 97.25 55 LYS B O 1
ATOM 2752 N N . ARG B 1 56 ? 17.234 36.688 11.703 1 97.19 56 ARG B N 1
ATOM 2753 C CA . ARG B 1 56 ? 17.438 37.812 12.602 1 97.19 56 ARG B CA 1
ATOM 2754 C C . ARG B 1 56 ? 17.25 37.406 14.055 1 97.19 56 ARG B C 1
ATOM 2756 O O . ARG B 1 56 ? 18.047 37.781 14.922 1 97.19 56 ARG B O 1
ATOM 2763 N N . GLN B 1 57 ? 16.219 36.688 14.297 1 97.5 57 GLN B N 1
ATOM 2764 C CA . GLN B 1 57 ? 15.922 36.219 15.656 1 97.5 57 GLN B CA 1
ATOM 2765 C C . GLN B 1 57 ? 17.062 35.375 16.219 1 97.5 57 GLN B C 1
ATOM 2767 O O . GLN B 1 57 ? 17.344 35.438 17.422 1 97.5 57 GLN B O 1
ATOM 2772 N N . ALA B 1 58 ? 17.672 34.656 15.352 1 96.31 58 ALA B N 1
ATOM 2773 C CA . ALA B 1 58 ? 18.719 33.75 15.805 1 96.31 58 ALA B CA 1
ATOM 2774 C C . ALA B 1 58 ? 20.094 34.438 15.812 1 96.31 58 ALA B C 1
ATOM 2776 O O . ALA B 1 58 ? 21.078 33.844 16.266 1 96.31 58 ALA B O 1
ATOM 2777 N N . GLY B 1 59 ? 20.172 35.594 15.258 1 94.56 59 GLY B N 1
ATOM 2778 C CA . GLY B 1 59 ? 21.391 36.406 15.289 1 94.56 59 GLY B CA 1
ATOM 2779 C C . GLY B 1 59 ? 22.359 36.062 14.172 1 94.56 59 GLY B C 1
ATOM 2780 O O . GLY B 1 59 ? 23.578 36.188 14.328 1 94.56 59 GLY B O 1
ATOM 2781 N N . PHE B 1 60 ? 21.828 35.469 13.148 1 93.12 60 PHE B N 1
ATOM 2782 C CA . PHE B 1 60 ? 22.672 35.188 12 1 93.12 60 PHE B CA 1
ATOM 2783 C C . PHE B 1 60 ? 22.625 36.344 11 1 93.12 60 PHE B C 1
ATOM 2785 O O . PHE B 1 60 ? 21.625 37.062 10.906 1 93.12 60 PHE B O 1
ATOM 2792 N N . ASN B 1 61 ? 23.703 36.562 10.219 1 91.75 61 ASN B N 1
ATOM 2793 C CA . ASN B 1 61 ? 23.766 37.688 9.281 1 91.75 61 ASN B CA 1
ATOM 2794 C C . ASN B 1 61 ? 24.078 37.219 7.867 1 91.75 61 ASN B C 1
ATOM 2796 O O . ASN B 1 61 ? 24.266 38.031 6.961 1 91.75 61 ASN B O 1
ATOM 2800 N N . HIS B 1 62 ? 24.266 35.938 7.68 1 94.19 62 HIS B N 1
ATOM 2801 C CA . HIS B 1 62 ? 24.5 35.344 6.367 1 94.19 62 HIS B CA 1
ATOM 2802 C C . HIS B 1 62 ? 23.375 34.406 5.973 1 94.19 62 HIS B C 1
ATOM 2804 O O . HIS B 1 62 ? 22.562 34.031 6.812 1 94.19 62 HIS B O 1
ATOM 2810 N N . PRO B 1 63 ? 23.281 34.094 4.75 1 95.44 63 PRO B N 1
ATOM 2811 C CA . PRO B 1 63 ? 22.219 33.219 4.289 1 95.44 63 PRO B CA 1
ATOM 2812 C C . PRO B 1 63 ? 22.359 31.781 4.816 1 95.44 63 PRO B C 1
ATOM 2814 O O . PRO B 1 63 ? 23.469 31.359 5.152 1 95.44 63 PRO B O 1
ATOM 2817 N N . PRO B 1 64 ? 21.203 31.078 4.957 1 97 64 PRO B N 1
ATOM 2818 C CA . PRO B 1 64 ? 21.297 29.656 5.285 1 97 64 PRO B CA 1
ATOM 2819 C C . PRO B 1 64 ? 22.016 28.844 4.199 1 97 64 PRO B C 1
ATOM 2821 O O . PRO B 1 64 ? 22.078 29.281 3.047 1 97 64 PRO B O 1
ATOM 2824 N N . CYS B 1 65 ? 22.453 27.625 4.578 1 95.62 65 CYS B N 1
ATOM 2825 C CA . CYS B 1 65 ? 23.078 26.734 3.607 1 95.62 65 CYS B CA 1
ATOM 2826 C C . CYS B 1 65 ? 22.047 26.203 2.609 1 95.62 65 CYS B C 1
ATOM 2828 O O . CYS B 1 65 ? 22.344 26.094 1.418 1 95.62 65 CYS B O 1
ATOM 2830 N N . ARG B 1 66 ? 20.953 25.828 3.094 1 97.12 66 ARG B N 1
ATOM 2831 C CA . ARG B 1 66 ? 19.859 25.219 2.332 1 97.12 66 ARG B CA 1
ATOM 2832 C C . ARG B 1 66 ? 18.516 25.531 2.973 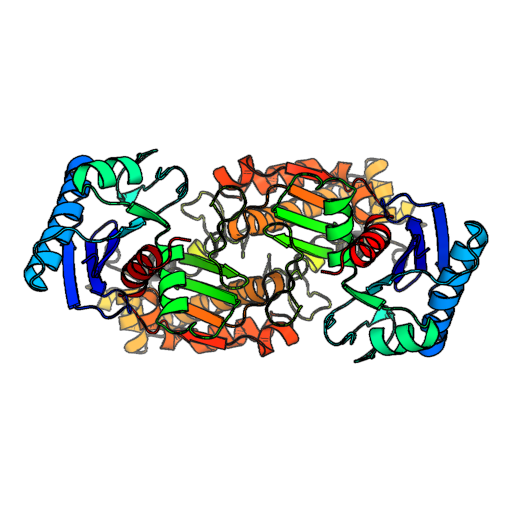1 97.12 66 ARG B C 1
ATOM 2834 O O . ARG B 1 66 ? 18.438 25.828 4.168 1 97.12 66 ARG B O 1
ATOM 2841 N N . VAL B 1 67 ? 17.547 25.516 2.146 1 98.12 67 VAL B N 1
ATOM 2842 C CA . VAL B 1 67 ? 16.172 25.656 2.619 1 98.12 67 VAL B CA 1
ATOM 2843 C C . VAL B 1 67 ? 15.352 24.438 2.197 1 98.12 67 VAL B C 1
ATOM 2845 O O . VAL B 1 67 ? 15.438 24 1.051 1 98.12 67 VAL B O 1
ATOM 2848 N N . GLY B 1 68 ? 14.719 23.797 3.176 1 98.38 68 GLY B N 1
ATOM 2849 C CA . GLY B 1 68 ? 13.695 22.797 2.893 1 98.38 68 GLY B CA 1
ATOM 2850 C C . GLY B 1 68 ? 12.289 23.359 2.92 1 98.38 68 GLY B C 1
ATOM 2851 O O . GLY B 1 68 ? 11.953 24.156 3.801 1 98.38 68 GLY B O 1
ATOM 2852 N N . LEU B 1 69 ? 11.492 22.984 1.964 1 98.31 69 LEU B N 1
ATOM 2853 C CA . LEU B 1 69 ? 10.172 23.562 1.8 1 98.31 69 LEU B CA 1
ATOM 2854 C C . LEU B 1 69 ? 9.117 22.484 1.602 1 98.31 69 LEU B C 1
ATOM 2856 O O . LEU B 1 69 ? 9.219 21.672 0.673 1 98.31 69 LEU B O 1
ATOM 2860 N N . GLY B 1 70 ? 8.156 22.391 2.5 1 97.31 70 GLY B N 1
ATOM 2861 C CA . GLY B 1 70 ? 6.977 21.547 2.338 1 97.31 70 GLY B CA 1
ATOM 2862 C C . GLY B 1 70 ? 5.801 22.281 1.723 1 97.31 70 GLY B C 1
ATOM 2863 O O . GLY B 1 70 ? 5.441 23.375 2.166 1 97.31 70 GLY B O 1
ATOM 2864 N N . VAL B 1 71 ? 5.246 21.719 0.702 1 96.31 71 VAL B N 1
ATOM 2865 C CA . VAL B 1 71 ? 4.125 22.328 0.005 1 96.31 71 VAL B CA 1
ATOM 2866 C C . VAL B 1 71 ? 2.971 21.344 -0.112 1 96.31 71 VAL B C 1
ATOM 2868 O O . VAL B 1 71 ? 3.193 20.141 -0.327 1 96.31 71 VAL B O 1
ATOM 2871 N N . PRO B 1 72 ? 1.759 21.828 0.038 1 91.94 72 PRO B N 1
ATOM 2872 C CA . PRO B 1 72 ? 0.623 20.906 -0.094 1 91.94 72 PRO B CA 1
ATOM 2873 C C . PRO B 1 72 ? 0.391 20.453 -1.534 1 91.94 72 PRO B C 1
ATOM 2875 O O . PRO B 1 72 ? 0.686 21.203 -2.473 1 91.94 72 PRO B O 1
ATOM 2878 N N . GLY B 1 73 ? -0.078 19.219 -1.677 1 86 73 GLY B N 1
ATOM 2879 C CA . GLY B 1 73 ? -0.528 18.734 -2.971 1 86 73 GLY B CA 1
ATOM 2880 C C . GLY B 1 73 ? 0.551 17.984 -3.738 1 86 73 GLY B C 1
ATOM 2881 O O . GLY B 1 73 ? 1.691 17.891 -3.281 1 86 73 GLY B O 1
ATOM 2882 N N . PRO B 1 74 ? 0.105 17.469 -4.891 1 88 74 PRO B N 1
ATOM 2883 C CA . PRO B 1 74 ? 1.04 16.766 -5.773 1 88 74 PRO B CA 1
ATOM 2884 C C . PRO B 1 74 ? 2.096 17.703 -6.371 1 88 74 PRO B C 1
ATOM 2886 O O . PRO B 1 74 ? 1.792 18.844 -6.719 1 88 74 PRO B O 1
ATOM 2889 N N . LEU B 1 75 ? 3.293 17.203 -6.367 1 93.19 75 LEU B N 1
ATOM 2890 C CA . LEU B 1 75 ? 4.391 17.984 -6.906 1 93.19 75 LEU B CA 1
ATOM 2891 C C . LEU B 1 75 ? 5.516 17.094 -7.414 1 93.19 75 LEU B C 1
ATOM 2893 O O . LEU B 1 75 ? 5.473 15.875 -7.227 1 93.19 75 LEU B O 1
ATOM 2897 N N . ASP B 1 76 ? 6.41 17.688 -8.141 1 91.81 76 ASP B N 1
ATOM 2898 C CA . ASP B 1 76 ? 7.66 17.062 -8.555 1 91.81 76 ASP B CA 1
ATOM 2899 C C . ASP B 1 76 ? 8.852 17.656 -7.805 1 91.81 76 ASP B C 1
ATOM 2901 O O . ASP B 1 76 ? 9.289 18.766 -8.109 1 91.81 76 ASP B O 1
ATOM 2905 N N . PRO B 1 77 ? 9.312 16.891 -6.902 1 92.56 77 PRO B N 1
ATOM 2906 C CA . PRO B 1 77 ? 10.383 17.453 -6.086 1 92.56 77 PRO B CA 1
ATOM 2907 C C . PRO B 1 77 ? 11.68 17.656 -6.867 1 92.56 77 PRO B C 1
ATOM 2909 O O . PRO B 1 77 ? 12.492 18.516 -6.512 1 92.56 77 PRO B O 1
ATOM 2912 N N . VAL B 1 78 ? 11.891 16.875 -7.852 1 87.75 78 VAL B N 1
ATOM 2913 C CA . VAL B 1 78 ? 13.117 16.969 -8.633 1 87.75 78 VAL B CA 1
ATOM 2914 C C . VAL B 1 78 ? 13.086 18.219 -9.516 1 87.75 78 VAL B C 1
ATOM 2916 O O . VAL B 1 78 ? 14.016 19.031 -9.492 1 87.75 78 VAL B O 1
ATOM 2919 N N . ARG B 1 79 ? 11.969 18.438 -10.211 1 91 79 ARG B N 1
ATOM 2920 C CA . ARG B 1 79 ? 11.82 19.609 -11.062 1 91 79 ARG B CA 1
ATOM 2921 C C . ARG B 1 79 ? 11.461 20.844 -10.227 1 91 79 ARG B C 1
ATOM 2923 O O . ARG B 1 79 ? 11.641 21.984 -10.68 1 91 79 ARG B O 1
ATOM 2930 N N . GLY B 1 80 ? 10.883 20.531 -9.078 1 94.44 80 GLY B N 1
ATOM 2931 C CA . GLY B 1 80 ? 10.523 21.609 -8.164 1 94.44 80 GLY B CA 1
ATOM 2932 C C . GLY B 1 80 ? 9.234 22.312 -8.539 1 94.44 80 GLY B C 1
ATOM 2933 O O . GLY B 1 80 ? 9.062 23.5 -8.258 1 94.44 80 GLY B O 1
ATOM 2934 N N . VAL B 1 81 ? 8.375 21.578 -9.211 1 95.44 81 VAL B N 1
ATOM 2935 C CA . VAL B 1 81 ? 7.133 22.156 -9.719 1 95.44 81 VAL B CA 1
ATOM 2936 C C . VAL B 1 81 ? 5.953 21.625 -8.906 1 95.44 81 VAL B C 1
ATOM 2938 O O . VAL B 1 81 ? 5.836 20.406 -8.695 1 95.44 81 VAL B O 1
ATOM 2941 N N . VAL B 1 82 ? 5.133 22.484 -8.406 1 95.06 82 VAL B N 1
ATOM 2942 C CA . VAL B 1 82 ? 3.879 22.125 -7.75 1 95.06 82 VAL B CA 1
ATOM 2943 C C . VAL B 1 82 ? 2.764 22.016 -8.789 1 95.06 82 VAL B C 1
ATOM 2945 O O . VAL B 1 82 ? 2.387 23.016 -9.414 1 95.06 82 VAL B O 1
ATOM 2948 N N . HIS B 1 83 ? 2.225 20.828 -8.898 1 91.56 83 HIS B N 1
ATOM 2949 C CA . HIS B 1 83 ? 1.242 20.594 -9.953 1 91.56 83 HIS B CA 1
ATOM 2950 C C . HIS B 1 83 ? -0.108 21.203 -9.594 1 91.56 83 HIS B C 1
ATOM 2952 O O . HIS B 1 83 ? -0.713 21.906 -10.406 1 91.56 83 HIS B O 1
ATOM 2958 N N . VAL B 1 84 ? -0.539 20.875 -8.43 1 88.25 84 VAL B N 1
ATOM 2959 C CA . VAL B 1 84 ? -1.828 21.422 -8.016 1 88.25 84 VAL B CA 1
ATOM 2960 C C . VAL B 1 84 ? -1.833 21.656 -6.512 1 88.25 84 VAL B C 1
ATOM 2962 O O . VAL B 1 84 ? -1.516 20.75 -5.734 1 88.25 84 VAL B O 1
ATOM 2965 N N . ALA B 1 85 ? -2.131 22.844 -6.09 1 90.19 85 ALA B N 1
ATOM 2966 C CA . ALA B 1 85 ? -2.436 23.234 -4.715 1 90.19 85 ALA B CA 1
ATOM 2967 C C . ALA B 1 85 ? -3.703 24.078 -4.652 1 90.19 85 ALA B C 1
ATOM 2969 O O . ALA B 1 85 ? -3.635 25.312 -4.66 1 90.19 85 ALA B O 1
ATOM 2970 N N . PRO B 1 86 ? -4.754 23.391 -4.547 1 81.94 86 PRO B N 1
ATOM 2971 C CA . PRO B 1 86 ? -6.035 24.078 -4.699 1 81.94 86 PRO B CA 1
ATOM 2972 C C . PRO B 1 86 ? -6.23 25.203 -3.67 1 81.94 86 PRO B C 1
ATOM 2974 O O . PRO B 1 86 ? -6.723 26.281 -4.008 1 81.94 86 PRO B O 1
ATOM 2977 N N . ASN B 1 87 ? -5.793 24.938 -2.459 1 84.19 87 ASN B N 1
ATOM 2978 C CA . ASN B 1 87 ? -5.988 25.922 -1.396 1 84.19 87 ASN B CA 1
ATOM 2979 C C . ASN B 1 87 ? -5.133 27.172 -1.613 1 84.19 87 ASN B C 1
ATOM 2981 O O . ASN B 1 87 ? -5.371 28.203 -0.996 1 84.19 87 ASN B O 1
ATOM 2985 N N . LEU B 1 88 ? -4.18 27.047 -2.5 1 92.81 88 LEU B N 1
ATOM 2986 C CA . LEU B 1 88 ? -3.287 28.156 -2.807 1 92.81 88 LEU B CA 1
ATOM 2987 C C . LEU B 1 88 ? -3.607 28.75 -4.176 1 92.81 88 LEU B C 1
ATOM 2989 O O . LEU B 1 88 ? -3.096 29.812 -4.535 1 92.81 88 LEU B O 1
ATOM 2993 N N . GLY B 1 89 ? -4.441 28.016 -4.867 1 91.25 89 GLY B N 1
ATOM 2994 C CA . GLY B 1 89 ? -4.734 28.422 -6.234 1 91.25 89 GLY B CA 1
ATOM 2995 C C . GLY B 1 89 ? -3.576 28.203 -7.188 1 91.25 89 GLY B C 1
ATOM 2996 O O . GLY B 1 89 ? -3.428 28.922 -8.172 1 91.25 89 GLY B O 1
ATOM 2997 N N . TRP B 1 90 ? -2.73 27.328 -6.883 1 93.75 90 TRP B N 1
ATOM 2998 C CA . TRP B 1 90 ? -1.522 27.094 -7.672 1 93.75 90 TRP B CA 1
ATOM 2999 C C . TRP B 1 90 ? -1.738 25.984 -8.695 1 93.75 90 TRP B C 1
ATOM 3001 O O . TRP B 1 90 ? -2.414 25 -8.414 1 93.75 90 TRP B O 1
ATOM 3011 N N . ARG B 1 91 ? -1.257 26.094 -9.883 1 92.19 91 ARG B N 1
ATOM 3012 C CA . ARG B 1 91 ? -1.229 25.078 -10.945 1 92.19 91 ARG B CA 1
ATOM 3013 C C . ARG B 1 91 ? 0.089 25.141 -11.711 1 92.19 91 ARG B C 1
ATOM 3015 O O . ARG B 1 91 ? 0.36 26.094 -12.43 1 92.19 91 ARG B O 1
ATOM 3022 N N . ASP B 1 92 ? 0.879 24.219 -11.5 1 95.06 92 ASP B N 1
ATOM 3023 C CA . ASP B 1 92 ? 2.146 24.062 -12.203 1 95.06 92 ASP B CA 1
ATOM 3024 C C . ASP B 1 92 ? 3.08 25.234 -11.938 1 95.06 92 ASP B C 1
ATOM 3026 O O . ASP B 1 92 ? 3.594 25.859 -12.867 1 95.06 92 ASP B O 1
ATOM 3030 N N . MET B 1 93 ? 3.289 25.438 -10.758 1 96.5 93 MET B N 1
ATOM 3031 C CA . MET B 1 93 ? 4.133 26.547 -10.336 1 96.5 93 MET B CA 1
ATOM 3032 C C . MET B 1 93 ? 5.562 26.078 -10.086 1 96.5 93 MET B C 1
ATOM 3034 O O . MET B 1 93 ? 5.785 25.094 -9.391 1 96.5 93 MET B O 1
ATOM 3038 N N . PRO B 1 94 ? 6.555 26.75 -10.664 1 97.56 94 PRO B N 1
ATOM 3039 C CA . PRO B 1 94 ? 7.957 26.406 -10.445 1 97.56 94 PRO B CA 1
ATOM 3040 C C . PRO B 1 94 ? 8.508 26.969 -9.133 1 97.56 94 PRO B C 1
ATOM 3042 O O . PRO B 1 94 ? 9.422 27.797 -9.148 1 97.56 94 PRO B O 1
ATOM 3045 N N . VAL B 1 95 ? 8.07 26.469 -8.047 1 97.88 95 VAL B N 1
ATOM 3046 C CA . VAL B 1 95 ? 8.273 27.016 -6.703 1 97.88 95 VAL B CA 1
ATOM 3047 C C . VAL B 1 95 ? 9.758 26.938 -6.344 1 97.88 95 VAL B C 1
ATOM 3049 O O . VAL B 1 95 ? 10.32 27.891 -5.777 1 97.88 95 VAL B O 1
ATOM 3052 N N . LYS B 1 96 ? 10.422 25.844 -6.629 1 97.62 96 LYS B N 1
ATOM 3053 C CA . LYS B 1 96 ? 11.828 25.672 -6.277 1 97.62 96 LYS B CA 1
ATOM 3054 C C . LYS B 1 96 ? 12.695 26.75 -6.922 1 97.62 96 LYS B C 1
ATOM 3056 O O . LYS B 1 96 ? 13.43 27.453 -6.234 1 97.62 96 LYS B O 1
ATOM 3061 N N . ARG B 1 97 ? 12.578 26.828 -8.211 1 97.75 97 ARG B N 1
ATOM 3062 C CA . ARG B 1 97 ? 13.383 27.797 -8.961 1 97.75 97 ARG B CA 1
ATOM 3063 C C . ARG B 1 97 ? 13.125 29.219 -8.477 1 97.75 97 ARG B C 1
ATOM 3065 O O . ARG B 1 97 ? 14.062 29.984 -8.242 1 97.75 97 ARG B O 1
ATOM 3072 N N . ASP B 1 98 ? 11.852 29.516 -8.312 1 98.38 98 ASP B N 1
ATOM 3073 C CA . ASP B 1 98 ? 11.492 30.875 -7.918 1 98.38 98 ASP B CA 1
ATOM 3074 C C . ASP B 1 98 ? 11.992 31.188 -6.516 1 98.38 98 ASP B C 1
ATOM 3076 O O . ASP B 1 98 ? 12.469 32.312 -6.258 1 98.38 98 ASP B O 1
ATOM 3080 N N . MET B 1 99 ? 11.898 30.25 -5.613 1 98.38 99 MET B N 1
ATOM 3081 C CA . MET B 1 99 ? 12.383 30.453 -4.25 1 98.38 99 MET B CA 1
ATOM 3082 C C . MET B 1 99 ? 13.906 30.562 -4.227 1 98.38 99 MET B C 1
ATOM 3084 O O . MET B 1 99 ? 14.461 31.344 -3.459 1 98.38 99 MET B O 1
ATOM 3088 N N . GLU B 1 100 ? 14.547 29.75 -5.016 1 98.19 100 GLU B N 1
ATOM 3089 C CA . GLU B 1 100 ? 16 29.844 -5.121 1 98.19 100 GLU B CA 1
ATOM 3090 C C . GLU B 1 100 ? 16.438 31.219 -5.645 1 98.19 100 GLU B C 1
ATOM 3092 O O . GLU B 1 100 ? 17.422 31.781 -5.172 1 98.19 100 GLU B O 1
ATOM 3097 N N . ASP B 1 101 ? 15.727 31.688 -6.574 1 98.19 101 ASP B N 1
ATOM 3098 C CA . ASP B 1 101 ? 16.016 33 -7.129 1 98.19 101 ASP B CA 1
ATOM 3099 C C . ASP B 1 101 ? 15.875 34.094 -6.062 1 98.19 101 ASP B C 1
ATOM 3101 O O . ASP B 1 101 ? 16.688 35.031 -6.012 1 98.19 101 ASP B O 1
ATOM 3105 N N . ILE B 1 102 ? 14.906 34 -5.266 1 98.25 102 ILE B N 1
ATOM 3106 C CA . ILE B 1 102 ? 14.609 35 -4.254 1 98.25 102 ILE B CA 1
ATOM 3107 C C . ILE B 1 102 ? 15.625 34.906 -3.119 1 98.25 102 ILE B C 1
ATOM 3109 O O . ILE B 1 102 ? 16.125 35.938 -2.633 1 98.25 102 ILE B O 1
ATOM 3113 N N . LEU B 1 103 ? 15.93 33.688 -2.725 1 97.75 103 LEU B N 1
ATOM 3114 C CA . LEU B 1 103 ? 16.719 33.469 -1.515 1 97.75 103 LEU B CA 1
ATOM 3115 C C . LEU B 1 103 ? 18.203 33.438 -1.837 1 97.75 103 LEU B C 1
ATOM 3117 O O . LEU B 1 103 ? 19.047 33.656 -0.963 1 97.75 103 LEU B O 1
ATOM 3121 N N . GLY B 1 104 ? 18.516 33 -3.004 1 97.62 104 GLY B N 1
ATOM 3122 C CA . GLY B 1 104 ? 19.906 32.906 -3.408 1 97.62 104 GLY B CA 1
ATOM 3123 C C . GLY B 1 104 ? 20.609 31.688 -2.828 1 97.62 104 GLY B C 1
ATOM 3124 O O . GLY B 1 104 ? 21.828 31.672 -2.711 1 97.62 104 GLY B O 1
ATOM 3125 N N . VAL B 1 105 ? 19.922 30.734 -2.338 1 97.19 105 VAL B N 1
ATOM 3126 C CA . VAL B 1 105 ? 20.469 29.516 -1.767 1 97.19 105 VAL B CA 1
ATOM 3127 C C . VAL B 1 105 ? 19.719 28.312 -2.322 1 97.19 105 VAL B C 1
ATOM 3129 O O . VAL B 1 105 ? 18.609 28.453 -2.855 1 97.19 105 VAL B O 1
ATOM 3132 N N . PRO B 1 106 ? 20.312 27.031 -2.234 1 96.94 106 PRO B N 1
ATOM 3133 C CA . PRO B 1 106 ? 19.594 25.844 -2.689 1 96.94 106 PRO B CA 1
ATOM 3134 C C . PRO B 1 106 ? 18.297 25.609 -1.915 1 96.94 106 PRO B C 1
ATOM 3136 O O . PRO B 1 106 ? 18.266 25.781 -0.693 1 96.94 106 PRO B O 1
ATOM 3139 N N . VAL B 1 107 ? 17.281 25.312 -2.65 1 97.88 107 VAL B N 1
ATOM 3140 C CA . VAL B 1 107 ? 15.977 25 -2.066 1 97.88 107 VAL B CA 1
ATOM 3141 C C . VAL B 1 107 ? 15.555 23.578 -2.439 1 97.88 107 VAL B C 1
ATOM 3143 O O . VAL B 1 107 ? 15.719 23.156 -3.588 1 97.88 107 VAL B O 1
ATOM 3146 N N . TYR B 1 108 ? 15.156 22.828 -1.45 1 97.25 108 TYR B N 1
ATOM 3147 C CA . TYR B 1 108 ? 14.609 21.5 -1.657 1 97.25 108 TYR B CA 1
ATOM 3148 C C . TYR B 1 108 ? 13.133 21.438 -1.278 1 97.25 108 TYR B C 1
ATOM 3150 O O . TYR B 1 108 ? 12.734 22 -0.252 1 97.25 108 TYR B O 1
ATOM 3158 N N . LEU B 1 109 ? 12.398 20.844 -2.117 1 96.06 109 LEU B N 1
ATOM 3159 C CA . LEU B 1 109 ? 10.945 20.844 -1.973 1 96.06 109 LEU B CA 1
ATOM 3160 C C . LEU B 1 109 ? 10.406 19.422 -1.869 1 96.06 109 LEU B C 1
ATOM 3162 O O . LEU B 1 109 ? 10.938 18.5 -2.494 1 96.06 109 LEU B O 1
ATOM 3166 N N . ASP B 1 110 ? 9.359 19.234 -1.061 1 96.56 110 ASP B N 1
ATOM 3167 C CA . ASP B 1 110 ? 8.594 17.984 -1.048 1 96.56 110 ASP B CA 1
ATOM 3168 C C . ASP B 1 110 ? 7.172 18.219 -0.535 1 96.56 110 ASP B C 1
ATOM 3170 O O . ASP B 1 110 ? 6.832 19.328 -0.117 1 96.56 110 ASP B O 1
ATOM 3174 N N . ASN B 1 111 ? 6.352 17.219 -0.719 1 95.44 111 ASN B N 1
ATOM 3175 C CA . ASN B 1 111 ? 4.973 17.234 -0.24 1 95.44 111 ASN B CA 1
ATOM 3176 C C . ASN B 1 111 ? 4.91 17.391 1.278 1 95.44 111 ASN B C 1
ATOM 3178 O O . ASN B 1 111 ? 5.723 16.797 1.996 1 95.44 111 ASN B O 1
ATOM 3182 N N . ASP B 1 112 ? 3.965 18.141 1.729 1 94.94 112 ASP B N 1
ATOM 3183 C CA . ASP B 1 112 ? 3.859 18.453 3.15 1 94.94 112 ASP B CA 1
ATOM 3184 C C . ASP B 1 112 ? 3.674 17.172 3.98 1 94.94 112 ASP B C 1
ATOM 3186 O O . ASP B 1 112 ? 4.277 17.031 5.047 1 94.94 112 ASP B O 1
ATOM 3190 N N . ALA B 1 113 ? 2.844 16.25 3.543 1 95.5 113 ALA B N 1
ATOM 3191 C CA . ALA B 1 113 ? 2.633 15.008 4.285 1 95.5 113 ALA B CA 1
ATOM 3192 C C . ALA B 1 113 ? 3.902 14.164 4.312 1 95.5 113 ALA B C 1
ATOM 3194 O O . ALA B 1 113 ? 4.211 13.523 5.324 1 95.5 113 ALA B O 1
ATOM 3195 N N . ASN B 1 114 ? 4.629 14.125 3.223 1 97.5 114 ASN B N 1
ATOM 3196 C CA . ASN B 1 114 ? 5.926 13.461 3.186 1 97.5 114 ASN B CA 1
ATOM 3197 C C . ASN B 1 114 ? 6.891 14.055 4.207 1 97.5 114 ASN B C 1
ATOM 3199 O O . ASN B 1 114 ? 7.598 13.32 4.898 1 97.5 114 ASN B O 1
ATOM 3203 N N . LEU B 1 115 ? 6.855 15.352 4.266 1 97.69 115 LEU B N 1
ATOM 3204 C CA . LEU B 1 115 ? 7.801 16 5.168 1 97.69 115 LEU B CA 1
ATOM 3205 C C . LEU B 1 115 ? 7.375 15.828 6.621 1 97.69 115 LEU B C 1
ATOM 3207 O O . LEU B 1 115 ? 8.219 15.742 7.512 1 97.69 115 LEU B O 1
ATOM 3211 N N . ALA B 1 116 ? 6.066 15.789 6.836 1 97.94 116 ALA B N 1
ATOM 3212 C CA . ALA B 1 116 ? 5.625 15.438 8.18 1 97.94 116 ALA B CA 1
ATOM 3213 C C . ALA B 1 116 ? 6.113 14.047 8.578 1 97.94 116 ALA B C 1
ATOM 3215 O O . ALA B 1 116 ? 6.609 13.844 9.688 1 97.94 116 ALA B O 1
ATOM 3216 N N . ALA B 1 117 ? 6.043 13.109 7.676 1 98.5 117 ALA B N 1
ATOM 3217 C CA . ALA B 1 117 ? 6.57 11.766 7.898 1 98.5 117 ALA B CA 1
ATOM 3218 C C . ALA B 1 117 ? 8.078 11.797 8.156 1 98.5 117 ALA B C 1
ATOM 3220 O O . ALA B 1 117 ? 8.562 11.188 9.109 1 98.5 117 ALA B O 1
ATOM 3221 N N . TRP B 1 118 ? 8.727 12.555 7.359 1 98.31 118 TRP B N 1
ATOM 3222 C CA . TRP B 1 118 ? 10.18 12.664 7.449 1 98.31 118 TRP B CA 1
ATOM 3223 C C . TRP B 1 118 ? 10.602 13.289 8.773 1 98.31 118 TRP B C 1
ATOM 3225 O O . TRP B 1 118 ? 11.586 12.867 9.383 1 98.31 118 TRP B O 1
ATOM 3235 N N . GLY B 1 119 ? 9.844 14.305 9.172 1 98.31 119 GLY B N 1
ATOM 3236 C CA . GLY B 1 119 ? 10.102 14.922 10.461 1 98.31 119 GLY B CA 1
ATOM 3237 C C . GLY B 1 119 ? 9.984 13.945 11.625 1 98.31 119 GLY B C 1
ATOM 3238 O O . GLY B 1 119 ? 10.891 13.859 12.461 1 98.31 119 GLY B O 1
ATOM 3239 N N . GLU B 1 120 ? 8.883 13.211 11.641 1 98.69 120 GLU B N 1
ATOM 3240 C CA . GLU B 1 120 ? 8.672 12.234 12.711 1 98.69 120 GLU B CA 1
ATOM 3241 C C . GLU B 1 120 ? 9.703 11.109 12.641 1 98.69 120 GLU B C 1
ATOM 3243 O O . GLU B 1 120 ? 10.109 10.57 13.672 1 98.69 120 GLU B O 1
ATOM 3248 N N . TYR B 1 121 ? 10.172 10.781 11.461 1 98.38 121 TYR B N 1
ATOM 3249 C CA . TYR B 1 121 ? 11.18 9.758 11.25 1 98.38 121 TYR B CA 1
ATOM 3250 C C . TYR B 1 121 ? 12.531 10.195 11.797 1 98.38 121 TYR B C 1
ATOM 3252 O O . TYR B 1 121 ? 13.234 9.406 12.445 1 98.38 121 TYR B O 1
ATOM 3260 N N . ARG B 1 122 ? 12.836 11.406 11.617 1 97.44 122 ARG B N 1
ATOM 3261 C CA . ARG B 1 122 ? 14.164 11.898 11.961 1 97.44 122 ARG B CA 1
ATOM 3262 C C . ARG B 1 122 ? 14.211 12.391 13.406 1 97.44 122 ARG B C 1
ATOM 3264 O O . ARG B 1 122 ? 15.219 12.211 14.094 1 97.44 122 ARG B O 1
ATOM 3271 N N . PHE B 1 123 ? 13.086 13.031 13.859 1 97.69 123 PHE B N 1
ATOM 3272 C CA . PHE B 1 123 ? 13.172 13.766 15.109 1 97.69 123 PHE B CA 1
ATOM 3273 C C . PHE B 1 123 ? 12.078 13.336 16.078 1 97.69 123 PHE B C 1
ATOM 3275 O O . PHE B 1 123 ? 12.062 13.742 17.234 1 97.69 123 PHE B O 1
ATOM 3282 N N . GLY B 1 124 ? 11.18 12.5 15.633 1 98.38 124 GLY B N 1
ATOM 3283 C CA . GLY B 1 124 ? 9.992 12.258 16.438 1 98.38 124 GLY B CA 1
ATOM 3284 C C . GLY B 1 124 ? 9.75 10.789 16.703 1 98.38 124 GLY B C 1
ATOM 3285 O O . GLY B 1 124 ? 10.68 10.055 17.062 1 98.38 124 GLY B O 1
ATOM 3286 N N . ALA B 1 125 ? 8.508 10.32 16.578 1 98.5 125 ALA B N 1
ATOM 3287 C CA . ALA B 1 125 ? 8.008 9.031 17.031 1 98.5 125 ALA B CA 1
ATOM 3288 C C . ALA B 1 125 ? 8.562 7.891 16.188 1 98.5 125 ALA B C 1
ATOM 3290 O O . ALA B 1 125 ? 8.508 6.723 16.578 1 98.5 125 ALA B O 1
ATOM 3291 N N . GLY B 1 126 ? 9.078 8.203 15.023 1 98.12 126 GLY B N 1
ATOM 3292 C CA . GLY B 1 126 ? 9.555 7.172 14.117 1 98.12 126 GLY B CA 1
ATOM 3293 C C . GLY B 1 126 ? 11.055 6.949 14.195 1 98.12 126 GLY B C 1
ATOM 3294 O O . GLY B 1 126 ? 11.609 6.152 13.43 1 98.12 126 GLY B O 1
ATOM 3295 N N . ARG B 1 127 ? 11.719 7.664 15.109 1 97.69 127 ARG B N 1
ATOM 3296 C CA . ARG B 1 127 ? 13.172 7.535 15.219 1 97.69 127 ARG B CA 1
ATOM 3297 C C . ARG B 1 127 ? 13.57 6.082 15.461 1 97.69 127 ARG B C 1
ATOM 3299 O O . ARG B 1 127 ? 12.93 5.379 16.25 1 97.69 127 ARG B O 1
ATOM 3306 N N . GLY B 1 128 ? 14.617 5.598 14.758 1 97.19 128 GLY B N 1
ATOM 3307 C CA . GLY B 1 128 ? 15.164 4.262 14.953 1 97.19 128 GLY B CA 1
ATOM 3308 C C . GLY B 1 128 ? 14.492 3.213 14.086 1 97.19 128 GLY B C 1
ATOM 3309 O O . GLY B 1 128 ? 14.891 2.047 14.094 1 97.19 128 GLY B O 1
ATOM 3310 N N . THR B 1 129 ? 13.484 3.562 13.305 1 97.69 129 THR B N 1
ATOM 3311 C CA . THR B 1 129 ? 12.781 2.627 12.438 1 97.69 129 THR B CA 1
ATOM 3312 C C . THR B 1 129 ? 13.289 2.74 11 1 97.69 129 THR B C 1
ATOM 3314 O O . THR B 1 129 ? 14.102 3.615 10.695 1 97.69 129 THR B O 1
ATOM 3317 N N . GLN B 1 130 ? 12.898 1.818 10.125 1 97.94 130 GLN B N 1
ATOM 3318 C CA . GLN B 1 130 ? 13.234 1.855 8.711 1 97.94 130 GLN B CA 1
ATOM 3319 C C . GLN B 1 130 ? 11.977 1.938 7.848 1 97.94 130 GLN B C 1
ATOM 3321 O O . GLN B 1 130 ? 12.055 2.289 6.668 1 97.94 130 GLN B O 1
ATOM 3326 N N . HIS B 1 131 ? 10.875 1.536 8.43 1 98.69 131 HIS B N 1
ATOM 3327 C CA . HIS B 1 131 ? 9.586 1.485 7.746 1 98.69 131 HIS B CA 1
ATOM 3328 C C . HIS B 1 131 ? 8.5 2.18 8.562 1 98.69 131 HIS B C 1
ATOM 3330 O O . HIS B 1 131 ? 8.008 1.627 9.547 1 98.69 131 HIS B O 1
ATOM 3336 N N . LEU B 1 132 ? 8.148 3.408 8.117 1 98.81 132 LEU B N 1
ATOM 3337 C CA . LEU B 1 132 ? 7.195 4.246 8.836 1 98.81 132 LEU B CA 1
ATOM 3338 C C . LEU B 1 132 ? 6.09 4.738 7.91 1 98.81 132 LEU B C 1
ATOM 3340 O O . LEU B 1 132 ? 6.363 5.141 6.777 1 98.81 132 LEU B O 1
ATOM 3344 N N . ILE B 1 133 ? 4.887 4.621 8.344 1 98.88 133 ILE B N 1
ATOM 3345 C CA . ILE B 1 133 ? 3.766 5.297 7.699 1 98.88 133 ILE B CA 1
ATOM 3346 C C . ILE B 1 133 ? 3.27 6.434 8.586 1 98.88 133 ILE B C 1
ATOM 3348 O O . ILE B 1 133 ? 3.035 6.238 9.781 1 98.88 133 ILE B O 1
ATOM 3352 N N . TYR B 1 134 ? 3.301 7.633 8.07 1 98.81 134 TYR B N 1
ATOM 3353 C CA . TYR B 1 134 ? 2.684 8.773 8.734 1 98.81 134 TYR B CA 1
ATOM 3354 C C . TYR B 1 134 ? 1.275 9.016 8.203 1 98.81 134 TYR B C 1
ATOM 3356 O O . TYR B 1 134 ? 1.066 9.094 6.988 1 98.81 134 TYR B O 1
ATOM 3364 N N . LEU B 1 135 ? 0.323 9.07 9.07 1 98.5 135 LEU B N 1
ATOM 3365 C CA . LEU B 1 135 ? -1.078 9.328 8.75 1 98.5 135 LEU B CA 1
ATOM 3366 C C . LEU B 1 135 ? -1.572 10.578 9.461 1 98.5 135 LEU B C 1
ATOM 3368 O O . LEU B 1 135 ? -1.611 10.633 10.695 1 98.5 135 LEU B O 1
ATOM 3372 N N . THR B 1 136 ? -1.868 11.586 8.688 1 96.88 136 THR B N 1
ATOM 3373 C CA . THR B 1 136 ? -2.443 12.797 9.266 1 96.88 136 THR B CA 1
ATOM 3374 C C . THR B 1 136 ? -3.959 12.82 9.078 1 96.88 136 THR B C 1
ATOM 3376 O O . THR B 1 136 ? -4.453 12.703 7.957 1 96.88 136 THR B O 1
ATOM 3379 N N . VAL B 1 137 ? -4.711 12.844 10.188 1 97.12 137 VAL B N 1
ATOM 3380 C CA . VAL B 1 137 ? -6.168 12.891 10.172 1 97.12 137 VAL B CA 1
ATOM 3381 C C . VAL B 1 137 ? -6.648 14.266 10.617 1 97.12 137 VAL B C 1
ATOM 3383 O O . VAL B 1 137 ? -6.535 14.625 11.789 1 97.12 137 VAL B O 1
ATOM 3386 N N . SER B 1 138 ? -7.062 15.023 9.766 1 93.75 138 SER B N 1
ATOM 3387 C CA . SER B 1 138 ? -7.543 16.391 9.969 1 93.75 138 SER B CA 1
ATOM 3388 C C . SER B 1 138 ? -8.805 16.656 9.148 1 93.75 138 SER B C 1
ATOM 3390 O O . SER B 1 138 ? -9.719 15.836 9.125 1 93.75 138 SER B O 1
ATOM 3392 N N . THR B 1 139 ? -8.859 17.844 8.508 1 91.38 139 THR B N 1
ATOM 3393 C CA . THR B 1 139 ? -9.969 18.094 7.594 1 91.38 139 THR B CA 1
ATOM 3394 C C . THR B 1 139 ? -10.047 17 6.531 1 91.38 139 THR B C 1
ATOM 3396 O O . THR B 1 139 ? -11.141 16.578 6.133 1 91.38 139 THR B O 1
ATOM 3399 N N . GLY B 1 140 ? -8.938 16.562 6.082 1 93.69 140 GLY B N 1
ATOM 3400 C CA . GLY B 1 140 ? -8.773 15.383 5.238 1 93.69 140 GLY B CA 1
ATOM 3401 C C . GLY B 1 140 ? -7.844 14.344 5.84 1 93.69 140 GLY B C 1
ATOM 3402 O O . GLY B 1 140 ? -7.574 14.367 7.043 1 93.69 140 GLY B O 1
ATOM 3403 N N . ILE B 1 141 ? -7.5 13.367 5.078 1 96.38 141 ILE B N 1
ATOM 3404 C CA . ILE B 1 141 ? -6.543 12.359 5.512 1 96.38 141 ILE B CA 1
ATOM 3405 C C . ILE B 1 141 ? -5.387 12.281 4.516 1 96.38 141 ILE B C 1
ATOM 3407 O O . ILE B 1 141 ? -5.602 12.062 3.32 1 96.38 141 ILE B O 1
ATOM 3411 N N . GLY B 1 142 ? -4.188 12.586 4.941 1 95.56 142 GLY B N 1
ATOM 3412 C CA . GLY B 1 142 ? -2.971 12.461 4.156 1 95.56 142 GLY B CA 1
ATOM 3413 C C . GLY B 1 142 ? -1.987 11.461 4.727 1 95.56 142 GLY B C 1
ATOM 3414 O O . GLY B 1 142 ? -2.248 10.852 5.77 1 95.56 142 GLY B O 1
ATOM 3415 N N . GLY B 1 143 ? -0.918 11.297 4.02 1 96.56 143 GLY B N 1
ATOM 3416 C CA . GLY B 1 143 ? 0.072 10.367 4.535 1 96.56 143 GLY B CA 1
ATOM 3417 C C . GLY B 1 143 ? 1.411 10.469 3.83 1 96.56 143 GLY B C 1
ATOM 3418 O O . GLY B 1 143 ? 1.525 11.133 2.795 1 96.56 143 GLY B O 1
ATOM 3419 N N . GLY B 1 144 ? 2.398 10.016 4.469 1 98.25 144 GLY B N 1
ATOM 3420 C CA . GLY B 1 144 ? 3.746 9.828 3.955 1 98.25 144 GLY B CA 1
ATOM 3421 C C . GLY B 1 144 ? 4.32 8.461 4.262 1 98.25 144 GLY B C 1
ATOM 3422 O O . GLY B 1 144 ? 4.027 7.879 5.309 1 98.25 144 GLY B O 1
ATOM 3423 N N . LEU B 1 145 ? 5.086 7.98 3.326 1 98.69 145 LEU B N 1
ATOM 3424 C CA . LEU B 1 145 ? 5.676 6.652 3.451 1 98.69 145 LEU B CA 1
ATOM 3425 C C . LEU B 1 145 ? 7.195 6.742 3.559 1 98.69 145 LEU B C 1
ATOM 3427 O O . LEU B 1 145 ? 7.852 7.324 2.689 1 98.69 145 LEU B O 1
ATOM 3431 N N . ILE B 1 146 ? 7.699 6.266 4.641 1 98.69 146 ILE B N 1
ATOM 3432 C CA . ILE B 1 146 ? 9.133 5.988 4.738 1 98.69 146 ILE B CA 1
ATOM 3433 C C . ILE B 1 146 ? 9.375 4.484 4.605 1 98.69 146 ILE B C 1
ATOM 3435 O O . ILE B 1 146 ? 8.961 3.703 5.461 1 98.69 146 ILE B O 1
ATOM 3439 N N . LEU B 1 147 ? 9.969 4.066 3.504 1 98.31 147 LEU B N 1
ATOM 3440 C CA . LEU B 1 147 ? 10.281 2.67 3.223 1 98.31 147 LEU B CA 1
ATOM 3441 C C . LEU B 1 147 ? 11.781 2.465 3.092 1 98.31 147 LEU B C 1
ATOM 3443 O O . LEU B 1 147 ? 12.438 3.119 2.275 1 98.31 147 LEU B O 1
ATOM 3447 N N . GLU B 1 148 ? 12.32 1.628 3.895 1 96.88 148 GLU B N 1
ATOM 3448 C CA . GLU B 1 148 ? 13.75 1.325 3.934 1 96.88 148 GLU B CA 1
ATOM 3449 C C . GLU B 1 148 ? 14.57 2.584 4.188 1 96.88 148 GLU B C 1
ATOM 3451 O O . GLU B 1 148 ? 15.555 2.838 3.49 1 96.88 148 GLU B O 1
ATOM 3456 N N . GLY B 1 149 ? 14.047 3.428 4.992 1 96.69 149 GLY B N 1
ATOM 3457 C CA . GLY B 1 149 ? 14.781 4.574 5.504 1 96.69 149 GLY B CA 1
ATOM 3458 C C . GLY B 1 149 ? 14.711 5.785 4.594 1 96.69 149 GLY B C 1
ATOM 3459 O O . GLY B 1 149 ? 15.391 6.785 4.828 1 96.69 149 GLY B O 1
ATOM 3460 N N . LYS B 1 150 ? 13.844 5.719 3.596 1 96.31 150 LYS B N 1
ATOM 3461 C CA . LYS B 1 150 ? 13.75 6.824 2.646 1 96.31 150 LYS B CA 1
ATOM 3462 C C . LYS B 1 150 ? 12.289 7.199 2.395 1 96.31 150 LYS B C 1
ATOM 3464 O O . LYS B 1 150 ? 11.398 6.355 2.504 1 96.31 150 LYS B O 1
ATOM 3469 N N . ILE B 1 151 ? 12.117 8.492 2.053 1 96.94 151 ILE B N 1
ATOM 3470 C CA . ILE B 1 151 ? 10.789 8.883 1.589 1 96.94 151 ILE B CA 1
ATOM 3471 C C . ILE B 1 151 ? 10.453 8.133 0.301 1 96.94 151 ILE B C 1
ATOM 3473 O O . ILE B 1 151 ? 11.234 8.141 -0.652 1 96.94 151 ILE B O 1
ATOM 3477 N N . TYR B 1 152 ? 9.422 7.465 0.338 1 97.88 152 TYR B N 1
ATOM 3478 C CA . TYR B 1 152 ? 8.953 6.805 -0.875 1 97.88 152 TYR B CA 1
ATOM 3479 C C . TYR B 1 152 ? 7.984 7.695 -1.639 1 97.88 152 TYR B C 1
ATOM 3481 O O . TYR B 1 152 ? 6.934 8.07 -1.113 1 97.88 152 TYR B O 1
ATOM 3489 N N . ARG B 1 153 ? 8.289 7.969 -2.881 1 96.31 153 ARG B N 1
ATOM 3490 C CA . ARG B 1 153 ? 7.516 8.953 -3.625 1 96.31 153 ARG B CA 1
ATOM 3491 C C . ARG B 1 153 ? 6.758 8.297 -4.773 1 96.31 153 ARG B C 1
ATOM 3493 O O . ARG B 1 153 ? 5.84 8.898 -5.344 1 96.31 153 ARG B O 1
ATOM 3500 N N . GLY B 1 154 ? 7.117 7.02 -5.191 1 96.44 154 GLY B N 1
ATOM 3501 C CA . GLY B 1 154 ? 6.504 6.348 -6.324 1 96.44 154 GLY B CA 1
ATOM 3502 C C . GLY B 1 154 ? 7.09 6.773 -7.66 1 96.44 154 GLY B C 1
ATOM 3503 O O . GLY B 1 154 ? 8.078 7.512 -7.703 1 96.44 154 GLY B O 1
ATOM 3504 N N . ALA B 1 155 ? 6.543 6.297 -8.719 1 95.44 155 ALA B N 1
ATOM 3505 C CA . ALA B 1 155 ? 7.082 6.453 -10.07 1 95.44 155 ALA B CA 1
ATOM 3506 C C . ALA B 1 155 ? 7.07 7.918 -10.5 1 95.44 155 ALA B C 1
ATOM 3508 O O . ALA B 1 155 ? 8 8.383 -11.164 1 95.44 155 ALA B O 1
ATOM 3509 N N . CYS B 1 156 ? 6.012 8.648 -10.078 1 93.25 156 CYS B N 1
ATOM 3510 C CA . CYS B 1 156 ? 5.859 10.039 -10.508 1 93.25 156 CYS B CA 1
ATOM 3511 C C . CYS B 1 156 ? 5.648 10.961 -9.312 1 93.25 156 CYS B C 1
ATOM 3513 O O . CYS B 1 156 ? 5.004 12 -9.43 1 93.25 156 CYS B O 1
ATOM 3515 N N . CYS B 1 157 ? 6.086 10.492 -8.156 1 93.19 157 CYS B N 1
ATOM 3516 C CA . CYS B 1 157 ? 6.012 11.266 -6.93 1 93.19 157 CYS B CA 1
ATOM 3517 C C . CYS B 1 157 ? 4.562 11.469 -6.496 1 93.19 157 CYS B C 1
ATOM 3519 O O . CYS B 1 157 ? 4.191 12.555 -6.043 1 93.19 157 CYS B O 1
ATOM 3521 N N . LEU B 1 158 ? 3.758 10.43 -6.695 1 93.62 158 LEU B N 1
ATOM 3522 C CA . LEU B 1 158 ? 2.334 10.531 -6.387 1 93.62 158 LEU B CA 1
ATOM 3523 C C . LEU B 1 158 ? 1.937 9.516 -5.32 1 93.62 158 LEU B C 1
ATOM 3525 O O . LEU B 1 158 ? 0.748 9.312 -5.062 1 93.62 158 LEU B O 1
ATOM 3529 N N . ALA B 1 159 ? 2.938 8.859 -4.707 1 96.75 159 ALA B N 1
ATOM 3530 C CA . ALA B 1 159 ? 2.639 7.836 -3.713 1 96.75 159 ALA B CA 1
ATOM 3531 C C . ALA B 1 159 ? 2.162 8.461 -2.406 1 96.75 159 ALA B C 1
ATOM 3533 O O . ALA B 1 159 ? 2.375 9.656 -2.168 1 96.75 159 ALA B O 1
ATOM 3534 N N . GLY B 1 160 ? 1.475 7.68 -1.618 1 96.94 160 GLY B N 1
ATOM 3535 C CA . GLY B 1 160 ? 1.176 8.07 -0.249 1 96.94 160 GLY B CA 1
ATOM 3536 C C . GLY B 1 160 ? -0.192 8.711 -0.095 1 96.94 160 GLY B C 1
ATOM 3537 O O . GLY B 1 160 ? -0.465 9.367 0.911 1 96.94 160 GLY B O 1
ATOM 3538 N N . GLU B 1 161 ? -1.03 8.555 -1.054 1 96.31 161 GLU B N 1
ATOM 3539 C CA . GLU B 1 161 ? -2.381 9.102 -0.965 1 96.31 161 GLU B CA 1
ATOM 3540 C C . GLU B 1 161 ? -3.305 8.172 -0.188 1 96.31 161 GLU B C 1
ATOM 3542 O O . GLU B 1 161 ? -4.316 7.707 -0.719 1 96.31 161 GLU B O 1
ATOM 3547 N N . ILE B 1 162 ? -3.031 8.047 1.078 1 97.88 162 ILE B N 1
ATOM 3548 C CA . ILE B 1 162 ? -3.656 7.078 1.97 1 97.88 162 ILE B CA 1
ATOM 3549 C C . ILE B 1 162 ? -5.141 7.406 2.131 1 97.88 162 ILE B C 1
ATOM 3551 O O . ILE B 1 162 ? -5.973 6.504 2.24 1 97.88 162 ILE B O 1
ATOM 3555 N N . GLY B 1 163 ? -5.473 8.609 2.113 1 97.94 163 GLY B N 1
ATOM 3556 C CA . GLY B 1 163 ? -6.855 9.023 2.293 1 97.94 163 GLY B CA 1
ATOM 3557 C C . GLY B 1 163 ? -7.766 8.562 1.169 1 97.94 163 GLY B C 1
ATOM 3558 O O . GLY B 1 163 ? -8.992 8.547 1.321 1 97.94 163 GLY B O 1
ATOM 3559 N N . HIS B 1 164 ? -7.199 8.141 0.099 1 97.94 164 HIS B N 1
ATOM 3560 C CA . HIS B 1 164 ? -7.992 7.84 -1.086 1 97.94 164 HIS B CA 1
ATOM 3561 C C . HIS B 1 164 ? -7.977 6.348 -1.397 1 97.94 164 HIS B C 1
ATOM 3563 O O . HIS B 1 164 ? -8.172 5.945 -2.547 1 97.94 164 HIS B O 1
ATOM 3569 N N . MET B 1 165 ? -7.742 5.543 -0.404 1 97.88 165 MET B N 1
ATOM 3570 C CA . MET B 1 165 ? -8.047 4.117 -0.473 1 97.88 165 MET B CA 1
ATOM 3571 C C . MET B 1 165 ? -9.547 3.877 -0.424 1 97.88 165 MET B C 1
ATOM 3573 O O . MET B 1 165 ? -10.242 4.441 0.425 1 97.88 165 MET B O 1
ATOM 3577 N N . THR B 1 166 ? -10.047 3.066 -1.26 1 98.31 166 THR B N 1
ATOM 3578 C CA . THR B 1 166 ? -11.469 2.742 -1.247 1 98.31 166 THR B CA 1
ATOM 3579 C C . THR B 1 166 ? -11.766 1.653 -0.219 1 98.31 166 THR B C 1
ATOM 3581 O O . THR B 1 166 ? -11.25 0.537 -0.324 1 98.31 166 THR B O 1
ATOM 3584 N N . LEU B 1 167 ? -12.641 1.957 0.739 1 98.25 167 LEU B N 1
ATOM 3585 C CA . LEU B 1 167 ? -12.953 0.981 1.778 1 98.25 167 LEU B CA 1
ATOM 3586 C C . LEU B 1 167 ? -14.414 0.563 1.709 1 98.25 167 LEU B C 1
ATOM 3588 O O . LEU B 1 167 ? -14.789 -0.482 2.244 1 98.25 167 LEU B O 1
ATOM 3592 N N . TRP B 1 168 ? -15.188 1.398 1.103 1 97.75 168 TRP B N 1
ATOM 3593 C CA . TRP B 1 168 ? -16.609 1.146 0.952 1 97.75 168 TRP B CA 1
ATOM 3594 C C . TRP B 1 168 ? -17.125 1.679 -0.382 1 97.75 168 TRP B C 1
ATOM 3596 O O . TRP B 1 168 ? -17.672 2.781 -0.448 1 97.75 168 TRP B O 1
ATOM 3606 N N . PRO B 1 169 ? -17.078 0.856 -1.385 1 97.06 169 PRO B N 1
ATOM 3607 C CA . PRO B 1 169 ? -17.359 1.325 -2.744 1 97.06 169 PRO B CA 1
ATOM 3608 C C . PRO B 1 169 ? -18.703 2.025 -2.857 1 97.06 169 PRO B C 1
ATOM 3610 O O . PRO B 1 169 ? -18.891 2.877 -3.729 1 97.06 169 PRO B O 1
ATOM 3613 N N . GLU B 1 170 ? -19.609 1.719 -2.027 1 96.31 170 GLU B N 1
ATOM 3614 C CA . GLU B 1 170 ? -20.938 2.326 -2.076 1 96.31 170 GLU B CA 1
ATOM 3615 C C . GLU B 1 170 ? -21.078 3.432 -1.032 1 96.31 170 GLU B C 1
ATOM 3617 O O . GLU B 1 170 ? -22.188 3.859 -0.719 1 96.31 170 GLU B O 1
ATOM 3622 N N . GLY B 1 171 ? -19.984 3.855 -0.466 1 97.06 171 GLY B N 1
ATOM 3623 C CA . GLY B 1 171 ? -1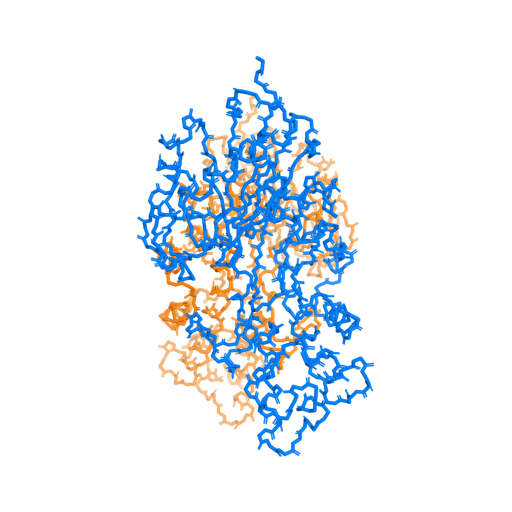9.984 4.879 0.567 1 97.06 171 GLY B CA 1
ATOM 3624 C C . GLY B 1 171 ? -20.141 6.285 0.016 1 97.06 171 GLY B C 1
ATOM 3625 O O . GLY B 1 171 ? -20.516 6.465 -1.141 1 97.06 171 GLY B O 1
ATOM 3626 N N . PRO B 1 172 ? -19.922 7.254 0.824 1 97.44 172 PRO B N 1
ATOM 3627 C CA . PRO B 1 172 ? -20.109 8.648 0.412 1 97.44 172 PRO B CA 1
ATOM 3628 C C . PRO B 1 172 ? -19.094 9.094 -0.642 1 97.44 172 PRO B C 1
ATOM 3630 O O . PRO B 1 172 ? -18 8.539 -0.721 1 97.44 172 PRO B O 1
ATOM 3633 N N . ARG B 1 173 ? -19.5 10.094 -1.397 1 97 173 ARG B N 1
ATOM 3634 C CA . ARG B 1 173 ? -18.625 10.672 -2.41 1 97 173 ARG B CA 1
ATOM 3635 C C . ARG B 1 173 ? -17.484 11.461 -1.765 1 97 173 ARG B C 1
ATOM 3637 O O . ARG B 1 173 ? -17.703 12.188 -0.796 1 97 173 ARG B O 1
ATOM 3644 N N . CYS B 1 174 ? -16.344 11.273 -2.232 1 97.06 174 CYS B N 1
ATOM 3645 C CA . CYS B 1 174 ? -15.164 12.008 -1.802 1 97.06 174 CYS B CA 1
ATOM 3646 C C . CYS B 1 174 ? -14.914 13.219 -2.695 1 97.06 174 CYS B C 1
ATOM 3648 O O . CYS B 1 174 ? -15.367 13.25 -3.842 1 97.06 174 CYS B O 1
ATOM 3650 N N . HIS B 1 175 ? -14.203 14.203 -2.211 1 90.94 175 HIS B N 1
ATOM 3651 C CA . HIS B 1 175 ? -13.906 15.383 -3.012 1 90.94 175 HIS B CA 1
ATOM 3652 C C . HIS B 1 175 ? -13.023 15.031 -4.203 1 90.94 175 HIS B C 1
ATOM 3654 O O . HIS B 1 175 ? -12.945 15.789 -5.172 1 90.94 175 HIS B O 1
ATOM 3660 N N . CYS B 1 176 ? -12.352 13.883 -4.16 1 92.5 176 CYS B N 1
ATOM 3661 C CA . CYS B 1 176 ? -11.492 13.469 -5.258 1 92.5 176 CYS B CA 1
ATOM 3662 C C . CYS B 1 176 ? -12.312 12.914 -6.414 1 92.5 176 CYS B C 1
ATOM 3664 O O . CYS B 1 176 ? -11.773 12.641 -7.492 1 92.5 176 CYS B O 1
ATOM 3666 N N . GLY B 1 177 ? -13.57 12.672 -6.242 1 94.69 177 GLY B N 1
ATOM 3667 C CA . GLY B 1 177 ? -14.461 12.156 -7.266 1 94.69 177 GLY B CA 1
ATOM 3668 C C . GLY B 1 177 ? -14.828 10.695 -7.051 1 94.69 177 GLY B C 1
ATOM 3669 O O . GLY B 1 177 ? -15.828 10.219 -7.59 1 94.69 177 GLY B O 1
ATOM 3670 N N . ASN B 1 178 ? -14.086 9.984 -6.242 1 96.94 178 ASN B N 1
ATOM 3671 C CA . ASN B 1 178 ? -14.336 8.578 -5.938 1 96.94 178 ASN B CA 1
ATOM 3672 C C . ASN B 1 178 ? -15.359 8.422 -4.816 1 96.94 178 ASN B C 1
ATOM 3674 O O . ASN B 1 178 ? -15.82 9.414 -4.246 1 96.94 178 ASN B O 1
ATOM 3678 N N . TYR B 1 179 ? -15.812 7.223 -4.594 1 97.44 179 TYR B N 1
ATOM 3679 C CA . TYR B 1 179 ? -16.734 6.895 -3.512 1 97.44 179 TYR B CA 1
ATOM 3680 C C . TYR B 1 179 ? -16.062 5.973 -2.492 1 97.44 179 TYR B C 1
ATOM 3682 O O . TYR B 1 179 ? -15.375 5.023 -2.863 1 97.44 179 TYR B O 1
ATOM 3690 N N . GLY B 1 180 ? -16.328 6.297 -1.247 1 98.06 180 GLY B N 1
ATOM 3691 C CA . GLY B 1 180 ? -15.969 5.363 -0.19 1 98.06 180 GLY B CA 1
ATOM 3692 C C . GLY B 1 180 ? -14.5 5.418 0.19 1 98.06 180 GLY B C 1
ATOM 3693 O O . GLY B 1 180 ? -13.953 4.449 0.723 1 98.06 180 GLY B O 1
ATOM 3694 N N . CYS B 1 181 ? -13.836 6.547 -0.136 1 98.56 181 CYS B N 1
ATOM 3695 C CA . CYS B 1 181 ? -12.461 6.746 0.307 1 98.56 181 CYS B CA 1
ATOM 3696 C C . CYS B 1 181 ? -12.383 6.824 1.826 1 98.56 181 CYS B C 1
ATOM 3698 O O . CYS B 1 181 ? -13.312 7.316 2.475 1 98.56 181 CYS B O 1
ATOM 3700 N N . LEU B 1 182 ? -11.258 6.402 2.328 1 98.75 182 LEU B N 1
ATOM 3701 C CA . LEU B 1 182 ? -11.023 6.512 3.764 1 98.75 182 LEU B CA 1
ATOM 3702 C C . LEU B 1 182 ? -11.281 7.934 4.25 1 98.75 182 LEU B C 1
ATOM 3704 O O . LEU B 1 182 ? -11.906 8.133 5.297 1 98.75 182 LEU B O 1
ATOM 3708 N N . GLU B 1 183 ? -10.844 8.922 3.52 1 98.25 183 GLU B N 1
ATOM 3709 C CA . GLU B 1 183 ? -11.023 10.328 3.871 1 98.25 183 GLU B CA 1
ATOM 3710 C C . GLU B 1 183 ? -12.5 10.688 3.979 1 98.25 183 GLU B C 1
ATOM 3712 O O . GLU B 1 183 ? -12.906 11.391 4.902 1 98.25 183 GLU B O 1
ATOM 3717 N N . ALA B 1 184 ? -13.312 10.211 3.072 1 98.25 184 ALA B N 1
ATOM 3718 C CA . ALA B 1 184 ? -14.742 10.508 3.057 1 98.25 184 ALA B CA 1
ATOM 3719 C C . ALA B 1 184 ? -15.461 9.812 4.207 1 98.25 184 ALA B C 1
ATOM 3721 O O . ALA B 1 184 ? -16.609 10.141 4.523 1 98.25 184 ALA B O 1
ATOM 3722 N N . LEU B 1 185 ? -14.766 8.922 4.84 1 98.62 185 LEU B N 1
ATOM 3723 C CA . LEU B 1 185 ? -15.406 8.094 5.859 1 98.62 185 LEU B CA 1
ATOM 3724 C C . LEU B 1 185 ? -14.938 8.5 7.254 1 98.62 185 LEU B C 1
ATOM 3726 O O . LEU B 1 185 ? -15.68 8.352 8.227 1 98.62 185 LEU B O 1
ATOM 3730 N N . ALA B 1 186 ? -13.711 9.062 7.336 1 98.62 186 ALA B N 1
ATOM 3731 C CA . ALA B 1 186 ? -13.141 9.094 8.68 1 98.62 186 ALA B CA 1
ATOM 3732 C C . ALA B 1 186 ? -12.422 10.414 8.945 1 98.62 186 ALA B C 1
ATOM 3734 O O . ALA B 1 186 ? -11.797 10.586 9.992 1 98.62 186 ALA B O 1
ATOM 3735 N N . SER B 1 187 ? -12.477 11.383 8.078 1 98.12 187 SER B N 1
ATOM 3736 C CA . SER B 1 187 ? -11.828 12.672 8.273 1 98.12 187 SER B CA 1
ATOM 3737 C C . SER B 1 187 ? -12.672 13.586 9.156 1 98.12 187 SER B C 1
ATOM 3739 O O . SER B 1 187 ? -13.805 13.25 9.508 1 98.12 187 SER B O 1
ATOM 3741 N N . GLY B 1 188 ? -12.039 14.727 9.516 1 97.5 188 GLY B N 1
ATOM 3742 C CA . GLY B 1 188 ? -12.812 15.734 10.234 1 97.5 188 GLY B CA 1
ATOM 3743 C C . GLY B 1 188 ? -14.016 16.234 9.461 1 97.5 188 GLY B C 1
ATOM 3744 O O . GLY B 1 188 ? -15.094 16.422 10.031 1 97.5 188 GLY B O 1
ATOM 3745 N N . THR B 1 189 ? -13.828 16.406 8.195 1 96.75 189 THR B N 1
ATOM 3746 C CA . THR B 1 189 ? -14.922 16.812 7.32 1 96.75 189 THR B CA 1
ATOM 3747 C C . THR B 1 189 ? -16.031 15.766 7.316 1 96.75 189 THR B C 1
ATOM 3749 O O . THR B 1 189 ? -17.219 16.109 7.309 1 96.75 189 THR B O 1
ATOM 3752 N N . ALA B 1 190 ? -15.656 14.531 7.316 1 98.19 190 ALA B N 1
ATOM 3753 C CA . ALA B 1 190 ? -16.625 13.445 7.34 1 98.19 190 ALA B CA 1
ATOM 3754 C C . ALA B 1 190 ? -17.422 13.453 8.641 1 98.19 190 ALA B C 1
ATOM 3756 O O . ALA B 1 190 ? -18.656 13.297 8.625 1 98.19 190 ALA B O 1
ATOM 3757 N N . VAL B 1 191 ? -16.766 13.664 9.727 1 98.44 191 VAL B N 1
ATOM 3758 C CA . VAL B 1 191 ? -17.406 13.703 11.039 1 98.44 191 VAL B CA 1
ATOM 3759 C C . VAL B 1 191 ? -18.422 14.852 11.086 1 98.44 191 VAL B C 1
ATOM 3761 O O . VAL B 1 191 ? -19.562 14.664 11.523 1 98.44 191 VAL B O 1
ATOM 3764 N N . ALA B 1 192 ? -18 15.992 10.625 1 98.38 192 ALA B N 1
ATOM 3765 C CA . ALA B 1 192 ? -18.875 17.156 10.602 1 98.38 192 ALA B CA 1
ATOM 3766 C C . ALA B 1 192 ? -20.094 16.906 9.711 1 98.38 192 ALA B C 1
ATOM 3768 O O . ALA B 1 192 ? -21.219 17.25 10.078 1 98.38 192 ALA B O 1
ATOM 3769 N N . ARG B 1 193 ? -19.859 16.328 8.547 1 98.12 193 ARG B N 1
ATOM 3770 C CA . ARG B 1 193 ? -20.938 16.016 7.609 1 98.12 193 ARG B CA 1
ATOM 3771 C C . ARG B 1 193 ? -21.969 15.094 8.242 1 98.12 193 ARG B C 1
ATOM 3773 O O . ARG B 1 193 ? -23.172 15.352 8.172 1 98.12 193 ARG B O 1
ATOM 3780 N N . GLU B 1 194 ? -21.531 14.023 8.875 1 98.31 194 GLU B N 1
ATOM 3781 C CA . GLU B 1 194 ? -22.422 13.055 9.492 1 98.31 194 GLU B CA 1
ATOM 3782 C C . GLU B 1 194 ? -23.172 13.664 10.672 1 98.31 194 GLU B C 1
ATOM 3784 O O . GLU B 1 194 ? -24.328 13.344 10.914 1 98.31 194 GLU B O 1
ATOM 3789 N N . ALA B 1 195 ? -22.484 14.508 11.406 1 98.69 195 ALA B N 1
ATOM 3790 C CA . ALA B 1 195 ? -23.125 15.203 12.516 1 98.69 195 ALA B CA 1
ATOM 3791 C C . ALA B 1 195 ? -24.25 16.094 12.023 1 98.69 195 ALA B C 1
ATOM 3793 O O . ALA B 1 195 ? -25.328 16.141 12.625 1 98.69 195 ALA B O 1
ATOM 3794 N N . ARG B 1 196 ? -24 16.812 10.984 1 98.5 196 ARG B N 1
ATOM 3795 C CA . ARG B 1 196 ? -25.016 17.672 10.406 1 98.5 196 ARG B CA 1
ATOM 3796 C C . ARG B 1 196 ? -26.219 16.844 9.93 1 98.5 196 ARG B C 1
ATOM 3798 O O . ARG B 1 196 ? -27.359 17.281 10.062 1 98.5 196 ARG B O 1
ATOM 3805 N N . ARG B 1 197 ? -25.953 15.734 9.344 1 98 197 ARG B N 1
ATOM 3806 C CA . ARG B 1 197 ? -27.031 14.844 8.93 1 98 197 ARG B CA 1
ATOM 3807 C C . ARG B 1 197 ? -27.875 14.414 10.117 1 98 197 ARG B C 1
ATOM 3809 O O . ARG B 1 197 ? -29.109 14.406 10.039 1 98 197 ARG B O 1
ATOM 3816 N N . LEU B 1 198 ? -27.203 14.078 11.219 1 97.94 198 LEU B N 1
ATOM 3817 C CA . LEU B 1 198 ? -27.891 13.695 12.438 1 97.94 198 LEU B CA 1
ATOM 3818 C C . LEU B 1 198 ? -28.812 14.82 12.922 1 97.94 198 LEU B C 1
ATOM 3820 O O . LEU B 1 198 ? -29.969 14.578 13.273 1 97.94 198 LEU B O 1
ATOM 3824 N N . VAL B 1 199 ? -28.297 15.992 12.906 1 98.06 199 VAL B N 1
ATOM 3825 C CA . VAL B 1 199 ? -29.047 17.156 13.367 1 98.06 199 VAL B CA 1
ATOM 3826 C C . VAL B 1 199 ? -30.25 17.391 12.461 1 98.06 199 VAL B C 1
ATOM 3828 O O . VAL B 1 199 ? -31.344 17.688 12.938 1 98.06 199 VAL B O 1
ATOM 3831 N N . ALA B 1 200 ? -30.047 17.234 11.203 1 98 200 ALA B N 1
ATOM 3832 C CA . ALA B 1 200 ? -31.125 17.406 10.227 1 98 200 ALA B CA 1
ATOM 3833 C C . ALA B 1 200 ? -32.25 16.391 10.453 1 98 200 ALA B C 1
ATOM 3835 O O . ALA B 1 200 ? -33.406 16.656 10.148 1 98 200 ALA B O 1
ATOM 3836 N N . GLU B 1 201 ? -31.891 15.297 11.023 1 97.88 201 GLU B N 1
ATOM 3837 C CA . GLU B 1 201 ? -32.844 14.234 11.297 1 97.88 201 GLU B CA 1
ATOM 3838 C C . GLU B 1 201 ? -33.5 14.406 12.672 1 97.88 201 GLU B C 1
ATOM 3840 O O . GLU B 1 201 ? -34.25 13.547 13.117 1 97.88 201 GLU B O 1
ATOM 3845 N N . GLY B 1 202 ? -33.188 15.414 13.32 1 96.62 202 GLY B N 1
ATOM 3846 C CA . GLY B 1 202 ? -33.781 15.711 14.609 1 96.62 202 GLY B CA 1
ATOM 3847 C C . GLY B 1 202 ? -33 15.125 15.773 1 96.62 202 GLY B C 1
ATOM 3848 O O . GLY B 1 202 ? -33.5 15.109 16.906 1 96.62 202 GLY B O 1
ATOM 3849 N N . LYS B 1 203 ? -31.875 14.68 15.461 1 97.75 203 LYS B N 1
ATOM 3850 C CA . LYS B 1 203 ? -30.969 14.133 16.469 1 97.75 203 LYS B CA 1
ATOM 3851 C C . LYS B 1 203 ? -29.781 15.055 16.688 1 97.75 203 LYS B C 1
ATOM 3853 O O . LYS B 1 203 ? -29.844 16.25 16.391 1 97.75 203 LYS B O 1
ATOM 3858 N N . GLY B 1 204 ? -28.797 14.727 17.344 1 97.5 204 GLY B N 1
ATOM 3859 C CA . GLY B 1 204 ? -27.562 15.453 17.484 1 97.5 204 GLY B CA 1
ATOM 3860 C C . GLY B 1 204 ? -27.703 16.734 18.297 1 97.5 204 GLY B C 1
ATOM 3861 O O . GLY B 1 204 ? -27.047 17.734 18 1 97.5 204 GLY B O 1
ATOM 3862 N N . LYS B 1 205 ? -28.641 16.766 19.234 1 97.44 205 LYS B N 1
ATOM 3863 C CA . LYS B 1 205 ? -28.938 17.984 19.984 1 97.44 205 LYS B CA 1
ATOM 3864 C C . LYS B 1 205 ? -27.703 18.469 20.75 1 97.44 205 LYS B C 1
ATOM 3866 O O . LYS B 1 205 ? -27.453 19.672 20.844 1 97.44 205 LYS B O 1
ATOM 3871 N N . GLY B 1 206 ? -26.984 17.516 21.375 1 97.88 206 GLY B N 1
ATOM 3872 C CA . GLY B 1 206 ? -25.781 17.875 22.109 1 97.88 206 GLY B CA 1
ATOM 3873 C C . GLY B 1 206 ? -24.703 18.469 21.219 1 97.88 206 GLY B C 1
ATOM 3874 O O . GLY B 1 206 ? -24 19.406 21.625 1 97.88 206 GLY B O 1
ATOM 3875 N N . ILE B 1 207 ? -24.594 17.984 20.062 1 98.5 207 ILE B N 1
ATOM 3876 C CA . ILE B 1 207 ? -23.625 18.469 19.078 1 98.5 207 ILE B CA 1
ATOM 3877 C C . ILE B 1 207 ? -24 19.875 18.641 1 98.5 207 ILE B C 1
ATOM 3879 O O . ILE B 1 207 ? -23.156 20.781 18.609 1 98.5 207 ILE B O 1
ATOM 3883 N N . LEU B 1 208 ? -25.281 20.047 18.344 1 98.31 208 LEU B N 1
ATOM 3884 C CA . LEU B 1 208 ? -25.781 21.344 17.906 1 98.31 208 LEU B CA 1
ATOM 3885 C C . LEU B 1 208 ? -25.578 22.406 18.984 1 98.31 208 LEU B C 1
ATOM 3887 O O . LEU B 1 208 ? -25.25 23.547 18.672 1 98.31 208 LEU B O 1
ATOM 3891 N N . ALA B 1 209 ? -25.781 22.016 20.188 1 98.25 209 ALA B N 1
ATOM 3892 C CA . ALA B 1 209 ? -25.578 22.938 21.297 1 98.25 209 ALA B CA 1
ATOM 3893 C C . ALA B 1 209 ? -24.141 23.422 21.344 1 98.25 209 ALA B C 1
ATOM 3895 O O . ALA B 1 209 ? -23.875 24.609 21.594 1 98.25 209 ALA B O 1
ATOM 3896 N N . GLN B 1 210 ? -23.188 22.516 21.109 1 98 210 GLN B N 1
ATOM 3897 C CA . GLN B 1 210 ? -21.766 22.875 21.125 1 98 210 GLN B CA 1
ATOM 3898 C C . GLN B 1 210 ? -21.422 23.781 19.953 1 98 210 GLN B C 1
ATOM 3900 O O . GLN B 1 210 ? -20.391 24.484 19.984 1 98 210 GLN B O 1
ATOM 3905 N N . ALA B 1 211 ? -22.281 23.781 18.969 1 98 211 ALA B N 1
ATOM 3906 C CA . ALA B 1 211 ? -22.078 24.625 17.797 1 98 211 ALA B CA 1
ATOM 3907 C C . ALA B 1 211 ? -22.875 25.922 17.891 1 98 211 ALA B C 1
ATOM 3909 O O . ALA B 1 211 ? -23.078 26.594 16.875 1 98 211 ALA B O 1
ATOM 3910 N N . GLY B 1 212 ? -23.406 26.188 19 1 97.5 212 GLY B N 1
ATOM 3911 C CA . GLY B 1 212 ? -24.141 27.422 19.219 1 97.5 212 GLY B CA 1
ATOM 3912 C C . GLY B 1 212 ? -25.516 27.422 18.594 1 97.5 212 GLY B C 1
ATOM 3913 O O . GLY B 1 212 ? -26.078 28.484 18.281 1 97.5 212 GLY B O 1
ATOM 3914 N N . GLY B 1 213 ? -25.953 26.281 18.328 1 97.06 213 GLY B N 1
ATOM 3915 C CA . GLY B 1 213 ? -27.281 26.156 17.781 1 97.06 213 GLY B CA 1
ATOM 3916 C C . GLY B 1 213 ? -27.328 26.312 16.266 1 97.06 213 GLY B C 1
ATOM 3917 O O . GLY B 1 213 ? -28.406 26.266 15.664 1 97.06 213 GLY B O 1
ATOM 3918 N N . ASP B 1 214 ? -26.219 26.422 15.609 1 97.5 214 ASP B N 1
ATOM 3919 C CA . ASP B 1 214 ? -26.109 26.609 14.172 1 97.5 214 ASP B CA 1
ATOM 3920 C C . ASP B 1 214 ? -25.516 25.391 13.492 1 97.5 214 ASP B C 1
ATOM 3922 O O . ASP B 1 214 ? -24.328 25.109 13.641 1 97.5 214 ASP B O 1
ATOM 3926 N N . PRO B 1 215 ? -26.344 24.719 12.727 1 97.38 215 PRO B N 1
ATOM 3927 C CA . PRO B 1 215 ? -25.828 23.516 12.062 1 97.38 215 PRO B CA 1
ATOM 3928 C C . PRO B 1 215 ? -24.625 23.781 11.18 1 97.38 215 PRO B C 1
ATOM 3930 O O . PRO B 1 215 ? -23.75 22.938 11.031 1 97.38 215 PRO B O 1
ATOM 3933 N N . GLU B 1 216 ? -24.516 24.922 10.633 1 96.75 216 GLU B N 1
ATOM 3934 C CA . GLU B 1 216 ? -23.422 25.266 9.727 1 96.75 216 GLU B CA 1
ATOM 3935 C C . GLU B 1 216 ? -22.109 25.453 10.484 1 96.75 216 GLU B C 1
ATOM 3937 O O . GLU B 1 216 ? -21.031 25.422 9.891 1 96.75 216 GLU B O 1
ATOM 3942 N N . ALA B 1 217 ? -22.188 25.594 11.773 1 97.56 217 ALA B N 1
ATOM 3943 C CA . ALA B 1 217 ? -21.016 25.812 12.609 1 97.56 217 ALA B CA 1
ATOM 3944 C C . ALA B 1 217 ? -20.484 24.5 13.172 1 97.56 217 ALA B C 1
ATOM 3946 O O . ALA B 1 217 ? -19.484 24.484 13.883 1 97.56 217 ALA B O 1
ATOM 3947 N N . ILE B 1 218 ? -21.141 23.438 12.781 1 98.12 218 ILE B N 1
ATOM 3948 C CA . ILE B 1 218 ? -20.719 22.125 13.273 1 98.12 218 ILE B CA 1
ATOM 3949 C C . ILE B 1 218 ? -19.406 21.734 12.609 1 98.12 218 ILE B C 1
ATOM 3951 O O . ILE B 1 218 ? -19.297 21.75 11.375 1 98.12 218 ILE B O 1
ATOM 3955 N N . THR B 1 219 ? -18.391 21.438 13.406 1 97.5 219 THR B N 1
ATOM 3956 C CA . THR B 1 219 ? -17.078 20.922 12.992 1 97.5 219 THR B CA 1
ATOM 3957 C C . THR B 1 219 ? -16.719 19.672 13.789 1 97.5 219 THR B C 1
ATOM 3959 O O . THR B 1 219 ? -17.438 19.281 14.711 1 97.5 219 THR B O 1
ATOM 3962 N N . ALA B 1 220 ? -15.641 19.062 13.375 1 97.44 220 ALA B N 1
ATOM 3963 C CA . ALA B 1 220 ? -15.156 17.922 14.156 1 97.44 220 ALA B CA 1
ATOM 3964 C C . ALA B 1 220 ? -14.867 18.344 15.594 1 97.44 220 ALA B C 1
ATOM 3966 O O . ALA B 1 220 ? -15.062 17.547 16.516 1 97.44 220 ALA B O 1
ATOM 3967 N N . LYS B 1 221 ? -14.484 19.562 15.734 1 97 221 LYS B N 1
ATOM 3968 C CA . LYS B 1 221 ? -14.172 20.094 17.062 1 97 221 LYS B CA 1
ATOM 3969 C C . LYS B 1 221 ? -15.422 20.125 17.938 1 97 221 LYS B C 1
ATOM 3971 O O . LYS B 1 221 ? -15.398 19.688 19.094 1 97 221 LYS B O 1
ATOM 3976 N N . THR B 1 222 ? -16.5 20.656 17.406 1 98 222 THR B N 1
ATOM 3977 C CA . THR B 1 222 ? -17.734 20.734 18.172 1 98 222 THR B CA 1
ATOM 3978 C C . THR B 1 222 ? -18.25 19.328 18.5 1 98 222 THR B C 1
ATOM 3980 O O . THR B 1 222 ? -18.828 19.109 19.562 1 98 222 THR B O 1
ATOM 3983 N N . VAL B 1 223 ? -18.094 18.375 17.594 1 98.69 223 VAL B N 1
ATOM 3984 C CA . VAL B 1 223 ? -18.469 17 17.859 1 98.69 223 VAL B CA 1
ATOM 3985 C C . VAL B 1 223 ? -17.625 16.422 18.984 1 98.69 223 VAL B C 1
ATOM 3987 O O . VAL B 1 223 ? -18.125 15.719 19.859 1 98.69 223 VAL B O 1
ATOM 3990 N N . GLY B 1 224 ? -16.344 16.719 18.938 1 98.5 224 GLY B N 1
ATOM 3991 C CA . GLY B 1 224 ? -15.461 16.297 20.016 1 98.5 224 GLY B CA 1
ATOM 3992 C C . GLY B 1 224 ? -15.859 16.859 21.375 1 98.5 224 GLY B C 1
ATOM 3993 O O . GLY B 1 224 ? -15.797 16.156 22.375 1 98.5 224 GLY B O 1
ATOM 3994 N N . MET B 1 225 ? -16.234 18.109 21.328 1 98.38 225 MET B N 1
ATOM 3995 C CA . MET B 1 225 ? -16.688 18.734 22.578 1 98.38 225 MET B CA 1
ATOM 3996 C C . MET B 1 225 ? -17.922 18.031 23.109 1 98.38 225 MET B C 1
ATOM 3998 O O . MET B 1 225 ? -18.031 17.812 24.328 1 98.38 225 MET B O 1
ATOM 4002 N N . ALA B 1 226 ? -18.797 17.703 22.281 1 98.62 226 ALA B N 1
ATOM 4003 C CA . ALA B 1 226 ? -20 16.984 22.688 1 98.62 226 ALA B CA 1
ATOM 4004 C C . ALA B 1 226 ? -19.641 15.594 23.234 1 98.62 226 ALA B C 1
ATOM 4006 O O . ALA B 1 226 ? -20.203 15.156 24.234 1 98.62 226 ALA B O 1
ATOM 4007 N N . ALA B 1 227 ? -18.75 14.93 22.562 1 98.69 227 ALA B N 1
ATOM 4008 C CA . ALA B 1 227 ? -18.312 13.617 23.031 1 98.69 227 ALA B CA 1
ATOM 4009 C C . ALA B 1 227 ? -17.688 13.711 24.422 1 98.69 227 ALA B C 1
ATOM 4011 O O . ALA B 1 227 ? -17.969 12.883 25.281 1 98.69 227 ALA B O 1
ATOM 4012 N N . ALA B 1 228 ? -16.891 14.703 24.609 1 98.31 228 ALA B N 1
ATOM 4013 C CA . ALA B 1 228 ? -16.25 14.914 25.906 1 98.31 228 ALA B CA 1
ATOM 4014 C C . ALA B 1 228 ? -17.281 15.156 27 1 98.31 228 ALA B C 1
ATOM 4016 O O . ALA B 1 228 ? -17.062 14.805 28.156 1 98.31 228 ALA B O 1
ATOM 4017 N N . ALA B 1 229 ? -18.391 15.664 26.578 1 98.12 229 ALA B N 1
ATOM 4018 C CA . ALA B 1 229 ? -19.484 15.93 27.516 1 98.12 229 ALA B CA 1
ATOM 4019 C C . ALA B 1 229 ? -20.359 14.703 27.703 1 98.12 229 ALA B C 1
ATOM 4021 O O . ALA B 1 229 ? -21.375 14.75 28.406 1 98.12 229 ALA B O 1
ATOM 4022 N N . GLY B 1 230 ? -20.047 13.594 27 1 97.88 230 GLY B N 1
ATOM 4023 C CA . GLY B 1 230 ? -20.734 12.328 27.203 1 97.88 230 GLY B CA 1
ATOM 4024 C C . GLY B 1 230 ? -21.891 12.117 26.234 1 97.88 230 GLY B C 1
ATOM 4025 O O . GLY B 1 230 ? -22.703 11.219 26.438 1 97.88 230 GLY B O 1
ATOM 4026 N N . ASP B 1 231 ? -21.922 12.945 25.234 1 98.31 231 ASP B N 1
ATOM 4027 C CA . ASP B 1 231 ? -23 12.805 24.25 1 98.31 231 ASP B CA 1
ATOM 4028 C C . ASP B 1 231 ? -22.891 11.477 23.5 1 98.31 231 ASP B C 1
ATOM 4030 O O . ASP B 1 231 ? -21.891 11.227 22.828 1 98.31 231 ASP B O 1
ATOM 4034 N N . ALA B 1 232 ? -23.906 10.688 23.516 1 98.31 232 ALA B N 1
ATOM 4035 C CA . ALA B 1 232 ? -23.859 9.328 22.984 1 98.31 232 ALA B CA 1
ATOM 4036 C C . ALA B 1 232 ? -23.75 9.336 21.469 1 98.31 232 ALA B C 1
ATOM 4038 O O . ALA B 1 232 ? -23.078 8.484 20.891 1 98.31 232 ALA B O 1
ATOM 4039 N N . GLU B 1 233 ? -24.391 10.25 20.875 1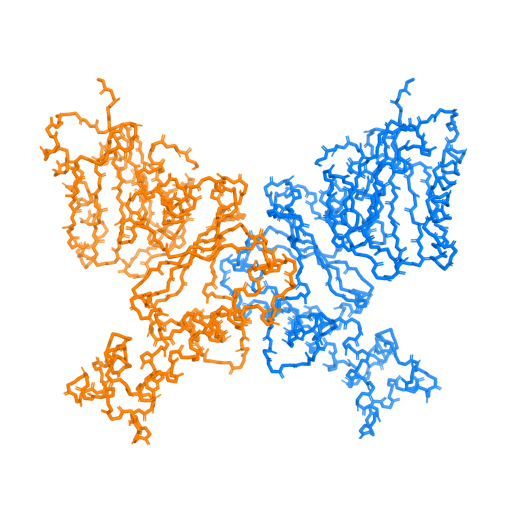 98.5 233 GLU B N 1
ATOM 4040 C CA . GLU B 1 233 ? -24.359 10.312 19.406 1 98.5 233 GLU B CA 1
ATOM 4041 C C . GLU B 1 233 ? -23 10.758 18.906 1 98.5 233 GLU B C 1
ATOM 4043 O O . GLU B 1 233 ? -22.5 10.234 17.906 1 98.5 233 GLU B O 1
ATOM 4048 N N . ALA B 1 234 ? -22.406 11.719 19.562 1 98.75 234 ALA B N 1
ATOM 4049 C CA . ALA B 1 234 ? -21.062 12.148 19.219 1 98.75 234 ALA B CA 1
ATOM 4050 C C . ALA B 1 234 ? -20.062 11.008 19.406 1 98.75 234 ALA B C 1
ATOM 4052 O O . ALA B 1 234 ? -19.203 10.781 18.547 1 98.75 234 ALA B O 1
ATOM 4053 N N . LEU B 1 235 ? -20.234 10.297 20.484 1 98.75 235 LEU B N 1
ATOM 4054 C CA . LEU B 1 235 ? -19.359 9.164 20.766 1 98.75 235 LEU B CA 1
ATOM 4055 C C . LEU B 1 235 ? -19.516 8.094 19.688 1 98.75 235 LEU B C 1
ATOM 4057 O O . LEU B 1 235 ? -18.516 7.504 19.234 1 98.75 235 LEU B O 1
ATOM 4061 N N . ALA B 1 236 ? -20.719 7.867 19.266 1 98.69 236 ALA B N 1
ATOM 4062 C CA . ALA B 1 236 ? -20.969 6.883 18.219 1 98.69 236 ALA B CA 1
ATOM 4063 C C . ALA B 1 236 ? -20.297 7.285 16.906 1 98.69 236 ALA B C 1
ATOM 4065 O O . ALA B 1 236 ? -19.797 6.43 16.188 1 98.69 236 ALA B O 1
ATOM 4066 N N . LEU B 1 237 ? -20.328 8.523 16.578 1 98.62 237 LEU B N 1
ATOM 4067 C CA . LEU B 1 237 ? -19.672 9.008 15.375 1 98.62 237 LEU B CA 1
ATOM 4068 C C . LEU B 1 237 ? -18.172 8.727 15.422 1 98.62 237 LEU B C 1
ATOM 4070 O O . LEU B 1 237 ? -17.594 8.281 14.43 1 98.62 237 LEU B O 1
ATOM 4074 N N . PHE B 1 238 ? -17.578 8.953 16.578 1 98.75 238 PHE B N 1
ATOM 4075 C CA . PHE B 1 238 ? -16.141 8.727 16.688 1 98.75 238 PHE B CA 1
ATOM 4076 C C . PHE B 1 238 ? -15.828 7.234 16.703 1 98.75 238 PHE B C 1
ATOM 4078 O O . PHE B 1 238 ? -14.781 6.816 16.203 1 98.75 238 PHE B O 1
ATOM 4085 N N . GLN B 1 239 ? -16.734 6.422 17.234 1 98.62 239 GLN B N 1
ATOM 4086 C CA . GLN B 1 239 ? -16.547 4.977 17.125 1 98.62 239 GLN B CA 1
ATOM 4087 C C . GLN B 1 239 ? -16.531 4.531 15.672 1 98.62 239 GLN B C 1
ATOM 4089 O O . GLN B 1 239 ? -15.758 3.658 15.289 1 98.62 239 GLN B O 1
ATOM 4094 N N . GLU B 1 240 ? -17.375 5.152 14.883 1 98.44 240 GLU B N 1
ATOM 4095 C CA . GLU B 1 240 ? -17.391 4.855 13.453 1 98.44 240 GLU B CA 1
ATOM 4096 C C . GLU B 1 240 ? -16.078 5.273 12.797 1 98.44 240 GLU B C 1
ATOM 4098 O O . GLU B 1 240 ? -15.555 4.559 11.93 1 98.44 240 GLU B O 1
ATOM 4103 N N . VAL B 1 241 ? -15.562 6.426 13.203 1 98.5 241 VAL B N 1
ATOM 4104 C CA . VAL B 1 241 ? -14.258 6.871 12.719 1 98.5 241 VAL B CA 1
ATOM 4105 C C . VAL B 1 241 ? -13.203 5.812 13.031 1 98.5 241 VAL B C 1
ATOM 4107 O O . VAL B 1 241 ? -12.414 5.434 12.156 1 98.5 241 VAL B O 1
ATOM 4110 N N . GLY B 1 242 ? -13.219 5.352 14.289 1 98.81 242 GLY B N 1
ATOM 4111 C CA . GLY B 1 242 ? -12.281 4.316 14.695 1 98.81 242 GLY B CA 1
ATOM 4112 C C . GLY B 1 242 ? -12.383 3.057 13.859 1 98.81 242 GLY B C 1
ATOM 4113 O O . GLY B 1 242 ? -11.359 2.479 13.477 1 98.81 242 GLY B O 1
ATOM 4114 N N . ARG B 1 243 ? -13.586 2.668 13.562 1 98.75 243 ARG B N 1
ATOM 4115 C CA . ARG B 1 243 ? -13.812 1.477 12.75 1 98.75 243 ARG B CA 1
ATOM 4116 C C . ARG B 1 243 ? -13.211 1.641 11.359 1 98.75 243 ARG B C 1
ATOM 4118 O O . ARG B 1 243 ? -12.469 0.771 10.891 1 98.75 243 ARG B O 1
ATOM 4125 N N . TRP B 1 244 ? -13.461 2.789 10.758 1 98.81 244 TRP B N 1
ATOM 4126 C CA . TRP B 1 244 ? -12.984 3.016 9.398 1 98.81 244 TRP B CA 1
ATOM 4127 C C . TRP B 1 244 ? -11.469 3.137 9.367 1 98.81 244 TRP B C 1
ATOM 4129 O O . TRP B 1 244 ? -10.812 2.605 8.469 1 98.81 244 TRP B O 1
ATOM 4139 N N . LEU B 1 245 ? -10.906 3.832 10.312 1 98.88 245 LEU B N 1
ATOM 4140 C CA . LEU B 1 245 ? -9.453 3.906 10.391 1 98.88 245 LEU B CA 1
ATOM 4141 C C . LEU B 1 245 ? -8.844 2.518 10.57 1 98.88 245 LEU B C 1
ATOM 4143 O O . LEU B 1 245 ? -7.867 2.17 9.898 1 98.88 245 LEU B O 1
ATOM 4147 N N . GLY B 1 246 ? -9.461 1.734 11.484 1 98.88 246 GLY B N 1
ATOM 4148 C CA . GLY B 1 246 ? -8.977 0.379 11.695 1 98.88 246 GLY B CA 1
ATOM 4149 C C . GLY B 1 246 ? -8.977 -0.458 10.43 1 98.88 246 GLY B C 1
ATOM 4150 O O . GLY B 1 246 ? -8.023 -1.191 10.172 1 98.88 246 GLY B O 1
ATOM 4151 N N . ILE B 1 247 ? -10.047 -0.35 9.648 1 98.75 247 ILE B N 1
ATOM 4152 C CA . ILE B 1 247 ? -10.164 -1.061 8.375 1 98.75 247 ILE B CA 1
ATOM 4153 C C . ILE B 1 247 ? -9.047 -0.609 7.434 1 98.75 247 ILE B C 1
ATOM 4155 O O . ILE B 1 247 ? -8.383 -1.438 6.809 1 98.75 247 ILE B O 1
ATOM 4159 N N . GLY B 1 248 ? -8.828 0.704 7.312 1 98.75 248 GLY B N 1
ATOM 4160 C CA . GLY B 1 248 ? -7.75 1.235 6.5 1 98.75 248 GLY B CA 1
ATOM 4161 C C . GLY B 1 248 ? -6.379 0.768 6.949 1 98.75 248 GLY B C 1
ATOM 4162 O O . GLY B 1 248 ? -5.531 0.421 6.121 1 98.75 248 GLY B O 1
ATOM 4163 N N . LEU B 1 249 ? -6.172 0.739 8.242 1 98.81 249 LEU B N 1
ATOM 4164 C CA . LEU B 1 249 ? -4.891 0.31 8.797 1 98.81 249 LEU B CA 1
ATOM 4165 C C . LEU B 1 249 ? -4.605 -1.146 8.445 1 98.81 249 LEU B C 1
ATOM 4167 O O . LEU B 1 249 ? -3.463 -1.506 8.156 1 98.81 249 LEU B O 1
ATOM 4171 N N . ALA B 1 250 ? -5.613 -1.982 8.508 1 98.62 250 ALA B N 1
ATOM 4172 C CA . ALA B 1 250 ? -5.43 -3.387 8.148 1 98.62 250 ALA B CA 1
ATOM 4173 C C . ALA B 1 250 ? -4.867 -3.523 6.738 1 98.62 250 ALA B C 1
ATOM 4175 O O . ALA B 1 250 ? -3.963 -4.328 6.496 1 98.62 250 ALA B O 1
ATOM 4176 N N . THR B 1 251 ? -5.355 -2.744 5.836 1 98.44 251 THR B N 1
ATOM 4177 C CA . THR B 1 251 ? -4.871 -2.725 4.461 1 98.44 251 THR B CA 1
ATOM 4178 C C . THR B 1 251 ? -3.414 -2.277 4.41 1 98.44 251 THR B C 1
ATOM 4180 O O . THR B 1 251 ? -2.59 -2.906 3.74 1 98.44 251 THR B O 1
ATOM 4183 N N . LEU B 1 252 ? -3.08 -1.238 5.129 1 98.81 252 LEU B N 1
ATOM 4184 C CA . LEU B 1 252 ? -1.718 -0.718 5.148 1 98.81 252 LEU B CA 1
ATOM 4185 C C . LEU B 1 252 ? -0.751 -1.748 5.723 1 98.81 252 LEU B C 1
ATOM 4187 O O . LEU B 1 252 ? 0.361 -1.914 5.215 1 98.81 252 LEU B O 1
ATOM 4191 N N . LEU B 1 253 ? -1.195 -2.439 6.766 1 98.62 253 LEU B N 1
ATOM 4192 C CA . LEU B 1 253 ? -0.354 -3.441 7.414 1 98.62 253 LEU B CA 1
ATOM 4193 C C . LEU B 1 253 ? -0.087 -4.613 6.477 1 98.62 253 LEU B C 1
ATOM 4195 O O . LEU B 1 253 ? 1.063 -5.02 6.293 1 98.62 253 LEU B O 1
ATOM 4199 N N . ASN B 1 254 ? -1.142 -5.094 5.871 1 97.94 254 ASN B N 1
ATOM 4200 C CA . ASN B 1 254 ? -1.021 -6.266 5.008 1 97.94 254 ASN B CA 1
ATOM 4201 C C . ASN B 1 254 ? -0.231 -5.949 3.742 1 97.94 254 ASN B C 1
ATOM 4203 O O . ASN B 1 254 ? 0.5 -6.801 3.232 1 97.94 254 ASN B O 1
ATOM 4207 N N . LEU B 1 255 ? -0.326 -4.766 3.285 1 98.44 255 LEU B N 1
ATOM 4208 C CA . LE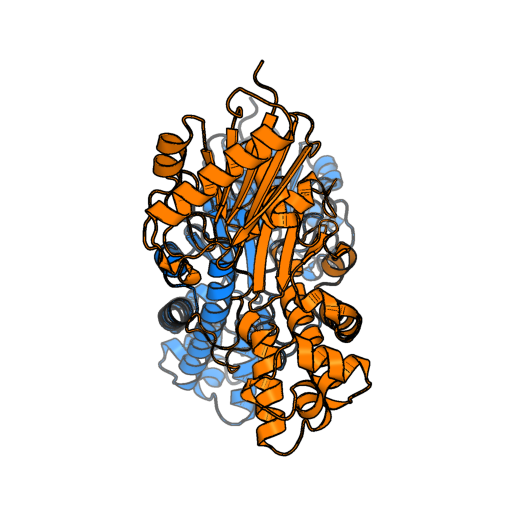U B 1 255 ? 0.307 -4.387 2.027 1 98.44 255 LEU B CA 1
ATOM 4209 C C . LEU B 1 255 ? 1.762 -3.988 2.25 1 98.44 255 LEU B C 1
ATOM 4211 O O . LEU B 1 255 ? 2.635 -4.34 1.454 1 98.44 255 LEU B O 1
ATOM 4215 N N . LEU B 1 256 ? 2.057 -3.262 3.426 1 98.69 256 LEU B N 1
ATOM 4216 C CA . LEU B 1 256 ? 3.352 -2.596 3.498 1 98.69 256 LEU B CA 1
ATOM 4217 C C . LEU B 1 256 ? 4.145 -3.074 4.711 1 98.69 256 LEU B C 1
ATOM 4219 O O . LEU B 1 256 ? 5.352 -2.838 4.801 1 98.69 256 LEU B O 1
ATOM 4223 N N . ASN B 1 257 ? 3.523 -3.691 5.676 1 98.06 257 ASN B N 1
ATOM 4224 C CA . ASN B 1 257 ? 4.207 -4.234 6.844 1 98.06 257 ASN B CA 1
ATOM 4225 C C . ASN B 1 257 ? 5.176 -3.225 7.449 1 98.06 257 ASN B C 1
ATOM 4227 O O . ASN B 1 257 ? 6.383 -3.473 7.512 1 98.06 257 ASN B O 1
ATOM 4231 N N . PRO B 1 258 ? 4.645 -2.074 7.93 1 98.75 258 PRO B N 1
ATOM 4232 C CA . PRO B 1 258 ? 5.508 -1.086 8.578 1 98.75 258 PRO B CA 1
ATOM 4233 C C . PRO B 1 258 ? 5.906 -1.488 9.992 1 98.75 258 PRO B C 1
ATOM 4235 O O . PRO B 1 258 ? 5.301 -2.389 10.578 1 98.75 258 PRO B O 1
ATOM 4238 N N . GLU B 1 259 ? 6.922 -0.837 10.539 1 98.56 259 GLU B N 1
ATOM 4239 C CA . GLU B 1 259 ? 7.297 -0.978 11.938 1 98.56 259 GLU B CA 1
ATOM 4240 C C . GLU B 1 259 ? 6.43 -0.1 12.836 1 98.56 259 GLU B C 1
ATOM 4242 O O . GLU B 1 259 ? 6.16 -0.451 13.984 1 98.56 259 GLU B O 1
ATOM 4247 N N . VAL B 1 260 ? 6.082 1.046 12.242 1 98.81 260 VAL B N 1
ATOM 4248 C CA . VAL B 1 260 ? 5.348 2.014 13.055 1 98.81 260 VAL B CA 1
ATOM 4249 C C . VAL B 1 260 ? 4.418 2.834 12.164 1 98.81 260 VAL B C 1
ATOM 4251 O O . VAL B 1 260 ? 4.75 3.127 11.016 1 98.81 260 VAL B O 1
ATOM 4254 N N . ILE B 1 261 ? 3.273 3.08 12.633 1 98.88 261 ILE B N 1
ATOM 4255 C CA . ILE B 1 261 ? 2.367 4.074 12.062 1 98.88 261 ILE B CA 1
ATOM 4256 C C . ILE B 1 261 ? 2.209 5.242 13.031 1 98.88 261 ILE B C 1
ATOM 4258 O O . ILE B 1 261 ? 1.829 5.047 14.188 1 98.88 261 ILE B O 1
ATOM 4262 N N . VAL B 1 262 ? 2.564 6.406 12.562 1 98.88 262 VAL B N 1
ATOM 4263 C CA . VAL B 1 262 ? 2.512 7.617 13.375 1 98.88 262 VAL B CA 1
ATOM 4264 C C . VAL B 1 262 ? 1.304 8.461 12.977 1 98.88 262 VAL B C 1
ATOM 4266 O O . VAL B 1 262 ? 1.126 8.773 11.797 1 98.88 262 VAL B O 1
ATOM 4269 N N . PHE B 1 263 ? 0.506 8.82 13.969 1 98.75 263 PHE B N 1
ATOM 4270 C CA . PHE B 1 263 ? -0.727 9.555 13.711 1 98.75 263 PHE B CA 1
ATOM 4271 C C . PHE B 1 263 ? -0.572 11.023 14.078 1 98.75 263 PHE B C 1
ATOM 4273 O O . PHE B 1 263 ? -0.21 11.344 15.211 1 98.75 263 PHE B O 1
ATOM 4280 N N . GLY B 1 264 ? -0.79 11.852 13.086 1 97.94 264 GLY B N 1
ATOM 4281 C CA . GLY B 1 264 ? -0.907 13.281 13.328 1 97.94 264 GLY B CA 1
ATOM 4282 C C . GLY B 1 264 ? -2.213 13.859 12.82 1 97.94 264 GLY B C 1
ATOM 4283 O O . GLY B 1 264 ? -3.109 13.125 12.406 1 97.94 264 GLY B O 1
ATOM 4284 N N . GLY B 1 265 ? -2.365 15.211 13.016 1 95 265 GLY B N 1
ATOM 4285 C CA . GLY B 1 265 ? -3.549 15.906 12.539 1 95 265 GLY B CA 1
ATOM 4286 C C . GLY B 1 265 ? -4.484 16.328 13.664 1 95 265 GLY B C 1
ATOM 4287 O O . GLY B 1 265 ? -4.457 15.75 14.75 1 95 265 GLY B O 1
ATOM 4288 N N . GLY B 1 266 ? -5.297 17.266 13.359 1 94.31 266 GLY B N 1
ATOM 4289 C CA . GLY B 1 266 ? -6.152 17.875 14.352 1 94.31 266 GLY B CA 1
ATOM 4290 C C . GLY B 1 266 ? -7.141 16.922 14.977 1 94.31 266 GLY B C 1
ATOM 4291 O O . GLY B 1 266 ? -7.508 17.062 16.141 1 94.31 266 GLY B O 1
ATOM 4292 N N . MET B 1 267 ? -7.551 15.898 14.266 1 96.06 267 MET B N 1
ATOM 4293 C CA . MET B 1 267 ? -8.531 14.93 14.742 1 96.06 267 MET B CA 1
ATOM 4294 C C . MET B 1 267 ? -7.969 14.102 15.891 1 96.06 267 MET B C 1
ATOM 4296 O O . MET B 1 267 ? -8.727 13.508 16.656 1 96.06 267 MET B O 1
ATOM 4300 N N . MET B 1 268 ? -6.66 14.086 15.992 1 96.69 268 MET B N 1
ATOM 4301 C CA . MET B 1 268 ? -6.039 13.266 17.031 1 96.69 268 MET B CA 1
ATOM 4302 C C . MET B 1 268 ? -6.32 13.836 18.422 1 96.69 268 MET B C 1
ATOM 4304 O O . MET B 1 268 ? -6.152 13.148 19.422 1 96.69 268 MET B O 1
ATOM 4308 N N . ALA B 1 269 ? -6.746 15.102 18.453 1 95.38 269 ALA B N 1
ATOM 4309 C CA . ALA B 1 269 ? -7.18 15.68 19.719 1 95.38 269 ALA B CA 1
ATOM 4310 C C . ALA B 1 269 ? -8.344 14.891 20.312 1 95.38 269 ALA B C 1
ATOM 4312 O O . ALA B 1 269 ? -8.539 14.867 21.531 1 95.38 269 ALA B O 1
ATOM 4313 N N . SER B 1 270 ? -9.109 14.211 19.516 1 97.56 270 SER B N 1
ATOM 4314 C CA . SER B 1 270 ? -10.258 13.422 19.938 1 97.56 270 SER B CA 1
ATOM 4315 C C . SER B 1 270 ? -9.953 11.93 19.906 1 97.56 270 SER B C 1
ATOM 4317 O O . SER B 1 270 ? -10.867 11.102 19.922 1 97.56 270 SER B O 1
ATOM 4319 N N . SER B 1 271 ? -8.664 11.57 19.828 1 98 271 SER B N 1
ATOM 4320 C CA . SER B 1 271 ? -8.289 10.172 19.625 1 98 271 SER B CA 1
ATOM 4321 C C . SER B 1 271 ? -8.781 9.297 20.766 1 98 271 SER B C 1
ATOM 4323 O O . SER B 1 271 ? -9 8.102 20.594 1 98 271 SER B O 1
ATOM 4325 N N . ALA B 1 272 ? -9.008 9.867 21.938 1 98.25 272 ALA B N 1
ATOM 4326 C CA . ALA B 1 272 ? -9.484 9.094 23.094 1 98.25 272 ALA B CA 1
ATOM 4327 C C . ALA B 1 272 ? -10.82 8.43 22.781 1 98.25 272 ALA B C 1
ATOM 4329 O O . ALA B 1 272 ? -11.164 7.402 23.375 1 98.25 272 ALA B O 1
ATOM 4330 N N . PHE B 1 273 ? -11.578 8.969 21.891 1 98.62 273 PHE B N 1
ATOM 4331 C CA . PHE B 1 273 ? -12.938 8.5 21.625 1 98.62 273 PHE B CA 1
ATOM 4332 C C . PHE B 1 273 ? -12.953 7.441 20.531 1 98.62 273 PHE B C 1
ATOM 4334 O O . PHE B 1 273 ? -13.984 6.812 20.281 1 98.62 273 PHE B O 1
ATOM 4341 N N . PHE B 1 274 ? -11.75 7.254 19.828 1 98.62 274 PHE B N 1
ATOM 4342 C CA . PHE B 1 274 ? -11.852 6.309 18.719 1 98.62 274 PHE B CA 1
ATOM 4343 C C . PHE B 1 274 ? -10.625 5.402 18.672 1 98.62 274 PHE B C 1
ATOM 4345 O O . PHE B 1 274 ? -10.609 4.414 17.938 1 98.62 274 PHE B O 1
ATOM 4352 N N . TRP B 1 275 ? -9.656 5.605 19.484 1 98.81 275 TRP B N 1
ATOM 4353 C CA . TRP B 1 275 ? -8.375 4.902 19.406 1 98.81 275 TRP B CA 1
ATOM 4354 C C . TRP B 1 275 ? -8.562 3.41 19.656 1 98.81 275 TRP B C 1
ATOM 4356 O O . TRP B 1 275 ? -8.094 2.574 18.891 1 98.81 275 TRP B O 1
ATOM 4366 N N . ASP B 1 276 ? -9.25 3.094 20.75 1 98.75 276 ASP B N 1
ATOM 4367 C CA . ASP B 1 276 ? -9.422 1.691 21.109 1 98.75 276 ASP B CA 1
ATOM 4368 C C . ASP B 1 276 ? -10.203 0.937 20.047 1 98.75 276 ASP B C 1
ATOM 4370 O O . ASP B 1 276 ? -9.883 -0.209 19.719 1 98.75 276 ASP B O 1
ATOM 4374 N N . THR B 1 277 ? -11.242 1.599 19.547 1 98.81 277 THR B N 1
ATOM 4375 C CA . THR B 1 277 ? -12.031 0.992 18.484 1 98.81 277 THR B CA 1
ATOM 4376 C C . THR B 1 277 ? -11.172 0.773 17.234 1 98.81 277 THR B C 1
ATOM 4378 O O . THR B 1 277 ? -11.273 -0.27 16.594 1 98.81 277 THR B O 1
ATOM 4381 N N . MET B 1 278 ? -10.367 1.747 16.922 1 98.81 278 MET B N 1
ATOM 4382 C CA . MET B 1 278 ? -9.461 1.664 15.773 1 98.81 278 MET B CA 1
ATOM 4383 C C . MET B 1 278 ? -8.516 0.473 15.914 1 98.81 278 MET B C 1
ATOM 4385 O O . MET B 1 278 ? -8.398 -0.341 15 1 98.81 278 MET B O 1
ATOM 4389 N N . VAL B 1 279 ? -7.91 0.335 17.062 1 98.81 279 VAL B N 1
ATOM 4390 C CA . VAL B 1 279 ? -6.938 -0.724 17.328 1 98.81 279 VAL B CA 1
ATOM 4391 C C . VAL B 1 279 ? -7.629 -2.084 17.266 1 98.81 279 VAL B C 1
ATOM 4393 O O . VAL B 1 279 ? -7.121 -3.02 16.641 1 98.81 279 VAL B O 1
ATOM 4396 N N . ALA B 1 280 ? -8.766 -2.186 17.875 1 98.69 280 ALA B N 1
ATOM 4397 C CA . ALA B 1 280 ? -9.5 -3.443 17.891 1 98.69 280 ALA B CA 1
ATOM 4398 C C . ALA B 1 280 ? -9.891 -3.877 16.484 1 98.69 280 ALA B C 1
ATOM 4400 O O . ALA B 1 280 ? -9.75 -5.051 16.125 1 98.69 280 ALA B O 1
ATOM 4401 N N . GLU B 1 281 ? -10.398 -2.896 15.727 1 98.62 281 GLU B N 1
ATOM 4402 C CA . GLU B 1 281 ? -10.797 -3.199 14.352 1 98.62 281 GLU B CA 1
ATOM 4403 C C . GLU B 1 281 ? -9.602 -3.602 13.5 1 98.62 281 GLU B C 1
ATOM 4405 O O . GLU B 1 281 ? -9.688 -4.539 12.703 1 98.62 281 GLU B O 1
ATOM 4410 N N . MET B 1 282 ? -8.492 -2.887 13.641 1 98.69 282 MET B N 1
ATOM 4411 C CA . MET B 1 282 ? -7.262 -3.213 12.93 1 98.69 282 MET B CA 1
ATOM 4412 C C . MET B 1 282 ? -6.82 -4.637 13.234 1 98.69 282 MET B C 1
ATOM 4414 O O . MET B 1 282 ? -6.508 -5.406 12.32 1 98.69 282 MET B O 1
ATOM 4418 N N . GLN B 1 283 ? -6.824 -5.008 14.492 1 98.25 283 GLN B N 1
ATOM 4419 C CA . GLN B 1 283 ? -6.391 -6.332 14.93 1 98.25 283 GLN B CA 1
ATOM 4420 C C . GLN B 1 283 ? -7.324 -7.418 14.406 1 98.25 283 GLN B C 1
ATOM 4422 O O . GLN B 1 283 ? -6.879 -8.523 14.078 1 98.25 283 GLN B O 1
ATOM 4427 N N . ARG B 1 284 ? -8.555 -7.078 14.367 1 97.19 284 ARG B N 1
ATOM 4428 C CA . ARG B 1 284 ? -9.562 -8.023 13.898 1 97.19 284 ARG B CA 1
ATOM 4429 C C . ARG B 1 284 ? -9.375 -8.328 12.414 1 97.19 284 ARG B C 1
ATOM 4431 O O . ARG B 1 284 ? -9.617 -9.453 11.969 1 97.19 284 ARG B O 1
ATOM 4438 N N . ARG B 1 285 ? -8.898 -7.398 11.68 1 98 285 ARG B N 1
ATOM 4439 C CA . ARG B 1 285 ? -8.969 -7.512 10.227 1 98 285 ARG B CA 1
ATOM 4440 C C . ARG B 1 285 ? -7.602 -7.828 9.633 1 98 285 ARG B C 1
ATOM 4442 O O . ARG B 1 285 ? -7.504 -8.539 8.625 1 98 285 ARG B O 1
ATOM 4449 N N . ALA B 1 286 ? -6.539 -7.301 10.172 1 98.06 286 ALA B N 1
ATOM 4450 C CA . ALA B 1 286 ? -5.195 -7.5 9.633 1 98.06 286 ALA B CA 1
ATOM 4451 C C . ALA B 1 286 ? -4.723 -8.938 9.852 1 98.06 286 ALA B C 1
ATOM 4453 O O . ALA B 1 286 ? -5.207 -9.625 10.758 1 98.06 286 ALA B O 1
ATOM 4454 N N . LEU B 1 287 ? -3.83 -9.445 8.938 1 95.5 287 LEU B N 1
ATOM 4455 C CA . LEU B 1 287 ? -3.162 -10.703 9.234 1 95.5 287 LEU B CA 1
ATOM 4456 C C . LEU B 1 287 ? -2.457 -10.641 10.586 1 95.5 287 LEU B C 1
ATOM 4458 O O . LEU B 1 287 ? -1.806 -9.648 10.906 1 95.5 287 LEU B O 1
ATOM 4462 N N . PRO B 1 288 ? -2.574 -11.656 11.422 1 94.62 288 PRO B N 1
ATOM 4463 C CA . PRO B 1 288 ? -2.07 -11.594 12.797 1 94.62 288 PRO B CA 1
ATOM 4464 C C . PRO B 1 288 ? -0.589 -11.234 12.867 1 94.62 288 PRO B C 1
ATOM 4466 O O . PRO B 1 288 ? -0.186 -10.43 13.711 1 94.62 288 PRO B O 1
ATOM 4469 N N . ALA B 1 289 ? 0.232 -11.75 11.992 1 92.75 289 ALA B N 1
ATOM 4470 C CA . ALA B 1 289 ? 1.671 -11.5 12.031 1 92.75 289 ALA B CA 1
ATOM 4471 C C . ALA B 1 289 ? 1.978 -10.023 11.773 1 92.75 289 ALA B C 1
ATOM 4473 O O . ALA B 1 289 ? 2.838 -9.438 12.438 1 92.75 289 ALA B O 1
ATOM 4474 N N . THR B 1 290 ? 1.262 -9.414 10.812 1 95.06 290 THR B N 1
ATOM 4475 C CA . THR B 1 290 ? 1.494 -8.008 10.523 1 95.06 290 THR B CA 1
ATOM 4476 C C . THR B 1 290 ? 0.959 -7.125 11.648 1 95.06 290 THR B C 1
ATOM 4478 O O . THR B 1 290 ? 1.572 -6.117 11.992 1 95.06 290 THR B O 1
ATOM 4481 N N . ALA B 1 291 ? -0.183 -7.508 12.25 1 97.12 291 ALA B N 1
ATOM 4482 C CA . ALA B 1 291 ? -0.781 -6.742 13.344 1 97.12 291 ALA B CA 1
ATOM 4483 C C . ALA B 1 291 ? 0.119 -6.754 14.57 1 97.12 291 ALA B C 1
ATOM 4485 O O . ALA B 1 291 ? 0.188 -5.766 15.305 1 97.12 291 ALA B O 1
ATOM 4486 N N . SER B 1 292 ? 0.814 -7.844 14.758 1 95.81 292 SER B N 1
ATOM 4487 C CA . SER B 1 292 ? 1.621 -7.996 15.961 1 95.81 292 SER B CA 1
ATOM 4488 C C . SER B 1 292 ? 2.965 -7.289 15.82 1 95.81 292 SER B C 1
ATOM 4490 O O . SER B 1 292 ? 3.654 -7.051 16.812 1 95.81 292 SER B O 1
ATOM 4492 N N . SER B 1 293 ? 3.311 -6.949 14.656 1 95.56 293 SER B N 1
ATOM 4493 C CA . SER B 1 293 ? 4.66 -6.441 14.438 1 95.56 293 SER B CA 1
ATOM 4494 C C . SER B 1 293 ? 4.668 -4.922 14.336 1 95.56 293 SER B C 1
ATOM 4496 O O . SER B 1 293 ? 5.73 -4.305 14.234 1 95.56 293 SER B O 1
ATOM 4498 N N . VAL B 1 294 ? 3.445 -4.293 14.43 1 98.31 294 VAL B N 1
ATOM 4499 C CA . VAL B 1 294 ? 3.383 -2.854 14.195 1 98.31 294 VAL B CA 1
ATOM 4500 C C . VAL B 1 294 ? 3.248 -2.113 15.523 1 98.31 294 VAL B C 1
ATOM 4502 O O . VAL B 1 294 ? 2.584 -2.594 16.438 1 98.31 294 VAL B O 1
ATOM 4505 N N . LYS B 1 295 ? 3.881 -0.985 15.633 1 98.44 295 LYS B N 1
ATOM 4506 C CA . LYS B 1 295 ? 3.646 -0.02 16.703 1 98.44 295 LYS B CA 1
ATOM 4507 C C . LYS B 1 295 ? 2.783 1.141 16.219 1 98.44 295 LYS B C 1
ATOM 4509 O O . LYS B 1 295 ? 2.988 1.653 15.109 1 98.44 295 LYS B O 1
ATOM 4514 N N . LEU B 1 296 ? 1.749 1.431 16.969 1 98.69 296 LEU B N 1
ATOM 4515 C CA . LEU B 1 296 ? 0.962 2.633 16.719 1 98.69 296 LEU B CA 1
ATOM 4516 C C . LEU B 1 296 ? 1.361 3.754 17.672 1 98.69 296 LEU B C 1
ATOM 4518 O O . LEU B 1 296 ? 1.447 3.541 18.891 1 98.69 296 LEU B O 1
ATOM 4522 N N . ALA B 1 297 ? 1.672 4.918 17.094 1 98.56 297 ALA B N 1
ATOM 4523 C CA . ALA B 1 297 ? 2.125 6.023 17.922 1 98.56 297 ALA B CA 1
ATOM 4524 C C . ALA B 1 297 ? 1.488 7.34 17.484 1 98.56 297 ALA B C 1
ATOM 4526 O O . ALA B 1 297 ? 1.217 7.543 16.312 1 98.56 297 ALA B O 1
ATOM 4527 N N . LYS B 1 298 ? 1.195 8.188 18.453 1 98.19 298 LYS B N 1
ATOM 4528 C CA . LYS B 1 298 ? 0.853 9.57 18.125 1 98.19 298 LYS B CA 1
ATOM 4529 C C . LYS B 1 298 ? 2.096 10.375 17.75 1 98.19 298 LYS B C 1
ATOM 4531 O O . LYS B 1 298 ? 3.189 10.109 18.25 1 98.19 298 LYS B O 1
ATOM 4536 N N . ALA B 1 299 ? 1.915 11.273 16.891 1 98.44 299 ALA B N 1
ATOM 4537 C CA . ALA B 1 299 ? 3.021 12.148 16.5 1 98.44 299 ALA B CA 1
ATOM 4538 C C . ALA B 1 299 ? 3.619 12.852 17.719 1 98.44 299 ALA B C 1
ATOM 4540 O O . ALA B 1 299 ? 2.887 13.383 18.547 1 98.44 299 ALA B O 1
ATOM 4541 N N . GLU B 1 300 ? 4.902 12.797 17.844 1 98.19 300 GLU B N 1
ATOM 4542 C CA . GLU B 1 300 ? 5.605 13.414 18.953 1 98.19 300 GLU B CA 1
ATOM 4543 C C . GLU B 1 300 ? 5.812 14.906 18.719 1 98.19 300 GLU B C 1
ATOM 4545 O O . GLU B 1 300 ? 5.812 15.703 19.656 1 98.19 300 GLU B O 1
ATOM 4550 N N . LEU B 1 301 ? 5.922 15.258 17.453 1 97.19 301 LEU B N 1
ATOM 4551 C CA . LEU B 1 301 ? 6.273 16.625 17.109 1 97.19 301 LEU B CA 1
ATOM 4552 C C . LEU B 1 301 ? 5.027 17.5 17 1 97.19 301 LEU B C 1
ATOM 4554 O O . LEU B 1 301 ? 5.125 18.734 16.922 1 97.19 301 LEU B O 1
ATOM 4558 N N . GLY B 1 302 ? 3.9 16.828 16.938 1 92.38 302 GLY B N 1
ATOM 4559 C CA . GLY B 1 302 ? 2.654 17.578 16.844 1 92.38 302 GLY B CA 1
ATOM 4560 C C . GLY B 1 302 ? 2.609 18.5 15.641 1 92.38 302 GLY B C 1
ATOM 4561 O O . GLY B 1 302 ? 2.891 18.094 14.516 1 92.38 302 GLY B O 1
ATOM 4562 N N . GLY B 1 303 ? 2.248 19.75 15.961 1 91.44 303 GLY B N 1
ATOM 4563 C CA . GLY B 1 303 ? 2.135 20.75 14.906 1 91.44 303 GLY B CA 1
ATOM 4564 C C . GLY B 1 303 ? 3.463 21.078 14.25 1 91.44 303 GLY B C 1
ATOM 4565 O O . GLY B 1 303 ? 3.5 21.75 13.219 1 91.44 303 GLY B O 1
ATOM 4566 N N . ARG B 1 304 ? 4.559 20.5 14.734 1 96.5 304 ARG B N 1
ATOM 4567 C CA . ARG B 1 304 ? 5.887 20.828 14.219 1 96.5 304 ARG B CA 1
ATOM 4568 C C . ARG B 1 304 ? 6.371 19.766 13.242 1 96.5 304 ARG B C 1
ATOM 4570 O O . ARG B 1 304 ? 7.457 19.891 12.672 1 96.5 304 ARG B O 1
ATOM 4577 N N . SER B 1 305 ? 5.586 18.703 12.984 1 97.25 305 SER B N 1
ATOM 4578 C CA . SER B 1 305 ? 6.035 17.594 12.148 1 97.25 305 SER B CA 1
ATOM 4579 C C . SER B 1 305 ? 6.449 18.078 10.766 1 97.25 305 SER B C 1
ATOM 4581 O O . SER B 1 305 ? 7.512 17.703 10.258 1 97.25 305 SER B O 1
ATOM 4583 N N . GLY B 1 306 ? 5.668 18.938 10.195 1 97.31 306 GLY B N 1
ATOM 4584 C CA . GLY B 1 306 ? 5.922 19.422 8.852 1 97.31 306 GLY B CA 1
ATOM 4585 C C . GLY B 1 306 ? 7.164 20.297 8.75 1 97.31 306 GLY B C 1
ATOM 4586 O O . GLY B 1 306 ? 8.047 20.031 7.926 1 97.31 306 GLY B O 1
ATOM 4587 N N . VAL B 1 307 ? 7.297 21.297 9.664 1 98.44 307 VAL B N 1
ATOM 4588 C CA . VAL B 1 307 ? 8.398 22.25 9.586 1 98.44 307 VAL B CA 1
ATOM 4589 C C . VAL B 1 307 ? 9.711 21.547 9.945 1 98.44 307 VAL B C 1
ATOM 4591 O O . VAL B 1 307 ? 10.75 21.828 9.336 1 98.44 307 VAL B O 1
ATOM 4594 N N . LEU B 1 308 ? 9.656 20.656 10.867 1 98.5 308 LEU B N 1
ATOM 4595 C CA . LEU B 1 308 ? 10.867 19.922 11.219 1 98.5 308 LEU B CA 1
ATOM 4596 C C . LEU B 1 308 ? 11.234 18.922 10.125 1 98.5 308 LEU B C 1
ATOM 4598 O O . LEU B 1 308 ? 12.414 18.625 9.922 1 98.5 308 LEU B O 1
ATOM 4602 N N . GLY B 1 309 ? 10.172 18.391 9.461 1 98.38 309 GLY B N 1
ATOM 4603 C CA . GLY B 1 309 ? 10.453 17.625 8.25 1 98.38 309 GLY B CA 1
ATOM 4604 C C . GLY B 1 309 ? 11.172 18.438 7.188 1 98.38 309 GLY B C 1
ATOM 4605 O O . GLY B 1 309 ? 12.078 17.922 6.52 1 98.38 309 GLY B O 1
ATOM 4606 N N . ALA B 1 310 ? 10.773 19.656 7.047 1 98.38 310 ALA B N 1
ATOM 4607 C CA . ALA B 1 310 ? 11.43 20.562 6.102 1 98.38 310 ALA B CA 1
ATOM 4608 C C . ALA B 1 310 ? 12.867 20.844 6.52 1 98.38 310 ALA B C 1
ATOM 4610 O O . ALA B 1 310 ? 13.766 20.906 5.68 1 98.38 310 ALA B O 1
ATOM 4611 N N . VAL B 1 311 ? 13.078 21.031 7.777 1 98.31 311 VAL B N 1
ATOM 4612 C CA . VAL B 1 311 ? 14.43 21.203 8.312 1 98.31 311 VAL B CA 1
ATOM 4613 C C . VAL B 1 311 ? 15.266 19.969 7.992 1 98.31 311 VAL B C 1
ATOM 4615 O O . VAL B 1 311 ? 16.391 20.078 7.508 1 98.31 311 VAL B O 1
ATOM 4618 N N . ALA B 1 312 ? 14.695 18.828 8.234 1 97.88 312 ALA B N 1
ATOM 4619 C CA . ALA B 1 312 ? 15.406 17.578 7.977 1 97.88 312 ALA B CA 1
ATOM 4620 C C . ALA B 1 312 ? 15.766 17.438 6.5 1 97.88 312 ALA B C 1
ATOM 4622 O O . ALA B 1 312 ? 16.859 16.969 6.16 1 97.88 312 ALA B O 1
ATOM 4623 N N . LEU B 1 313 ? 14.844 17.812 5.664 1 97.44 313 LEU B N 1
ATOM 4624 C CA . LEU B 1 313 ? 15.086 17.797 4.227 1 97.44 313 LEU B CA 1
ATOM 4625 C C . LEU B 1 313 ? 16.266 18.688 3.863 1 97.44 313 LEU B C 1
ATOM 4627 O O . LEU B 1 313 ? 17.094 18.312 3.025 1 97.44 313 LEU B O 1
ATOM 4631 N N . ALA B 1 314 ? 16.328 19.828 4.492 1 97.25 314 ALA B N 1
ATOM 4632 C CA . ALA B 1 314 ? 17.422 20.766 4.246 1 97.25 314 ALA B CA 1
ATOM 4633 C C . ALA B 1 314 ? 18.75 20.203 4.742 1 97.25 314 ALA B C 1
ATOM 4635 O O . ALA B 1 314 ? 19.797 20.438 4.141 1 97.25 314 ALA B O 1
ATOM 4636 N N . LEU B 1 315 ? 18.734 19.5 5.812 1 96.25 315 LEU B N 1
ATOM 4637 C CA . LEU B 1 315 ? 19.938 18.922 6.391 1 96.25 315 LEU B CA 1
ATOM 4638 C C . LEU B 1 315 ? 20.469 17.781 5.516 1 96.25 315 LEU B C 1
ATOM 4640 O O . LEU B 1 315 ? 21.672 17.625 5.355 1 96.25 315 LEU B O 1
ATOM 4644 N N . GLU B 1 316 ? 19.531 16.984 5 1 89.88 316 GLU B N 1
ATOM 4645 C CA . GLU B 1 316 ? 19.859 15.852 4.137 1 89.88 316 GLU B CA 1
ATOM 4646 C C . GLU B 1 316 ? 18.906 15.781 2.936 1 89.88 316 GLU B C 1
ATOM 4648 O O . GLU B 1 316 ? 17.891 15.086 2.973 1 89.88 316 GLU B O 1
ATOM 4653 N N . PRO B 1 317 ? 19.531 16.484 1.981 1 77.5 317 PRO B N 1
ATOM 4654 C CA . PRO B 1 317 ? 18.672 16.469 0.806 1 77.5 317 PRO B CA 1
ATOM 4655 C C . PRO B 1 317 ? 18.453 15.055 0.26 1 77.5 317 PRO B C 1
ATOM 4657 O O . PRO B 1 317 ? 19.391 14.258 0.209 1 77.5 317 PRO B O 1
ATOM 4660 N N . VAL B 1 318 ? 17.203 14.695 0.227 1 70.31 318 VAL B N 1
ATOM 4661 C CA . VAL B 1 318 ? 16.828 13.336 -0.174 1 70.31 318 VAL B CA 1
ATOM 4662 C C . VAL B 1 318 ? 16.094 13.383 -1.509 1 70.31 318 VAL B C 1
ATOM 4664 O O . VAL B 1 318 ? 15.438 14.367 -1.832 1 70.31 318 VAL B O 1
#

Sequence (636 aa):
MVDYVVGIDLGGTKIYTALATLDGKVRAEVKVPTQPEEGYRAVLERMAATVEEVKRQAGFNHPPCRVGLGVPGPLDPVRGVVHVAPNLGWRDMPVKRDMEDILGVPVYLDNDANLAAWGEYRFGAGRGTQHLIYLTVSTGIGGGLILEGKIYRGACCLAGEIGHMTLWPEGPRCHCGNYGCLEALASGTAVAREARRLVAEGKGKGILAQAGGDPEAITAKTVGMAAAAGDAEALALFQEVGRWLGIGLATLLNLLNPEVIVFGGGMMASSAFFWDTMVAEMQRRALPATASSVKLAKAELGGRSGVLGAVALALEPVMVDYVVGIDLGGTKIYTALATLDGKVRAEVKVPTQPEEGYRAVLERMAATVEEVKRQAGFNHPPCRVGLGVPGPLDPVRGVVHVAPNLGWRDMPVKRDMEDILGVPVYLDNDANLAAWGEYRFGAGRGTQHLIYLTVSTGIGGGLILEGKIYRGACCLAGEIGHMTLWPEGPRCHCGNYGCLEALASGTAVAREARRLVAEGKGKGILAQAGGDPEAITAKTVGMAAAAGDAEALALFQEVGRWLGIGLATLLNLLNPEVIVFGGGMMASSAFFWDTMVAEMQRRALPATASSVKLAKAELGGRSGVLGAVALALEPV

Organism: Ammonifex degensii (strain DSM 10501 / KC4) (NCBI:txid429009)

Nearest PDB structures (foldseek):
  2qm1-assembly1_B  TM=9.089E-01  e=3.536E-32  Enterococcus faecalis V583
  3vov-assembly1_B  TM=9.164E-01  e=1.880E-31  Thermus thermophilus HB8
  3vov-assembly1_C  TM=9.316E-01  e=7.495E-31  Thermus thermophilus HB8
  2yhy-assembly1_A  TM=8.788E-01  e=2.530E-27  Homo sapiens
  2yhw-assembly1_A-2  TM=8.732E-01  e=4.501E-27  Homo sapiens

Radius of gyration: 26.81 Å; Cα contacts (8 Å, |Δi|>4): 1614; chains: 2; bounding box: 68×76×52 Å

Foldseek 3Di:
DQFWEKFWEDDLFKIKIFIGTLVLHTQFIDIDTQPLVVDDVVSLVVNLVRQVVRCVSNPHDDAHQEFFYADADDDAQVQCFHDDDPSNPDHGHNSQVVSCVVRVHHYTYAHLQQLLFLLCCPPNDNDPFQWEKEWEAEQFIWIWTRHRNHTDQPPRRPPTRLQADADDQPAPADPVGGHRGLRCFAHFNNLLVVLLVQVVVVHNVLLCVLQVNDSVSRTSVSLLVSVVVVNPVSLVSLQSNLLSLLSSVLVVLQVRLGQEYEYAYDNVVSCVSRVVSNLVNNCVRHDVVSNVRHYYYYIGCYVCSRRSSSSVCGSPVD/DQFWEKFWEDDLFKIKIFIGTLVLHTQFIDIDTQPLVVDDVVSLVVNLVRQVVRCVSNPHDDAHQEFFYADADDDAQVQCWHDDDPSNPDHGHNSQVVSCVVRVHHYTYAHLQQLLFLLCCPPNDNDPFQWEWEWEAEQFIWIWTRHRNHTDQPPRRPPTRLQADADDQQAPADPVGGHRGLRCFAHFNNLLVVLLVQVVVVHNVLLCVLQVNDSVSRTSVSLLVSVVVVNPVSLVSLQSNLLSLLSSLLVCLQVRLGQEYEYAYDNVVSCVSRVVSNLVNNCVRHDVVSNVRHYYYYIGCYVCSRRSSSSSCGSPPD

pLDDT: mean 96.43, std 4.85, range [43.31, 98.94]